Protein AF-A0A264W1N0-F1 (afdb_monomer)

Secondary structure (DSSP, 8-state):
------------------------------------PPPPP---S-HHHHHHHHHHHHT-S-HHHHHHHIIIIIIHHHHHHHHHHHSSHHHHHHHEEEEEE--TTSSSPSEEEEEESS--HHHHHHHHHHHHHHHTTSS-GGGEEEEE-SS-HHHHHHHHHHHHHHHHHHT-S-TT--EEEEE-TTT-PEEEEESS--HHHHHHHHHHTTTS-EEEEE-SSPPP-TTS-SEE--SSSEESS---SSEEEEEE-SSEEEESSEEEE-TTGGG--TT-EEEEEE-SPPB--SSEEEEEEEEEEPPEE--TT-SS-HHHHHHHHHHTS-HHHHHT--EEEEEEEETTTTEEEEEEE-SSSSPPEEEEEE--

Nearest PDB structures (foldseek):
  8p5d-assembly1_SH0  TM=2.751E-01  e=2.658E-02  Spraguea lophii 42_110
  2h4q-assembly1_A  TM=6.678E-01  e=2.312E+00  Gallus gallus
  7qep-assembly1_S7  TM=2.801E-01  e=2.788E-01  Encephalitozoon cuniculi GB-M1

Structure (mmCIF, N/CA/C/O backbone):
data_AF-A0A264W1N0-F1
#
_entry.id   AF-A0A264W1N0-F1
#
loop_
_atom_site.group_PDB
_atom_site.id
_atom_site.type_symbol
_atom_site.label_atom_id
_atom_site.label_alt_id
_atom_site.label_comp_id
_atom_site.label_asym_id
_atom_site.label_entity_id
_atom_site.label_seq_id
_atom_site.pdbx_PDB_ins_code
_atom_site.Cartn_x
_atom_site.Cartn_y
_atom_site.Cartn_z
_atom_site.occupancy
_atom_site.B_iso_or_equiv
_atom_site.auth_seq_id
_atom_site.auth_comp_id
_atom_site.auth_asym_id
_atom_site.auth_atom_id
_atom_site.pdbx_PDB_model_num
ATOM 1 N N . MET A 1 1 ? 0.402 -49.014 16.467 1.00 31.53 1 MET A N 1
ATOM 2 C CA . MET A 1 1 ? 0.599 -49.297 15.026 1.00 31.53 1 MET A CA 1
ATOM 3 C C . MET A 1 1 ? -0.571 -48.706 14.254 1.00 31.53 1 MET A C 1
ATOM 5 O O . MET A 1 1 ? -1.697 -49.015 14.605 1.00 31.53 1 MET A O 1
ATOM 9 N N . LYS A 1 2 ? -0.259 -47.940 13.198 1.00 27.22 2 LYS A N 1
ATOM 10 C CA . LYS A 1 2 ? -1.136 -47.382 12.145 1.00 27.22 2 LYS A CA 1
ATOM 11 C C . LYS A 1 2 ? -1.830 -46.026 12.396 1.00 27.22 2 LYS A C 1
ATOM 13 O O . LYS A 1 2 ? -2.960 -45.960 12.844 1.00 27.22 2 LYS A O 1
ATOM 18 N N . LYS A 1 3 ? -1.080 -45.008 11.948 1.00 26.89 3 LYS A N 1
ATOM 19 C CA . LYS A 1 3 ? -1.418 -43.906 11.025 1.00 26.89 3 LYS A CA 1
ATOM 20 C C . LYS A 1 3 ? -2.474 -42.872 11.441 1.00 26.89 3 LYS A C 1
ATOM 22 O O . LYS A 1 3 ? -3.672 -43.088 11.328 1.00 26.89 3 LYS A O 1
ATOM 27 N N . ILE A 1 4 ? -1.921 -41.706 11.775 1.00 29.98 4 ILE A N 1
ATOM 28 C CA . ILE A 1 4 ? -2.439 -40.351 11.568 1.00 29.98 4 ILE A CA 1
ATOM 29 C C . ILE A 1 4 ? -2.927 -40.193 10.119 1.00 29.98 4 ILE A C 1
ATOM 31 O O . ILE A 1 4 ? -2.197 -40.539 9.188 1.00 29.98 4 ILE A O 1
ATOM 35 N N . VAL A 1 5 ? -4.125 -39.634 9.948 1.00 28.94 5 VAL A N 1
ATOM 36 C CA . VAL A 1 5 ? -4.539 -38.932 8.730 1.00 28.94 5 VAL A CA 1
ATOM 37 C C . VAL A 1 5 ? -5.128 -37.598 9.167 1.00 28.94 5 VAL A C 1
ATOM 39 O O . VAL A 1 5 ? -6.144 -37.543 9.853 1.00 28.94 5 VAL A O 1
ATOM 42 N N . VAL A 1 6 ? -4.412 -36.548 8.785 1.00 27.38 6 VAL A N 1
ATOM 43 C CA . VAL A 1 6 ? -4.842 -35.154 8.748 1.00 27.38 6 VAL A CA 1
ATOM 44 C C . VAL A 1 6 ? -5.815 -35.011 7.577 1.00 27.38 6 VAL A C 1
ATOM 46 O O . VAL A 1 6 ? -5.510 -35.471 6.479 1.00 27.38 6 VAL A O 1
ATOM 49 N N . ALA A 1 7 ? -6.963 -34.375 7.797 1.00 24.30 7 ALA A N 1
ATOM 50 C CA . ALA A 1 7 ? -7.795 -33.843 6.725 1.00 24.30 7 ALA A CA 1
ATOM 51 C C . ALA A 1 7 ? -8.208 -32.421 7.109 1.00 24.30 7 ALA A C 1
ATOM 53 O O . ALA A 1 7 ? -8.969 -32.202 8.050 1.00 24.30 7 ALA A O 1
ATOM 54 N N . LEU A 1 8 ? -7.587 -31.488 6.394 1.00 24.33 8 LEU A N 1
ATOM 55 C CA . LEU A 1 8 ? -7.755 -30.048 6.444 1.00 24.33 8 LEU A CA 1
ATOM 56 C C . LEU A 1 8 ? -9.029 -29.635 5.684 1.00 24.33 8 LEU A C 1
ATOM 58 O O . LEU A 1 8 ? -9.313 -30.174 4.617 1.00 24.33 8 LEU A O 1
ATOM 62 N N . VAL A 1 9 ? -9.681 -28.609 6.232 1.00 24.59 9 VAL A N 1
ATOM 63 C CA . VAL A 1 9 ? -10.317 -27.467 5.547 1.00 24.59 9 VAL A CA 1
ATOM 64 C C . VAL A 1 9 ? -11.513 -27.759 4.633 1.00 24.59 9 VAL A C 1
ATOM 66 O O . VAL A 1 9 ? -11.422 -28.013 3.437 1.00 24.59 9 VAL A O 1
ATOM 69 N N . SER A 1 10 ? -12.673 -27.652 5.281 1.00 26.27 10 SER A N 1
ATOM 70 C CA . SER A 1 10 ? -13.816 -26.801 4.938 1.00 26.27 10 SER A CA 1
ATOM 71 C C . SER A 1 10 ? -13.824 -26.136 3.558 1.00 26.27 10 SER A C 1
ATOM 73 O O . SER A 1 10 ? -13.185 -25.119 3.308 1.00 26.27 10 SER A O 1
ATOM 75 N N . LEU A 1 11 ? -14.699 -26.686 2.724 1.00 25.17 11 LEU A N 1
ATOM 76 C CA . LEU A 1 11 ? -15.338 -26.056 1.582 1.00 25.17 11 LEU A CA 1
ATOM 77 C C . LEU A 1 11 ? -16.353 -25.013 2.100 1.00 25.17 11 LEU A C 1
ATOM 79 O O . LEU A 1 11 ? -17.332 -25.391 2.743 1.00 25.17 11 LEU A O 1
ATOM 83 N N . LEU A 1 12 ? -16.161 -23.728 1.802 1.00 27.12 12 LEU A N 1
ATOM 84 C CA . LEU A 1 12 ? -17.229 -22.726 1.859 1.00 27.12 12 LEU A CA 1
ATOM 85 C C . LEU A 1 12 ? -17.320 -22.042 0.497 1.00 27.12 12 LEU A C 1
ATOM 87 O O . LEU A 1 12 ? -16.491 -21.229 0.106 1.00 27.12 12 LEU A O 1
ATOM 91 N N . LEU A 1 13 ? -18.346 -22.463 -0.238 1.00 27.11 13 LEU A N 1
ATOM 92 C CA . LEU A 1 13 ? -18.869 -21.820 -1.429 1.00 27.11 13 LEU A CA 1
ATOM 93 C C . LEU A 1 13 ? -19.616 -20.555 -0.997 1.00 27.11 13 LEU A C 1
ATOM 95 O O . LEU A 1 13 ? -20.617 -20.660 -0.289 1.00 27.11 13 LEU A O 1
ATOM 99 N N . LEU A 1 14 ? -19.199 -19.389 -1.487 1.00 26.67 14 LEU A N 1
ATOM 100 C CA . LEU A 1 14 ? -20.093 -18.243 -1.619 1.00 26.67 14 LEU A CA 1
ATOM 101 C C . LEU A 1 14 ? -20.414 -18.043 -3.097 1.00 26.67 14 LEU A C 1
ATOM 103 O O . LEU A 1 14 ? -19.633 -17.524 -3.887 1.00 26.67 14 LEU A O 1
ATOM 107 N N . VAL A 1 15 ? -21.607 -18.519 -3.446 1.00 31.05 15 VAL A N 1
ATOM 108 C CA . VAL A 1 15 ? -22.362 -18.117 -4.626 1.00 31.05 15 VAL A CA 1
ATOM 109 C C . VAL A 1 15 ? -22.962 -16.748 -4.314 1.00 31.05 15 VAL A C 1
ATOM 111 O O . VAL A 1 15 ? -23.856 -16.645 -3.478 1.00 31.05 15 VAL A O 1
ATOM 114 N N . GLY A 1 16 ? -22.486 -15.712 -4.997 1.00 25.12 16 GLY A N 1
ATOM 115 C CA . GLY A 1 16 ? -23.111 -14.394 -5.038 1.00 25.12 16 GLY A CA 1
ATOM 116 C C . GLY A 1 16 ? -23.523 -14.062 -6.467 1.00 25.12 16 GLY A C 1
ATOM 117 O O . GLY A 1 16 ? -22.719 -13.565 -7.245 1.00 25.12 16 GLY A O 1
ATOM 118 N N . CYS A 1 17 ? -24.773 -14.362 -6.827 1.00 33.00 17 CYS A N 1
ATOM 119 C CA . CYS A 1 17 ? -25.421 -13.770 -7.997 1.00 33.00 17 CYS A CA 1
ATOM 120 C C . CYS A 1 17 ? -25.677 -12.284 -7.716 1.00 33.00 17 CYS A C 1
ATOM 122 O O . CYS A 1 17 ? -26.462 -11.959 -6.829 1.00 33.00 17 CYS A O 1
ATOM 124 N N . GLY A 1 18 ? -25.065 -11.404 -8.505 1.00 27.09 18 GLY A N 1
ATOM 125 C CA . GLY A 1 18 ? -25.358 -9.975 -8.538 1.00 27.09 18 GLY A CA 1
ATOM 126 C C . GLY A 1 18 ? -25.322 -9.476 -9.976 1.00 27.09 18 GLY A C 1
ATOM 127 O O . GLY A 1 18 ? -24.263 -9.200 -10.522 1.00 27.09 18 GLY A O 1
ATOM 128 N N . THR A 1 19 ? -26.488 -9.419 -10.612 1.00 41.38 19 THR A N 1
ATOM 129 C CA . THR A 1 19 ? -26.740 -8.703 -11.869 1.00 41.38 19 THR A CA 1
ATOM 130 C C . THR A 1 19 ? -26.660 -7.193 -11.642 1.00 41.38 19 THR A C 1
ATOM 132 O O . THR A 1 19 ? -27.431 -6.681 -10.832 1.00 41.38 19 THR A O 1
ATOM 135 N N . GLY A 1 20 ? -25.811 -6.483 -12.391 1.00 30.38 20 GLY A N 1
ATOM 136 C CA . GLY A 1 20 ? -25.795 -5.017 -12.412 1.00 30.38 20 GLY A CA 1
ATOM 137 C C . GLY A 1 20 ? -24.744 -4.441 -13.363 1.00 30.38 20 GLY A C 1
ATOM 138 O O . GLY A 1 20 ? -23.578 -4.385 -13.012 1.00 30.38 20 GLY A O 1
ATOM 139 N N . ASP A 1 21 ? -25.205 -4.067 -14.556 1.00 29.81 21 ASP A N 1
ATOM 140 C CA . ASP 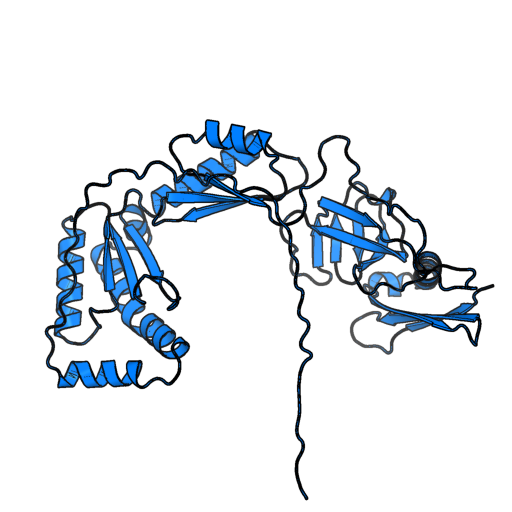A 1 21 ? -24.633 -3.171 -15.571 1.00 29.81 21 ASP A CA 1
ATOM 141 C C . ASP A 1 21 ? -23.165 -3.312 -16.008 1.00 29.81 21 ASP A C 1
ATOM 143 O O . ASP A 1 21 ? -22.214 -2.846 -15.389 1.00 29.81 21 ASP A O 1
ATOM 147 N N . GLN A 1 22 ? -23.029 -3.853 -17.224 1.00 35.59 22 GLN A N 1
ATOM 148 C CA . GLN A 1 22 ? -21.889 -3.642 -18.106 1.00 35.59 22 GLN A CA 1
ATOM 149 C C . GLN A 1 22 ? -21.725 -2.142 -18.389 1.00 35.59 22 GLN A C 1
ATOM 151 O O . GLN A 1 22 ? -22.332 -1.598 -19.315 1.00 35.59 22 GLN A O 1
ATOM 156 N N . THR A 1 23 ? -20.857 -1.473 -17.639 1.00 33.78 23 THR A N 1
ATOM 157 C CA . THR A 1 23 ? -20.178 -0.292 -18.157 1.00 33.78 23 THR A CA 1
ATOM 158 C C . THR A 1 23 ? -19.284 -0.759 -19.298 1.00 33.78 23 THR A C 1
ATOM 160 O O . THR A 1 23 ? -18.387 -1.587 -19.143 1.00 33.78 23 THR A O 1
ATOM 163 N N . ALA A 1 24 ? -19.604 -0.290 -20.502 1.00 32.44 24 ALA A N 1
ATOM 164 C CA . ALA A 1 24 ? -18.782 -0.501 -21.675 1.00 32.44 24 ALA A CA 1
ATOM 165 C C . ALA A 1 24 ? -17.372 0.024 -21.376 1.00 32.44 24 ALA A C 1
ATOM 167 O O . ALA A 1 24 ? -17.163 1.235 -21.326 1.00 32.44 24 ALA A O 1
ATOM 168 N N . SER A 1 25 ? -16.424 -0.895 -21.180 1.00 32.81 25 SER A N 1
ATOM 169 C CA . SER A 1 25 ? -15.000 -0.590 -21.214 1.00 32.81 25 SER A CA 1
ATOM 170 C C . SER A 1 25 ? -14.695 -0.042 -22.606 1.00 32.81 25 SER A C 1
ATOM 172 O O . SER A 1 25 ? -14.603 -0.774 -23.597 1.00 32.81 25 SER A O 1
ATOM 174 N N . GLN A 1 26 ? -14.662 1.284 -22.707 1.00 32.69 26 GLN A N 1
ATOM 175 C CA . GLN A 1 26 ? -14.122 1.960 -23.867 1.00 32.69 26 GLN A CA 1
ATOM 176 C C . GLN A 1 26 ? -12.619 1.741 -23.801 1.00 32.69 26 GLN A C 1
ATOM 178 O O . GLN A 1 26 ? -11.916 2.466 -23.105 1.00 32.69 26 GLN A O 1
ATOM 183 N N . ASN A 1 27 ? -12.143 0.709 -24.502 1.00 31.25 27 ASN A N 1
ATOM 184 C CA . ASN A 1 27 ? -10.719 0.539 -24.749 1.00 31.25 27 ASN A CA 1
ATOM 185 C C . ASN A 1 27 ? -10.158 1.894 -25.216 1.00 31.25 27 ASN A C 1
ATOM 187 O O . ASN A 1 27 ? -10.670 2.428 -26.212 1.00 31.25 27 ASN A O 1
ATOM 191 N N . PRO A 1 28 ? -9.159 2.466 -24.521 1.00 34.97 28 PRO A N 1
ATOM 192 C CA . PRO A 1 28 ? -8.554 3.712 -24.951 1.00 34.97 28 PRO A CA 1
ATOM 193 C C . PRO A 1 28 ? -8.044 3.554 -26.391 1.00 34.97 28 PRO A C 1
ATOM 195 O O . PRO A 1 28 ? -7.691 2.443 -26.811 1.00 34.97 28 PRO A O 1
ATOM 198 N N . PRO A 1 29 ? -8.053 4.635 -27.190 1.00 33.00 29 PRO A N 1
ATOM 199 C CA . PRO A 1 29 ? -7.618 4.581 -28.576 1.00 33.00 29 PRO A CA 1
ATOM 200 C C . PRO A 1 29 ? -6.212 3.982 -28.635 1.00 33.00 29 PRO A C 1
ATOM 202 O O . PRO A 1 29 ? -5.264 4.567 -28.117 1.00 33.00 29 PRO A O 1
ATOM 205 N N . LYS A 1 30 ? -6.091 2.801 -29.262 1.00 36.53 30 LYS A N 1
ATOM 206 C CA . LYS A 1 30 ? -4.798 2.174 -29.545 1.00 36.53 30 LYS A CA 1
ATOM 207 C C . LYS A 1 30 ? -3.964 3.186 -30.320 1.00 36.53 30 LYS A C 1
ATOM 209 O O . LYS A 1 30 ? -4.258 3.472 -31.483 1.00 36.53 30 LYS A O 1
ATOM 214 N N . VAL A 1 31 ? -2.952 3.742 -29.663 1.00 39.62 31 VAL A N 1
ATOM 215 C CA . VAL A 1 31 ? -1.910 4.521 -30.321 1.00 39.62 31 VAL A CA 1
ATOM 216 C C . VAL A 1 31 ? -1.335 3.608 -31.401 1.00 39.62 31 VAL A C 1
ATOM 218 O O . VAL A 1 31 ? -0.862 2.515 -31.098 1.00 39.62 31 VAL A O 1
ATOM 221 N N . GLN A 1 32 ? -1.459 4.002 -32.673 1.00 35.16 32 GLN A N 1
ATOM 222 C CA . GLN A 1 32 ? -0.797 3.305 -33.774 1.00 35.16 32 GLN A CA 1
ATOM 223 C C . GLN A 1 32 ? 0.703 3.555 -33.634 1.00 35.16 32 GLN A C 1
ATOM 225 O O . GLN A 1 32 ? 1.248 4.504 -34.194 1.00 35.16 32 GLN A O 1
ATOM 230 N N . VAL A 1 33 ? 1.352 2.729 -32.822 1.00 48.19 33 VAL A N 1
ATOM 231 C CA . VAL A 1 33 ? 2.802 2.621 -32.785 1.00 48.19 33 VAL A CA 1
ATOM 232 C C . VAL A 1 33 ? 3.189 1.928 -34.085 1.00 48.19 33 VAL A C 1
ATOM 234 O O . VAL A 1 33 ? 2.733 0.821 -34.362 1.00 48.19 33 VAL A O 1
AT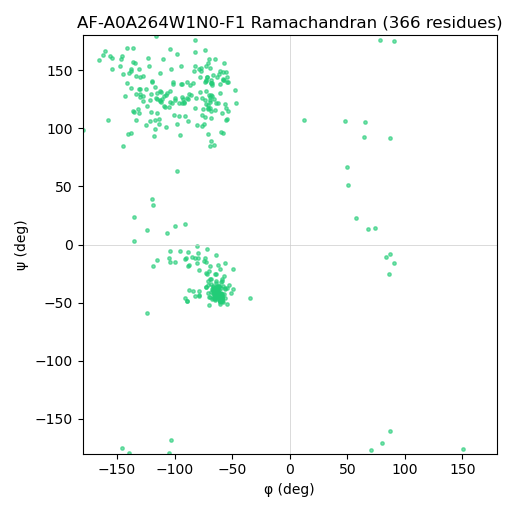OM 237 N N . THR A 1 34 ? 3.960 2.612 -34.930 1.00 49.16 34 THR A N 1
ATOM 238 C CA . THR A 1 34 ? 4.603 1.962 -36.077 1.00 49.16 34 THR A CA 1
ATOM 239 C C . THR A 1 34 ? 5.474 0.855 -35.498 1.00 49.16 34 THR A C 1
ATOM 241 O O . THR A 1 34 ? 6.399 1.152 -34.747 1.00 49.16 34 THR A O 1
ATOM 244 N N . GLU A 1 35 ? 5.119 -0.399 -35.766 1.00 58.62 35 GLU A N 1
ATOM 245 C CA . GLU A 1 35 ? 5.759 -1.579 -35.185 1.00 58.62 35 GLU A CA 1
ATOM 246 C C . GLU A 1 35 ? 7.181 -1.687 -35.754 1.00 58.62 35 GLU A C 1
ATOM 248 O O . GLU A 1 35 ? 7.413 -2.225 -36.835 1.00 58.62 35 GLU A O 1
ATOM 253 N N . VAL A 1 36 ? 8.140 -1.049 -35.084 1.00 69.12 36 VAL A N 1
ATOM 254 C CA . VAL A 1 36 ? 9.560 -1.246 -35.365 1.00 69.12 36 VAL A CA 1
ATOM 255 C C . VAL A 1 36 ? 9.912 -2.607 -34.782 1.00 69.12 36 VAL A C 1
ATOM 257 O O . VAL A 1 36 ? 10.022 -2.753 -33.565 1.00 69.12 36 VAL A O 1
ATOM 260 N N . GLU A 1 37 ? 10.044 -3.613 -35.643 1.00 82.50 37 GLU A N 1
ATOM 261 C CA . GLU A 1 37 ? 10.506 -4.934 -35.225 1.00 82.50 37 GLU A CA 1
ATOM 262 C C . GLU A 1 37 ? 11.986 -4.859 -34.829 1.00 82.50 37 GLU A C 1
ATOM 264 O O . GLU A 1 37 ? 12.846 -4.452 -35.617 1.00 82.50 37 GLU A O 1
ATOM 269 N N . PHE A 1 38 ? 12.284 -5.245 -33.589 1.00 89.00 38 PHE A N 1
ATOM 270 C CA . PHE A 1 38 ? 13.652 -5.455 -33.132 1.00 89.00 38 PHE A CA 1
ATOM 271 C C . PHE A 1 38 ? 14.112 -6.868 -33.510 1.00 89.00 38 PHE A C 1
ATOM 273 O O . PHE A 1 38 ? 13.330 -7.817 -33.356 1.00 89.00 38 PHE A O 1
ATOM 280 N N . PRO A 1 39 ? 15.364 -7.041 -33.977 1.00 92.06 39 PRO A N 1
ATOM 281 C CA . PRO A 1 39 ? 15.896 -8.371 -34.230 1.00 92.06 39 PRO A CA 1
ATOM 282 C C . PRO A 1 39 ? 15.933 -9.176 -32.925 1.00 92.06 39 PRO A C 1
ATOM 284 O O . PRO A 1 39 ? 16.130 -8.627 -31.841 1.00 92.06 39 PRO A O 1
ATOM 287 N N . GLN A 1 40 ? 15.727 -10.484 -33.042 1.00 93.38 40 GLN A N 1
ATOM 288 C CA . GLN A 1 40 ? 15.784 -11.422 -31.922 1.00 93.38 40 GLN A CA 1
ATOM 289 C C . GLN A 1 40 ? 17.100 -12.198 -31.971 1.00 93.38 40 GLN A C 1
ATOM 291 O O . GLN A 1 40 ? 17.655 -12.402 -33.052 1.00 93.38 40 GLN A O 1
ATOM 296 N N . LEU A 1 41 ? 17.595 -12.624 -30.808 1.00 94.44 41 LEU A N 1
ATOM 297 C CA . LEU A 1 41 ? 18.781 -13.476 -30.736 1.00 94.44 41 LEU A CA 1
ATOM 298 C C . LEU A 1 41 ? 18.466 -14.861 -31.308 1.00 94.44 41 LEU A C 1
ATOM 300 O O . LEU A 1 41 ? 17.389 -15.415 -31.079 1.00 94.44 41 LEU A O 1
ATOM 304 N N . GLU A 1 42 ? 19.423 -15.445 -32.022 1.00 93.50 42 GLU A N 1
ATOM 305 C CA . GLU A 1 42 ? 19.285 -16.783 -32.595 1.00 93.50 42 GLU A CA 1
ATOM 306 C C . GLU A 1 42 ? 20.135 -17.786 -31.821 1.00 93.50 42 GLU A C 1
ATOM 308 O O . GLU A 1 42 ? 21.327 -17.580 -31.614 1.00 93.50 42 GLU A O 1
ATOM 313 N N . GLN A 1 43 ? 19.556 -18.916 -31.414 1.00 90.69 43 GLN A N 1
ATOM 314 C CA . GLN A 1 43 ? 20.337 -19.974 -30.777 1.00 90.69 43 GLN A CA 1
ATOM 315 C C . GLN A 1 43 ? 21.143 -20.748 -31.833 1.00 90.69 43 GLN A C 1
ATOM 317 O O . GLN A 1 43 ? 20.588 -21.611 -32.515 1.00 90.69 43 GLN A O 1
ATOM 322 N N . THR A 1 44 ? 22.447 -20.472 -31.955 1.00 85.06 44 THR A N 1
ATOM 323 C CA . THR A 1 44 ? 23.314 -21.104 -32.977 1.00 85.06 44 THR A CA 1
ATOM 324 C C . THR A 1 44 ? 24.243 -22.204 -32.441 1.00 85.06 44 THR A C 1
ATOM 326 O O . THR A 1 44 ? 24.769 -22.998 -33.226 1.00 85.06 44 THR A O 1
ATOM 329 N N . VAL A 1 45 ? 24.431 -22.283 -31.117 1.00 81.50 45 VAL A N 1
ATOM 330 C CA . VAL A 1 45 ? 25.285 -23.290 -30.464 1.00 81.50 45 VAL A CA 1
ATOM 331 C C . VAL A 1 45 ? 24.797 -24.721 -30.734 1.00 81.50 45 VAL A C 1
ATOM 333 O O . VAL A 1 45 ? 23.597 -24.969 -30.897 1.00 81.50 45 VAL A O 1
ATOM 336 N N . SER A 1 46 ? 25.731 -25.680 -30.780 1.00 70.88 46 SER A N 1
ATOM 337 C CA . SER A 1 46 ? 25.410 -27.092 -31.010 1.00 70.88 46 SER A CA 1
ATOM 338 C C . SER A 1 46 ? 24.448 -27.642 -29.956 1.00 70.88 46 SER A C 1
ATOM 340 O O . SER A 1 46 ? 24.473 -27.252 -28.786 1.00 70.88 46 SER A O 1
ATOM 342 N N . GLU A 1 47 ? 23.619 -28.599 -30.382 1.00 63.78 47 GLU A N 1
ATOM 343 C CA . GLU A 1 47 ? 22.620 -29.241 -29.526 1.00 63.78 47 GLU A CA 1
ATOM 344 C C . GLU A 1 47 ? 23.207 -29.792 -28.228 1.00 63.78 47 GLU A C 1
ATOM 346 O O . GLU A 1 47 ? 22.557 -29.679 -27.205 1.00 63.78 47 GLU A O 1
ATOM 351 N N . ASP A 1 48 ? 24.438 -30.300 -28.213 1.00 69.62 48 ASP A N 1
ATOM 352 C CA . ASP A 1 48 ? 25.020 -30.901 -27.007 1.00 69.62 48 ASP A CA 1
ATOM 353 C C . ASP A 1 48 ? 25.271 -29.882 -25.877 1.00 69.62 48 ASP A C 1
ATOM 355 O O . ASP A 1 48 ? 24.885 -30.131 -24.736 1.00 69.62 48 ASP A O 1
ATOM 359 N N . LEU A 1 49 ? 25.854 -28.717 -26.189 1.00 63.22 49 LEU A N 1
ATOM 360 C CA . LEU A 1 49 ? 26.097 -27.644 -25.208 1.00 63.22 49 LEU A CA 1
ATOM 361 C C . LEU A 1 49 ? 24.793 -26.945 -24.810 1.00 63.22 49 LEU A C 1
ATOM 363 O O . LEU A 1 49 ? 24.589 -26.610 -23.645 1.00 63.22 49 LEU A O 1
ATOM 367 N N . ARG A 1 50 ? 23.877 -26.782 -25.775 1.00 62.72 50 ARG A N 1
ATOM 368 C CA . ARG A 1 50 ? 22.525 -26.273 -25.524 1.00 62.72 50 ARG A CA 1
ATOM 369 C C . ARG A 1 50 ? 21.759 -27.198 -24.581 1.00 62.72 50 ARG A C 1
ATOM 371 O O . ARG A 1 50 ? 21.154 -26.727 -23.627 1.00 62.72 50 ARG A O 1
ATOM 378 N N . ASN A 1 51 ? 21.781 -28.502 -24.844 1.00 64.62 51 ASN A N 1
ATOM 379 C CA . ASN A 1 51 ? 20.989 -29.491 -24.124 1.00 64.62 51 ASN A CA 1
ATOM 380 C C . ASN A 1 51 ? 21.506 -29.705 -22.701 1.00 64.62 51 ASN A C 1
ATOM 382 O O . ASN A 1 51 ? 20.690 -29.947 -21.832 1.00 64.62 51 ASN A O 1
ATOM 386 N N . GLU A 1 52 ? 22.803 -29.570 -22.408 1.00 70.19 52 GLU A N 1
ATOM 387 C CA . GLU A 1 52 ? 23.285 -29.653 -21.017 1.00 70.19 52 GLU A CA 1
ATOM 388 C C . GLU A 1 52 ? 22.620 -28.594 -20.123 1.00 70.19 52 GLU A C 1
ATOM 390 O O . GLU A 1 52 ? 22.151 -28.896 -19.026 1.00 70.19 52 GLU A O 1
ATOM 395 N N . ARG A 1 53 ? 22.502 -27.366 -20.629 1.00 67.94 53 ARG A N 1
ATOM 396 C CA . ARG A 1 53 ? 21.926 -26.244 -19.888 1.00 67.94 53 ARG A CA 1
ATOM 397 C C . ARG A 1 53 ? 20.406 -26.190 -19.954 1.00 67.94 53 ARG A C 1
ATOM 399 O O . ARG A 1 53 ? 19.756 -25.932 -18.948 1.00 67.94 53 ARG A O 1
ATOM 406 N N . VAL A 1 54 ? 19.836 -26.483 -21.120 1.00 67.12 54 VAL A N 1
ATOM 407 C CA . VAL A 1 54 ? 18.387 -26.624 -21.282 1.00 67.12 54 VAL A CA 1
ATOM 408 C C . VAL A 1 54 ? 17.867 -27.773 -20.421 1.00 67.12 54 VAL A C 1
ATOM 410 O O . VAL A 1 54 ? 16.873 -27.574 -19.743 1.00 67.12 54 VAL A O 1
ATOM 413 N N . ASN A 1 55 ? 18.557 -28.916 -20.340 1.00 68.31 55 ASN A N 1
ATOM 414 C CA . ASN A 1 55 ? 18.159 -30.008 -19.446 1.00 68.31 55 ASN A CA 1
ATOM 415 C C . ASN A 1 55 ? 18.283 -29.605 -17.972 1.00 68.31 55 ASN A C 1
ATOM 417 O O . ASN A 1 55 ? 17.420 -29.966 -17.185 1.00 68.31 55 ASN A O 1
ATOM 421 N N . LEU A 1 56 ? 19.301 -28.824 -17.586 1.00 68.75 56 LEU A N 1
ATOM 422 C CA . LEU A 1 56 ? 19.425 -28.335 -16.206 1.00 68.75 56 LEU A CA 1
ATOM 423 C C . LEU A 1 56 ? 18.198 -27.514 -15.768 1.00 68.75 56 LEU A C 1
ATOM 425 O O . LEU A 1 56 ? 17.796 -27.607 -14.612 1.00 68.75 56 LEU A O 1
ATOM 429 N N . ILE A 1 57 ? 17.610 -26.746 -16.690 1.00 68.38 57 ILE A N 1
ATOM 430 C CA . ILE A 1 57 ? 16.472 -25.852 -16.436 1.00 68.38 57 ILE A CA 1
ATOM 431 C C . ILE A 1 57 ? 15.125 -26.564 -16.674 1.00 68.38 57 ILE A C 1
ATOM 433 O O . ILE A 1 57 ? 14.229 -26.481 -15.843 1.00 68.38 57 ILE A O 1
ATOM 437 N N . GLU A 1 58 ? 14.969 -27.305 -17.774 1.00 67.75 58 GLU A N 1
ATOM 438 C CA . GLU A 1 58 ? 13.709 -27.964 -18.165 1.00 67.75 58 GLU A CA 1
ATOM 439 C C . GLU A 1 58 ? 13.440 -29.271 -17.400 1.00 67.75 58 GLU A C 1
ATOM 441 O O . GLU A 1 58 ? 12.288 -29.692 -17.295 1.00 67.75 58 GLU A O 1
ATOM 446 N N . GLU A 1 59 ? 14.464 -29.920 -16.830 1.00 68.19 59 GLU A N 1
ATOM 447 C CA . GLU A 1 59 ? 14.265 -31.057 -15.915 1.00 68.19 59 GLU A CA 1
ATOM 448 C C . GLU A 1 59 ? 13.903 -30.607 -14.489 1.00 68.19 59 GLU A C 1
ATOM 450 O O . GLU A 1 59 ? 13.670 -31.452 -13.614 1.00 68.19 59 GLU A O 1
ATOM 455 N N . MET A 1 60 ? 13.827 -29.295 -14.227 1.00 70.31 60 MET A N 1
ATOM 456 C CA . MET A 1 60 ? 13.399 -28.797 -12.927 1.00 70.31 60 MET A CA 1
ATOM 457 C C . MET A 1 60 ? 11.912 -29.108 -12.713 1.00 70.31 60 MET A C 1
ATOM 459 O O . MET A 1 60 ? 11.068 -28.785 -13.546 1.00 70.31 60 MET A O 1
ATOM 463 N N . PRO A 1 61 ? 11.547 -29.729 -11.580 1.00 68.19 61 PRO A N 1
ATOM 464 C CA . PRO A 1 61 ? 10.179 -30.183 -11.339 1.00 68.19 61 PRO A CA 1
ATOM 465 C C . PRO A 1 61 ? 9.186 -29.040 -11.068 1.00 68.19 61 PRO A C 1
ATOM 467 O O . PRO A 1 61 ? 8.000 -29.310 -10.877 1.00 68.19 61 PRO A O 1
ATOM 470 N N . ASP A 1 62 ? 9.659 -27.794 -10.997 1.00 75.12 62 ASP A N 1
ATOM 471 C CA . ASP A 1 62 ? 8.899 -26.628 -10.565 1.00 75.12 62 ASP A CA 1
ATOM 472 C C . ASP A 1 62 ? 9.293 -25.394 -11.392 1.00 75.12 62 ASP A C 1
ATOM 474 O O . ASP A 1 62 ? 10.471 -25.042 -11.468 1.00 75.12 62 ASP A O 1
ATOM 478 N N . ALA A 1 63 ? 8.296 -24.714 -11.966 1.00 72.19 63 ALA A N 1
ATOM 479 C CA . ALA A 1 63 ? 8.466 -23.461 -12.700 1.00 72.19 63 ALA A CA 1
ATOM 480 C C . ALA A 1 63 ? 9.134 -22.370 -11.842 1.00 72.19 63 ALA A C 1
ATOM 482 O O . ALA A 1 63 ? 9.831 -21.507 -12.369 1.00 72.19 63 ALA A O 1
ATOM 483 N N . SER A 1 64 ? 8.979 -22.428 -10.514 1.00 73.69 64 SER A N 1
ATOM 484 C CA . SER A 1 64 ? 9.661 -21.513 -9.594 1.00 73.69 64 SER A CA 1
ATOM 485 C C . SER A 1 64 ? 11.189 -21.660 -9.624 1.00 73.69 64 SER A C 1
ATOM 487 O O . SER A 1 64 ? 11.899 -20.671 -9.449 1.00 73.69 64 SER A O 1
ATOM 489 N N . LEU A 1 65 ? 11.700 -22.867 -9.887 1.00 76.12 65 LEU A N 1
ATOM 490 C CA . LEU A 1 65 ? 13.133 -23.138 -9.998 1.00 76.12 65 LEU A CA 1
ATOM 491 C C . LEU A 1 65 ? 13.679 -22.706 -11.363 1.00 76.12 65 LEU A C 1
ATOM 493 O O . LEU A 1 65 ? 14.741 -22.093 -11.411 1.00 76.12 65 LEU A O 1
ATOM 497 N N . GLU A 1 66 ? 12.927 -22.934 -12.445 1.00 74.94 66 GLU A N 1
ATOM 498 C CA . GLU A 1 66 ? 13.261 -22.398 -13.775 1.00 74.94 66 GLU A CA 1
ATOM 499 C C . GLU A 1 66 ? 13.393 -20.868 -13.720 1.00 74.94 66 GLU A C 1
ATOM 501 O O . GLU A 1 66 ? 14.384 -20.306 -14.184 1.00 74.94 66 GLU A O 1
ATOM 506 N N . ILE A 1 67 ? 12.445 -20.192 -13.067 1.00 77.69 67 ILE A N 1
ATOM 507 C CA . ILE A 1 67 ? 12.487 -18.743 -12.846 1.00 77.69 67 ILE A CA 1
ATOM 508 C C . ILE A 1 67 ? 13.749 -18.324 -12.079 1.00 77.69 67 ILE A C 1
ATOM 510 O O . ILE A 1 67 ? 14.408 -17.363 -12.475 1.00 77.69 67 ILE A O 1
ATOM 514 N N . GLN A 1 68 ? 14.094 -19.031 -10.998 1.00 78.62 68 GLN A N 1
ATOM 515 C CA . GLN A 1 68 ? 15.282 -18.721 -10.197 1.00 78.62 68 GLN A CA 1
ATOM 516 C C . GLN A 1 68 ? 16.576 -18.874 -10.999 1.00 78.62 68 GLN A C 1
ATOM 518 O O . GLN A 1 68 ? 17.447 -18.016 -10.890 1.00 78.62 68 GLN A O 1
ATOM 523 N N . GLU A 1 69 ? 16.702 -19.914 -11.822 1.00 77.44 69 GLU A N 1
ATOM 524 C CA . GLU A 1 69 ? 17.886 -20.112 -12.667 1.00 77.44 69 GLU A CA 1
ATOM 525 C C . GLU A 1 69 ? 18.003 -19.033 -13.751 1.00 77.44 69 GLU A C 1
ATOM 527 O O . GLU A 1 69 ? 19.082 -18.470 -13.954 1.00 77.44 69 GLU A O 1
ATOM 532 N N . ILE A 1 70 ? 16.888 -18.662 -14.395 1.00 77.31 70 ILE A N 1
ATOM 533 C CA . ILE A 1 70 ? 16.871 -17.547 -15.354 1.00 77.31 70 ILE A CA 1
ATOM 534 C C . ILE A 1 70 ? 17.335 -16.255 -14.665 1.00 77.31 70 ILE A C 1
ATOM 536 O O . ILE A 1 70 ? 18.182 -15.535 -15.199 1.00 77.31 70 ILE A O 1
ATOM 540 N N . GLN A 1 71 ? 16.829 -15.975 -13.460 1.00 76.44 71 GLN A N 1
ATOM 541 C CA . GLN A 1 71 ? 17.228 -14.803 -12.678 1.00 76.44 71 GLN A CA 1
ATOM 542 C C . GLN A 1 71 ? 18.696 -14.835 -12.251 1.00 76.44 71 GLN A C 1
ATOM 544 O O . GLN A 1 71 ? 19.384 -13.818 -12.333 1.00 76.44 71 GLN A O 1
ATOM 549 N N . ALA A 1 72 ? 19.180 -15.985 -11.791 1.00 80.62 72 ALA A N 1
ATOM 550 C CA . ALA A 1 72 ? 20.526 -16.126 -11.258 1.00 80.62 72 ALA A CA 1
ATOM 551 C C . ALA A 1 72 ? 21.607 -16.057 -12.342 1.00 80.62 72 ALA A C 1
ATOM 553 O O . ALA A 1 72 ? 22.746 -15.714 -12.030 1.00 80.62 72 ALA A O 1
ATOM 554 N N . HIS A 1 73 ? 21.280 -16.388 -13.593 1.00 84.38 73 HIS A N 1
ATOM 555 C CA . HIS A 1 73 ? 22.293 -16.532 -14.633 1.00 84.38 73 HIS A CA 1
ATOM 556 C C . HIS A 1 73 ? 22.048 -15.642 -15.851 1.00 84.38 73 HIS A C 1
ATOM 558 O O . HIS A 1 73 ? 22.891 -14.806 -16.178 1.00 84.38 73 HIS A O 1
ATOM 564 N N . GLU A 1 74 ? 20.899 -15.790 -16.511 1.00 87.00 74 GLU A N 1
ATOM 565 C CA . GLU A 1 74 ? 20.603 -15.063 -17.751 1.00 87.00 74 GLU A CA 1
ATOM 566 C C . GLU A 1 74 ? 20.509 -13.557 -17.478 1.00 87.00 74 GLU A C 1
ATOM 568 O O . GLU A 1 74 ? 21.170 -12.757 -18.139 1.00 87.00 74 GLU A O 1
ATOM 573 N N . ILE A 1 75 ? 19.757 -13.166 -16.442 1.00 88.88 75 ILE A N 1
ATOM 574 C CA . ILE A 1 75 ? 19.579 -11.752 -16.083 1.00 88.88 75 ILE A CA 1
ATOM 575 C C . ILE A 1 75 ? 20.905 -11.105 -15.692 1.00 88.88 75 ILE A C 1
ATOM 577 O O . ILE A 1 75 ? 21.194 -10.003 -16.152 1.00 88.88 75 ILE A O 1
ATOM 581 N N . MET A 1 76 ? 21.722 -11.780 -14.878 1.00 91.38 76 MET A N 1
ATOM 582 C CA . MET A 1 76 ? 23.002 -11.227 -14.430 1.00 91.38 76 MET A CA 1
ATOM 583 C C . MET A 1 76 ? 23.936 -10.940 -15.607 1.00 91.38 76 MET A C 1
ATOM 585 O O . MET A 1 76 ? 24.443 -9.826 -15.721 1.00 91.38 76 MET A O 1
ATOM 589 N N . ILE A 1 77 ? 24.112 -11.902 -16.519 1.00 94.69 77 ILE A N 1
ATOM 590 C CA . ILE A 1 77 ? 24.992 -11.727 -17.684 1.00 94.69 77 ILE A CA 1
ATOM 591 C C . ILE A 1 77 ? 24.476 -10.616 -18.598 1.00 94.69 77 ILE A C 1
ATOM 593 O O . ILE A 1 77 ? 25.262 -9.806 -19.100 1.00 94.69 77 ILE A O 1
ATOM 597 N N . VAL A 1 78 ? 23.162 -10.558 -18.823 1.00 95.56 78 VAL A N 1
ATOM 598 C CA . VAL A 1 78 ? 22.574 -9.514 -19.660 1.00 95.56 78 VAL A CA 1
ATOM 599 C C . VAL A 1 78 ? 22.757 -8.139 -19.016 1.00 95.56 78 VAL A C 1
ATOM 601 O O . VAL A 1 78 ? 23.203 -7.222 -19.698 1.00 95.56 78 VAL A O 1
ATOM 604 N N . GLN A 1 79 ? 22.488 -7.989 -17.716 1.00 95.44 79 GLN A N 1
ATOM 605 C CA . GLN A 1 79 ? 22.683 -6.727 -16.995 1.00 95.44 79 GLN A CA 1
ATOM 606 C C . GLN A 1 79 ? 24.144 -6.272 -17.010 1.00 95.44 79 GLN A C 1
ATOM 608 O O . GLN A 1 79 ? 24.409 -5.106 -17.297 1.00 95.44 79 GLN A O 1
ATOM 613 N N . GLU A 1 80 ? 25.093 -7.179 -16.765 1.00 96.44 80 GLU A N 1
ATOM 614 C CA . GLU A 1 80 ? 26.526 -6.881 -16.865 1.00 96.44 80 GLU A CA 1
ATOM 615 C C . GLU A 1 80 ? 26.891 -6.400 -18.273 1.00 96.44 80 GLU A C 1
ATOM 617 O O . GLU A 1 80 ? 27.515 -5.351 -18.419 1.00 96.44 80 GLU A O 1
ATOM 622 N N . THR A 1 81 ? 26.414 -7.093 -19.311 1.00 97.88 81 THR A N 1
ATOM 623 C CA . THR A 1 81 ? 26.654 -6.705 -20.711 1.00 97.88 81 THR A CA 1
ATOM 624 C C . THR A 1 81 ? 26.046 -5.334 -21.027 1.00 97.88 81 THR A C 1
ATOM 626 O O . THR A 1 81 ? 26.669 -4.506 -21.689 1.00 97.88 81 THR A O 1
ATOM 629 N N . MET A 1 82 ? 24.840 -5.046 -20.530 1.00 97.62 82 MET A N 1
ATOM 630 C CA . MET A 1 82 ? 24.231 -3.726 -20.691 1.00 97.62 82 MET A CA 1
ATOM 631 C C . MET A 1 82 ? 25.065 -2.638 -20.007 1.00 97.62 82 MET A C 1
ATOM 633 O O . MET A 1 82 ? 25.250 -1.569 -20.584 1.00 97.62 82 MET A O 1
ATOM 637 N N . VAL A 1 83 ? 25.600 -2.897 -18.809 1.00 97.69 83 VAL A N 1
ATOM 638 C CA . VAL A 1 83 ? 26.475 -1.952 -18.096 1.00 97.69 83 VAL A CA 1
ATOM 639 C C . VAL A 1 83 ? 27.803 -1.761 -18.827 1.00 97.69 83 VAL A C 1
ATOM 641 O O . VAL A 1 83 ? 28.299 -0.639 -18.865 1.00 97.69 83 VAL A O 1
ATOM 644 N N . GLU A 1 84 ? 28.365 -2.798 -19.447 1.00 97.88 84 GLU A N 1
ATOM 645 C CA . GLU A 1 84 ? 29.565 -2.673 -20.285 1.00 97.88 84 GLU A CA 1
ATOM 646 C C . GLU A 1 84 ? 29.335 -1.727 -21.474 1.00 97.88 84 GLU A C 1
ATOM 648 O O . GLU A 1 84 ? 30.183 -0.877 -21.747 1.00 97.88 84 GLU A O 1
ATOM 653 N N . VAL A 1 85 ? 28.174 -1.822 -22.131 1.00 97.56 85 VAL A N 1
ATOM 654 C CA . VAL A 1 85 ? 27.837 -1.014 -23.317 1.00 97.56 85 VAL A CA 1
ATOM 655 C C . VAL A 1 85 ? 27.392 0.412 -22.957 1.00 97.56 85 VAL A C 1
ATOM 657 O O . VAL A 1 85 ? 27.805 1.381 -23.594 1.00 97.56 85 VAL A O 1
ATOM 660 N N . TRP A 1 86 ? 26.548 0.585 -21.934 1.00 96.50 86 TRP A N 1
ATOM 661 C CA . TRP A 1 86 ? 26.039 1.908 -21.528 1.00 96.50 86 TRP A CA 1
ATOM 662 C C . TRP A 1 86 ? 26.936 2.635 -20.523 1.00 96.50 86 TRP A C 1
ATOM 664 O O . TRP A 1 86 ? 26.816 3.849 -20.364 1.00 96.50 86 TRP A O 1
ATOM 674 N N . GLY A 1 87 ? 27.827 1.921 -19.839 1.00 97.44 87 GLY A N 1
ATOM 675 C CA . GLY A 1 87 ? 28.739 2.436 -18.818 1.00 97.44 87 GLY A CA 1
ATOM 676 C C . GLY A 1 87 ? 28.159 2.488 -17.399 1.00 97.44 87 GLY A C 1
ATOM 677 O O . GLY A 1 87 ? 28.925 2.452 -16.434 1.00 97.44 87 GLY A O 1
ATOM 678 N N . SER A 1 88 ? 26.834 2.576 -17.231 1.00 96.75 88 SER A N 1
ATOM 679 C CA . SER A 1 88 ? 26.174 2.557 -15.917 1.00 96.75 88 SER A CA 1
ATOM 680 C C . SER A 1 88 ? 24.677 2.245 -16.016 1.00 96.75 88 SER A C 1
ATOM 682 O O . SER A 1 88 ? 24.068 2.411 -17.071 1.00 96.75 88 SER A O 1
ATOM 684 N N . TYR A 1 89 ? 24.063 1.868 -14.889 1.00 95.81 89 TYR A N 1
ATOM 685 C CA . TYR A 1 89 ? 22.606 1.711 -14.782 1.00 95.81 89 TYR A CA 1
ATOM 686 C C . TYR A 1 89 ? 21.837 3.013 -15.044 1.00 95.81 89 TYR A C 1
ATOM 688 O O . TYR A 1 89 ? 20.794 2.984 -15.687 1.00 95.81 89 TYR A O 1
ATOM 696 N N . GLU A 1 90 ? 22.371 4.162 -14.626 1.00 96.12 90 GLU A N 1
ATOM 697 C CA . GLU A 1 90 ? 21.732 5.461 -14.874 1.00 96.12 90 GLU A CA 1
ATOM 698 C C . GLU A 1 90 ? 21.647 5.769 -16.378 1.00 96.12 90 GLU A C 1
ATOM 700 O O . GLU A 1 90 ? 20.642 6.287 -16.860 1.00 96.12 90 GLU A O 1
ATOM 705 N N . GLU A 1 91 ? 22.688 5.428 -17.142 1.00 96.31 91 GLU A N 1
ATOM 706 C CA . GLU A 1 91 ? 22.673 5.598 -18.596 1.00 96.31 91 GLU A CA 1
ATOM 707 C C . GLU A 1 91 ? 21.727 4.598 -19.273 1.00 96.31 91 GLU A C 1
ATOM 709 O O . GLU A 1 91 ? 21.060 4.959 -20.241 1.00 96.31 91 GLU A O 1
ATOM 714 N N . ILE A 1 92 ? 21.614 3.370 -18.752 1.00 95.94 92 ILE A N 1
ATOM 715 C CA . ILE A 1 92 ? 20.630 2.381 -19.223 1.00 95.94 92 ILE A CA 1
ATOM 716 C C . ILE A 1 92 ? 19.208 2.935 -19.065 1.00 95.94 92 ILE A C 1
ATOM 718 O O . ILE A 1 92 ? 18.430 2.913 -20.019 1.00 95.94 92 ILE A O 1
ATOM 722 N N . GLU A 1 93 ? 18.864 3.480 -17.897 1.00 95.75 93 GLU A N 1
ATOM 723 C CA . GLU A 1 93 ? 17.522 4.008 -17.611 1.00 95.75 93 GLU A CA 1
ATOM 724 C C . GLU A 1 93 ? 17.138 5.219 -18.473 1.00 95.75 93 GLU A C 1
ATOM 726 O O . GLU A 1 93 ? 15.951 5.465 -18.697 1.00 95.75 93 GLU A O 1
ATOM 731 N N . LYS A 1 94 ? 18.115 5.984 -18.978 1.00 95.75 94 LYS A N 1
ATOM 732 C CA . LYS A 1 94 ? 17.866 7.125 -19.877 1.00 95.75 94 LYS A CA 1
ATOM 733 C C . LYS A 1 94 ? 17.371 6.694 -21.254 1.00 95.75 94 LYS A C 1
ATOM 735 O O . LYS A 1 94 ? 16.570 7.416 -21.854 1.00 95.75 94 LYS A O 1
ATOM 740 N N . ASP A 1 95 ? 17.779 5.512 -21.709 1.00 94.00 95 ASP A N 1
ATOM 741 C CA . ASP A 1 95 ? 17.543 5.038 -23.077 1.00 94.00 95 ASP A CA 1
ATOM 742 C C . ASP A 1 95 ? 16.627 3.804 -23.158 1.00 94.00 95 ASP A C 1
ATOM 744 O O . ASP A 1 95 ? 16.159 3.465 -24.248 1.00 94.00 95 ASP A O 1
ATOM 748 N N . SER A 1 96 ? 16.362 3.132 -22.032 1.00 95.44 96 SER A N 1
ATOM 749 C CA . SER A 1 96 ? 15.703 1.824 -22.021 1.00 95.44 96 SER A CA 1
ATOM 750 C C . SER A 1 96 ? 14.700 1.623 -20.882 1.00 95.44 96 SER A C 1
ATOM 752 O O . SER A 1 96 ? 14.617 2.416 -19.942 1.00 95.44 96 SER A O 1
ATOM 754 N N . ILE A 1 97 ? 13.933 0.539 -20.995 1.00 95.44 97 ILE A N 1
ATOM 755 C CA . ILE A 1 97 ? 13.144 -0.078 -19.925 1.00 95.44 97 ILE A CA 1
ATOM 756 C C . ILE A 1 97 ? 13.567 -1.534 -19.853 1.00 95.44 97 ILE A C 1
ATOM 758 O O . ILE A 1 97 ? 13.603 -2.222 -20.872 1.00 95.44 97 ILE A O 1
ATOM 762 N N . VAL A 1 98 ? 13.816 -2.028 -18.649 1.00 94.12 98 VAL A N 1
ATOM 763 C CA . VAL A 1 98 ? 14.243 -3.405 -18.437 1.00 94.12 98 VAL A CA 1
ATOM 764 C C . VAL A 1 98 ? 13.367 -4.044 -17.371 1.00 94.12 98 VAL A C 1
ATOM 766 O O . VAL A 1 98 ? 13.220 -3.492 -16.285 1.00 94.12 98 VAL A O 1
ATOM 769 N N . TYR A 1 99 ? 12.775 -5.200 -17.670 1.00 92.56 99 TYR A N 1
ATOM 770 C CA . TYR A 1 99 ? 11.996 -5.960 -16.692 1.00 92.56 99 TYR A CA 1
ATOM 771 C C . TYR A 1 99 ? 12.126 -7.466 -16.911 1.00 92.56 99 TYR A C 1
ATOM 773 O O . TYR A 1 99 ? 12.535 -7.933 -17.975 1.00 92.56 99 TYR A O 1
ATOM 781 N N . PHE A 1 100 ? 11.763 -8.227 -15.884 1.00 90.75 100 PHE A N 1
ATOM 782 C CA . PHE A 1 100 ? 11.732 -9.679 -15.925 1.00 90.75 100 PHE A CA 1
ATOM 783 C C . PHE A 1 100 ? 10.294 -10.183 -15.833 1.00 90.75 100 PHE A C 1
ATOM 785 O O . PHE A 1 100 ? 9.586 -9.860 -14.880 1.00 90.75 100 PHE A O 1
ATOM 792 N N . GLN A 1 101 ? 9.885 -10.985 -16.813 1.00 88.38 101 GLN A N 1
ATOM 793 C CA . GLN A 1 101 ? 8.608 -11.679 -16.813 1.00 88.38 101 GLN A CA 1
ATOM 794 C C . GLN A 1 101 ? 8.761 -13.024 -16.111 1.00 88.38 101 GLN A C 1
ATOM 796 O O . GLN A 1 101 ? 9.345 -13.959 -16.662 1.00 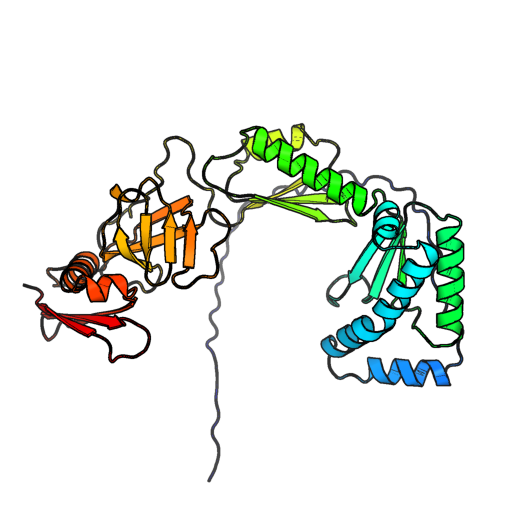88.38 101 GLN A O 1
ATOM 801 N N . SER A 1 102 ? 8.222 -13.112 -14.898 1.00 84.88 102 SER A N 1
ATOM 802 C CA . SER A 1 102 ? 8.259 -14.318 -14.067 1.00 84.88 102 SER A CA 1
ATOM 803 C C . SER A 1 102 ? 6.929 -15.062 -14.007 1.00 84.88 102 SER A C 1
ATOM 805 O O . SER A 1 102 ? 6.898 -16.176 -13.499 1.00 84.88 102 SER A O 1
ATOM 807 N N . ASN A 1 103 ? 5.828 -14.473 -14.483 1.00 80.44 103 ASN A N 1
ATOM 808 C CA . ASN A 1 103 ? 4.520 -15.109 -14.402 1.00 80.44 103 ASN A CA 1
ATOM 809 C C . ASN A 1 103 ? 4.253 -15.953 -15.663 1.00 80.44 103 ASN A C 1
ATOM 811 O O . ASN A 1 103 ? 4.060 -15.369 -16.734 1.00 80.44 103 ASN A O 1
ATOM 815 N N . PRO A 1 104 ? 4.219 -17.298 -15.560 1.00 68.88 104 PRO A N 1
ATOM 816 C CA . PRO A 1 104 ? 3.967 -18.178 -16.700 1.00 68.88 104 PRO A CA 1
ATOM 817 C C . PRO A 1 104 ? 2.500 -18.173 -17.157 1.00 68.88 104 PRO A C 1
ATOM 819 O O . PRO A 1 104 ? 2.198 -18.729 -18.210 1.00 68.88 104 PRO A O 1
ATOM 822 N N . GLU A 1 105 ? 1.581 -17.595 -16.373 1.00 69.38 105 GLU A N 1
ATOM 823 C CA . GLU A 1 105 ? 0.159 -17.491 -16.729 1.00 69.38 105 GLU A CA 1
ATOM 824 C C . GLU A 1 105 ? -0.141 -16.310 -17.664 1.00 69.38 105 GLU A C 1
ATOM 826 O O . GLU A 1 105 ? -1.236 -16.224 -18.223 1.00 69.38 105 GLU A O 1
ATOM 831 N N . GLU A 1 106 ? 0.813 -15.398 -17.852 1.00 74.12 106 GLU A N 1
ATOM 832 C CA . GLU A 1 106 ? 0.671 -14.313 -18.818 1.00 74.12 106 GLU A CA 1
ATOM 833 C C . GLU A 1 106 ? 0.901 -14.806 -20.249 1.00 74.12 106 GLU A C 1
ATOM 835 O O . GLU A 1 106 ? 1.666 -15.732 -20.503 1.00 74.12 106 GLU A O 1
ATOM 840 N N . GLU A 1 107 ? 0.276 -14.144 -21.228 1.00 78.50 107 GLU A N 1
ATOM 841 C CA . GLU A 1 107 ? 0.436 -14.485 -22.652 1.00 78.50 107 GLU A CA 1
ATOM 842 C C . GLU A 1 107 ? 1.877 -14.288 -23.170 1.00 78.50 107 GLU A C 1
ATOM 844 O O . GLU A 1 107 ? 2.196 -14.674 -24.297 1.00 78.50 107 GLU A O 1
ATOM 849 N N . LYS A 1 108 ? 2.753 -13.678 -22.364 1.00 82.06 108 LYS A N 1
ATOM 850 C CA . LYS A 1 108 ? 4.146 -13.405 -22.706 1.00 82.06 108 LYS A CA 1
ATOM 851 C C . LYS A 1 108 ? 5.073 -14.521 -22.221 1.00 82.06 108 LYS A C 1
ATOM 853 O O . LYS A 1 108 ? 4.948 -14.950 -21.076 1.00 82.06 108 LYS A O 1
ATOM 858 N N . PRO A 1 109 ? 6.056 -14.936 -23.040 1.00 85.50 109 PRO A N 1
ATOM 859 C CA . PRO A 1 109 ? 7.099 -15.853 -22.600 1.00 85.50 109 PRO A CA 1
ATOM 860 C C . PRO A 1 109 ? 7.823 -15.354 -21.346 1.00 85.50 109 PRO A C 1
ATOM 862 O O . PRO A 1 109 ? 8.072 -14.152 -21.202 1.00 85.50 109 PRO A O 1
ATOM 865 N N . LEU A 1 110 ? 8.202 -16.290 -20.476 1.00 87.62 110 LEU A N 1
ATOM 866 C CA . LEU A 1 110 ? 9.144 -16.025 -19.392 1.00 87.62 110 LEU A CA 1
ATOM 867 C C . LEU A 1 110 ? 10.452 -15.487 -19.969 1.00 87.62 110 LEU A C 1
ATOM 869 O O . LEU A 1 110 ? 10.919 -15.976 -20.997 1.00 87.62 110 LEU A O 1
ATOM 873 N N . GLY A 1 111 ? 11.063 -14.522 -19.290 1.00 90.38 111 GLY A N 1
ATOM 874 C CA . GLY A 1 111 ? 12.353 -14.002 -19.721 1.00 90.38 111 GLY A CA 1
ATOM 875 C C . GLY A 1 111 ? 12.595 -12.549 -19.357 1.00 90.38 111 GLY A C 1
ATOM 876 O O . GLY A 1 111 ? 11.815 -11.893 -18.668 1.00 90.38 111 GLY A O 1
ATOM 877 N N . PHE A 1 112 ? 13.725 -12.058 -19.831 1.00 93.56 112 PHE A N 1
ATOM 878 C CA . PHE A 1 112 ? 14.226 -10.717 -19.637 1.00 93.56 112 PHE A CA 1
ATOM 879 C C . PHE A 1 112 ? 13.925 -9.854 -20.860 1.00 93.56 112 PHE A C 1
ATOM 881 O O . PHE A 1 112 ? 14.294 -10.181 -21.989 1.00 93.56 112 PHE A O 1
ATOM 888 N N . TYR A 1 113 ? 13.244 -8.740 -20.627 1.00 94.00 113 TYR A N 1
ATOM 889 C CA . TYR A 1 113 ? 12.730 -7.864 -21.666 1.00 94.00 113 TYR A CA 1
ATOM 890 C C . TYR A 1 113 ? 13.486 -6.541 -21.653 1.00 94.00 113 TYR A C 1
ATOM 892 O O . TYR A 1 113 ? 13.483 -5.827 -20.651 1.00 94.00 113 TYR A O 1
ATOM 900 N N . ILE A 1 114 ? 14.081 -6.197 -22.793 1.00 96.19 114 ILE A N 1
ATOM 901 C CA . ILE A 1 114 ? 14.874 -4.989 -23.017 1.00 96.19 114 ILE A CA 1
ATOM 902 C C . ILE A 1 114 ? 14.131 -4.103 -24.019 1.00 96.19 114 ILE A C 1
ATOM 904 O O . ILE A 1 114 ? 14.086 -4.366 -25.222 1.00 96.19 114 ILE A O 1
ATOM 908 N N . GLY A 1 115 ? 13.516 -3.052 -23.495 1.00 95.38 115 GLY A N 1
ATOM 909 C CA . GLY A 1 115 ? 12.784 -2.053 -24.253 1.00 95.38 115 GLY A CA 1
ATOM 910 C C . GLY A 1 115 ? 13.710 -0.930 -24.684 1.00 95.38 115 GLY A C 1
ATOM 911 O O . GLY A 1 115 ? 14.364 -0.339 -23.829 1.00 95.38 115 GLY A O 1
ATOM 912 N N . LEU A 1 116 ? 13.764 -0.611 -25.978 1.00 94.88 116 LEU A N 1
ATOM 913 C CA . LEU A 1 116 ? 14.596 0.475 -26.515 1.00 94.88 116 LEU A CA 1
ATOM 914 C C . LEU A 1 116 ? 13.790 1.401 -27.429 1.00 94.88 116 LEU A C 1
ATOM 916 O O . LEU A 1 116 ? 12.895 0.960 -28.151 1.00 94.88 116 LEU A O 1
ATOM 920 N N . LYS A 1 117 ? 14.090 2.703 -27.392 1.00 90.19 117 LYS A N 1
ATOM 921 C CA . LYS A 1 117 ? 13.392 3.699 -28.227 1.00 90.19 117 LYS A CA 1
ATOM 922 C C . LYS A 1 117 ? 13.677 3.519 -29.714 1.00 90.19 117 LYS A C 1
ATOM 924 O O . LYS A 1 117 ? 12.801 3.708 -30.552 1.00 90.19 117 LYS A O 1
ATOM 929 N N . GLU A 1 118 ? 14.917 3.174 -30.033 1.00 90.00 118 GLU A N 1
ATOM 930 C CA . GLU A 1 118 ? 15.402 3.010 -31.396 1.00 90.00 118 GLU A CA 1
ATOM 931 C C . GLU A 1 118 ? 16.594 2.049 -31.437 1.00 90.00 118 GLU A C 1
ATOM 933 O O . GLU A 1 118 ? 17.254 1.803 -30.425 1.00 90.00 118 GLU A O 1
ATOM 938 N N . GLN A 1 119 ? 16.870 1.514 -32.625 1.00 91.06 119 GLN A N 1
ATOM 939 C CA . GLN A 1 119 ? 18.084 0.750 -32.900 1.00 91.06 119 GLN A CA 1
ATOM 940 C C . GLN A 1 119 ? 19.222 1.748 -33.154 1.00 91.06 119 GLN A C 1
ATOM 942 O O . GLN A 1 119 ? 19.273 2.379 -34.209 1.00 91.06 119 GLN A O 1
ATOM 947 N N . ASN A 1 120 ? 20.089 1.938 -32.161 1.00 91.56 120 ASN A N 1
ATOM 948 C CA . ASN A 1 120 ? 21.249 2.831 -32.218 1.00 91.56 120 ASN A CA 1
ATOM 949 C C . ASN A 1 120 ? 22.569 2.042 -32.103 1.00 91.56 120 ASN A C 1
ATOM 951 O O . ASN A 1 120 ? 22.559 0.823 -31.951 1.00 91.56 120 ASN A O 1
ATOM 955 N N . GLU A 1 121 ? 23.713 2.732 -32.147 1.00 96.06 121 GLU A N 1
ATOM 956 C CA . GLU A 1 121 ? 25.039 2.088 -32.069 1.00 96.06 121 GLU A CA 1
ATOM 957 C C . GLU A 1 121 ? 25.207 1.232 -30.798 1.00 96.06 121 GLU A C 1
ATOM 959 O O . GLU A 1 121 ? 25.761 0.137 -30.862 1.00 96.06 121 GLU A O 1
ATOM 964 N N . LYS A 1 122 ? 24.657 1.678 -29.657 1.00 95.81 122 LYS A N 1
ATOM 965 C CA . LYS A 1 122 ? 24.676 0.904 -28.405 1.00 95.81 122 LYS A CA 1
ATOM 966 C C . LYS A 1 122 ? 23.826 -0.364 -28.505 1.00 95.81 122 LYS A C 1
ATOM 968 O O . LYS A 1 122 ? 24.221 -1.410 -28.002 1.00 95.81 122 LYS A O 1
ATOM 973 N N . PHE A 1 123 ? 22.666 -0.296 -29.159 1.00 96.00 123 PHE A N 1
ATOM 974 C CA . PHE A 1 123 ? 21.859 -1.485 -29.423 1.00 96.00 123 PHE A CA 1
ATOM 975 C C . PHE A 1 123 ? 22.611 -2.490 -30.298 1.00 96.00 123 PHE A C 1
ATOM 977 O O . PHE A 1 123 ? 22.627 -3.671 -29.968 1.00 96.00 123 PHE A O 1
ATOM 984 N N . GLU A 1 124 ? 23.249 -2.039 -31.380 1.00 96.81 124 GLU A N 1
ATOM 985 C CA . GLU A 1 124 ? 24.025 -2.922 -32.258 1.00 96.81 124 GLU A CA 1
ATOM 986 C C . GLU A 1 124 ? 25.169 -3.610 -31.497 1.00 96.81 124 GLU A C 1
ATOM 988 O O . GLU A 1 124 ? 25.376 -4.816 -31.645 1.00 96.81 124 GLU A O 1
ATOM 993 N N . GLU A 1 125 ? 25.872 -2.868 -30.637 1.00 97.69 125 GLU A N 1
ATOM 994 C CA . GLU A 1 125 ? 26.937 -3.397 -29.781 1.00 97.69 125 GLU A CA 1
ATOM 995 C C . GLU A 1 125 ? 26.414 -4.410 -28.751 1.00 97.69 125 GLU A C 1
ATOM 997 O O . GLU A 1 125 ? 26.973 -5.505 -28.618 1.00 97.69 125 GLU A O 1
ATOM 1002 N N . LEU A 1 126 ? 25.313 -4.091 -28.064 1.00 97.62 126 LEU A N 1
ATOM 1003 C CA . LEU A 1 126 ? 24.653 -4.997 -27.124 1.00 97.62 126 LEU A CA 1
ATOM 1004 C C . LEU A 1 126 ? 24.186 -6.274 -27.818 1.00 97.62 126 LEU A C 1
ATOM 1006 O O . LEU A 1 126 ? 24.474 -7.371 -27.345 1.00 97.62 126 LEU A O 1
ATOM 1010 N N . PHE A 1 127 ? 23.492 -6.137 -28.947 1.00 97.81 127 PHE A N 1
ATOM 1011 C CA . PHE A 1 127 ? 22.963 -7.259 -29.709 1.00 97.81 127 PHE A CA 1
ATOM 1012 C C . PHE A 1 127 ? 24.092 -8.179 -30.176 1.00 97.81 127 PHE A C 1
ATOM 1014 O O . PHE A 1 127 ? 24.025 -9.385 -29.958 1.00 97.81 127 PHE A O 1
ATOM 1021 N N . ALA A 1 128 ? 25.165 -7.626 -30.750 1.00 97.88 128 ALA A N 1
ATOM 1022 C CA . ALA A 1 128 ? 26.319 -8.408 -31.187 1.00 97.88 128 ALA A CA 1
ATOM 1023 C C . ALA A 1 128 ? 27.015 -9.127 -30.018 1.00 97.88 128 ALA A C 1
ATOM 1025 O O . ALA A 1 128 ? 27.426 -10.283 -30.154 1.00 97.88 128 ALA A O 1
ATOM 1026 N N . THR A 1 129 ? 27.131 -8.464 -28.866 1.00 97.81 129 THR A N 1
ATOM 1027 C CA . THR A 1 129 ? 27.780 -9.036 -27.679 1.00 97.81 129 THR A CA 1
ATOM 1028 C C . THR A 1 129 ? 26.940 -10.153 -27.066 1.00 97.81 129 THR A C 1
ATOM 1030 O O . THR A 1 129 ? 27.468 -11.229 -26.784 1.00 97.81 129 THR A O 1
ATOM 1033 N N . LEU A 1 130 ? 25.628 -9.951 -26.927 1.00 97.06 130 LEU A N 1
ATOM 1034 C CA . LEU A 1 130 ? 24.710 -10.983 -26.447 1.00 97.06 130 LEU A CA 1
ATOM 1035 C C . LEU A 1 130 ? 24.597 -12.148 -27.432 1.00 97.06 130 LEU A C 1
ATOM 1037 O O . LEU A 1 130 ? 24.618 -13.296 -27.002 1.00 97.06 130 LEU A O 1
ATOM 1041 N N . GLN A 1 131 ? 24.563 -11.888 -28.742 1.00 97.38 131 GLN A N 1
ATOM 1042 C CA . GLN A 1 131 ? 24.554 -12.947 -29.753 1.00 97.38 131 GLN A CA 1
ATOM 1043 C C . GLN A 1 131 ? 25.801 -13.823 -29.645 1.00 97.38 131 GLN A C 1
ATOM 1045 O O . GLN A 1 131 ? 25.691 -15.042 -29.640 1.00 97.38 131 GLN A O 1
ATOM 1050 N N . LYS A 1 132 ? 26.981 -13.225 -29.458 1.00 95.94 132 LYS A N 1
ATOM 1051 C CA . LYS A 1 132 ? 28.203 -13.996 -29.223 1.00 95.94 132 LYS A CA 1
ATOM 1052 C C . LYS A 1 132 ? 28.095 -14.877 -27.972 1.00 95.94 132 LYS A C 1
ATOM 1054 O O . LYS A 1 132 ? 28.474 -16.040 -28.014 1.00 95.94 132 LYS A O 1
ATOM 1059 N N . LYS A 1 133 ? 27.543 -14.352 -26.875 1.00 94.56 133 LYS A N 1
ATOM 1060 C CA . LYS A 1 133 ? 27.322 -15.124 -25.640 1.00 94.56 133 LYS A CA 1
ATOM 1061 C C . LYS A 1 133 ? 26.328 -16.272 -25.844 1.00 94.56 133 LYS A C 1
ATOM 1063 O O . LYS A 1 133 ? 26.522 -17.353 -25.295 1.00 94.56 133 LYS A O 1
ATOM 1068 N N . VAL A 1 134 ? 25.296 -16.070 -26.665 1.00 93.44 134 VAL A N 1
ATOM 1069 C CA . VAL A 1 134 ? 24.375 -17.133 -27.099 1.00 93.44 134 VAL A CA 1
ATOM 1070 C C . VAL A 1 134 ? 25.107 -18.192 -27.935 1.00 93.44 134 VAL A C 1
ATOM 1072 O O . VAL A 1 134 ? 24.920 -19.388 -27.703 1.00 93.44 134 VAL A O 1
ATOM 1075 N N . ASP A 1 135 ? 25.943 -17.771 -28.887 1.00 91.50 135 ASP A N 1
ATOM 1076 C CA . ASP A 1 135 ? 26.727 -18.654 -29.762 1.00 91.50 135 ASP A CA 1
ATOM 1077 C C . ASP A 1 135 ? 27.730 -19.504 -28.963 1.00 91.50 135 ASP A C 1
ATOM 1079 O O . ASP A 1 135 ? 27.940 -20.680 -29.271 1.00 91.50 135 ASP A O 1
ATOM 1083 N N . ASP A 1 136 ? 28.297 -18.925 -27.902 1.00 90.56 136 ASP A N 1
ATOM 1084 C CA . ASP A 1 136 ? 29.217 -19.576 -26.967 1.00 90.56 136 ASP A CA 1
ATOM 1085 C C . ASP A 1 136 ? 28.484 -20.462 -25.926 1.00 90.56 136 ASP A C 1
ATOM 1087 O O . ASP A 1 136 ? 29.124 -21.199 -25.174 1.00 90.56 136 ASP A O 1
ATOM 1091 N N . GLY A 1 137 ? 27.143 -20.435 -25.886 1.00 88.44 137 GLY A N 1
ATOM 1092 C CA . GLY A 1 137 ? 26.322 -21.184 -24.923 1.00 88.44 137 GLY A CA 1
ATOM 1093 C C . GLY A 1 137 ? 26.330 -20.611 -23.496 1.00 88.44 137 GLY A C 1
ATOM 1094 O O . GLY A 1 137 ? 25.903 -21.285 -22.556 1.00 88.44 137 GLY A O 1
ATOM 1095 N N . GLU A 1 138 ? 26.812 -19.377 -23.318 1.00 90.25 138 GLU A N 1
ATOM 1096 C CA . GLU A 1 138 ? 26.842 -18.669 -22.030 1.00 90.25 138 GLU A CA 1
ATOM 1097 C C . GLU A 1 138 ? 25.458 -18.206 -21.572 1.00 90.25 138 GLU A C 1
ATOM 1099 O O . GLU A 1 138 ? 25.268 -18.013 -20.373 1.00 90.25 138 GLU A O 1
ATOM 1104 N N . ILE A 1 139 ? 24.517 -18.021 -22.499 1.00 91.75 139 ILE A N 1
ATOM 1105 C CA . ILE A 1 139 ? 23.133 -17.599 -22.245 1.00 91.75 139 ILE A CA 1
ATOM 1106 C C . ILE A 1 139 ? 22.176 -18.244 -23.255 1.00 91.75 139 ILE A C 1
ATOM 1108 O O . ILE A 1 139 ? 22.591 -18.687 -24.331 1.00 91.75 139 ILE A O 1
ATOM 1112 N N . LEU A 1 140 ? 20.888 -18.299 -22.917 1.00 90.81 140 LEU A N 1
ATOM 1113 C CA . LEU A 1 140 ? 19.840 -18.861 -23.773 1.00 90.81 140 LEU A CA 1
ATOM 1114 C C . LEU A 1 140 ? 19.030 -17.758 -24.460 1.00 90.81 140 LEU A C 1
ATOM 1116 O O . LEU A 1 140 ? 18.351 -16.967 -23.807 1.00 90.81 140 LEU A O 1
ATOM 1120 N N . ALA A 1 141 ? 19.007 -17.771 -25.797 1.00 92.81 141 ALA A N 1
ATOM 1121 C CA . ALA A 1 141 ? 18.295 -16.760 -26.588 1.00 92.81 141 ALA A CA 1
ATOM 1122 C C . ALA A 1 141 ? 16.788 -16.695 -26.284 1.00 92.81 141 ALA A C 1
ATOM 1124 O O . ALA A 1 141 ? 16.192 -15.624 -26.350 1.00 92.81 141 ALA A O 1
ATOM 1125 N N . LYS A 1 142 ? 16.168 -17.832 -25.924 1.00 90.88 142 LYS A N 1
ATOM 1126 C CA . LYS A 1 142 ? 14.715 -17.925 -25.688 1.00 90.88 142 LYS A CA 1
ATOM 1127 C C . LYS A 1 142 ? 14.204 -17.060 -24.531 1.00 90.88 142 LYS A C 1
ATOM 1129 O O . LYS A 1 142 ? 13.004 -16.827 -24.486 1.00 90.88 142 LYS A O 1
ATOM 1134 N N . TYR A 1 143 ? 15.083 -16.610 -23.634 1.00 92.25 143 TYR A N 1
ATOM 1135 C CA . TYR A 1 143 ? 14.729 -15.800 -22.467 1.00 92.25 143 TYR A CA 1
ATOM 1136 C C . TYR A 1 143 ? 15.131 -14.327 -22.608 1.00 92.25 143 TYR A C 1
ATOM 1138 O O . TYR A 1 143 ? 15.094 -13.605 -21.618 1.00 92.25 143 TYR A O 1
ATOM 1146 N N . ILE A 1 144 ? 15.560 -13.866 -23.786 1.00 95.12 144 ILE A N 1
ATOM 1147 C CA . ILE A 1 144 ? 16.011 -12.484 -23.993 1.00 95.12 144 ILE A CA 1
ATOM 1148 C C . ILE A 1 144 ? 15.191 -11.875 -25.122 1.00 95.12 144 ILE A C 1
ATOM 1150 O O . ILE A 1 144 ? 15.223 -12.350 -26.256 1.00 95.12 144 ILE A O 1
ATOM 1154 N N . HIS A 1 145 ? 14.467 -10.805 -24.810 1.00 94.25 145 HIS A N 1
ATOM 1155 C CA . HIS A 1 145 ? 13.496 -10.213 -25.720 1.00 94.25 145 HIS A CA 1
ATOM 1156 C C . HIS A 1 145 ? 13.748 -8.721 -25.900 1.00 94.25 145 HIS A C 1
ATOM 1158 O O . HIS A 1 145 ? 13.782 -7.969 -24.928 1.00 94.25 145 HIS A O 1
ATOM 1164 N N . PHE A 1 146 ? 13.853 -8.278 -27.152 1.00 95.06 146 PHE A N 1
ATOM 1165 C CA . PHE A 1 146 ? 13.917 -6.858 -27.498 1.00 95.06 146 PHE A CA 1
ATOM 1166 C C . PHE A 1 146 ? 12.566 -6.360 -28.000 1.00 95.06 146 PHE A C 1
ATOM 1168 O O . PHE A 1 146 ? 11.912 -7.045 -28.790 1.00 95.06 146 PHE A O 1
ATOM 1175 N N . TYR A 1 147 ? 12.160 -5.164 -27.573 1.00 92.62 147 TYR A N 1
ATOM 1176 C CA . TYR A 1 147 ? 10.902 -4.552 -28.002 1.00 92.62 147 TYR A CA 1
ATOM 1177 C C . TYR A 1 147 ? 11.000 -3.016 -28.072 1.00 92.62 147 TYR A C 1
ATOM 1179 O O . TYR A 1 147 ? 11.817 -2.414 -27.370 1.00 92.62 147 TYR A O 1
ATOM 1187 N N . PRO A 1 148 ? 10.186 -2.356 -28.915 1.00 92.31 148 PRO A N 1
ATOM 1188 C CA . PRO A 1 148 ? 10.154 -0.900 -28.980 1.00 92.31 148 PRO A CA 1
ATOM 1189 C C . PRO A 1 148 ? 9.459 -0.297 -27.751 1.00 92.31 148 PRO A C 1
ATOM 1191 O O . PRO A 1 148 ? 8.420 -0.792 -27.313 1.00 92.31 148 PRO A O 1
ATOM 1194 N N . ILE A 1 149 ? 9.983 0.822 -27.246 1.00 92.19 149 ILE A N 1
ATOM 1195 C CA . ILE A 1 149 ? 9.345 1.639 -26.196 1.00 92.19 149 ILE A CA 1
ATOM 1196 C C . ILE A 1 149 ? 9.123 3.074 -26.664 1.00 92.19 149 ILE A C 1
ATOM 1198 O O . ILE A 1 149 ? 9.851 3.599 -27.503 1.00 92.19 149 ILE A O 1
ATOM 1202 N N . THR A 1 150 ? 8.115 3.728 -26.085 1.00 90.19 150 THR A N 1
ATOM 1203 C CA . THR A 1 150 ? 7.855 5.158 -26.334 1.00 90.19 150 THR A CA 1
ATOM 1204 C C . THR A 1 150 ? 8.656 6.049 -25.384 1.00 90.19 150 THR A C 1
ATOM 1206 O O . THR A 1 150 ? 9.183 7.080 -25.798 1.00 90.19 150 THR A O 1
ATOM 1209 N N . TYR A 1 151 ? 8.769 5.635 -24.122 1.00 94.25 151 TYR A N 1
ATOM 1210 C CA . TYR A 1 151 ? 9.416 6.381 -23.045 1.00 94.25 151 TYR A CA 1
ATOM 1211 C C . TYR A 1 151 ? 10.458 5.503 -22.371 1.00 94.25 151 TYR A C 1
ATOM 1213 O O . TYR A 1 151 ? 10.238 4.303 -22.257 1.00 94.25 151 TYR A O 1
ATOM 1221 N N . SER A 1 152 ? 11.569 6.082 -21.929 1.00 95.31 152 SER A N 1
ATOM 1222 C CA . SER A 1 152 ? 12.554 5.363 -21.114 1.00 95.31 152 SER A CA 1
ATOM 1223 C C . SER A 1 152 ? 12.159 5.333 -19.638 1.00 95.31 152 SER A C 1
ATOM 1225 O O . SER A 1 152 ? 11.294 6.097 -19.202 1.00 95.31 152 SER A O 1
ATOM 1227 N N . GLN A 1 153 ? 12.809 4.478 -18.846 1.00 95.31 153 GLN A N 1
ATOM 1228 C CA . GLN A 1 153 ? 12.550 4.381 -17.408 1.00 95.31 153 GLN A CA 1
ATOM 1229 C C . GLN A 1 153 ? 12.743 5.732 -16.704 1.00 95.31 153 GLN A C 1
ATOM 1231 O O . GLN A 1 153 ? 11.909 6.134 -15.896 1.00 95.31 153 GLN A O 1
ATOM 1236 N N . SER A 1 154 ? 13.800 6.470 -17.054 1.00 96.38 154 SER A N 1
ATOM 1237 C CA . SER A 1 154 ? 14.080 7.803 -16.512 1.00 96.38 154 SER A CA 1
ATOM 1238 C C . SER A 1 154 ? 12.951 8.800 -16.799 1.00 96.38 154 SER A C 1
ATOM 1240 O O . SER A 1 154 ? 12.564 9.564 -15.913 1.00 96.38 154 SER A O 1
ATOM 1242 N N . GLU A 1 155 ? 12.391 8.785 -18.011 1.00 96.12 155 GLU A N 1
ATOM 1243 C CA . GLU A 1 155 ? 11.282 9.671 -18.380 1.00 96.12 155 GLU A CA 1
ATOM 1244 C C . GLU A 1 155 ? 9.995 9.312 -17.645 1.00 96.12 155 GLU A C 1
ATOM 1246 O O . GLU A 1 155 ? 9.285 10.212 -17.194 1.00 96.12 155 GLU A O 1
ATOM 1251 N N . LEU A 1 156 ? 9.704 8.015 -17.505 1.00 95.81 156 LEU A N 1
ATOM 1252 C CA . LEU A 1 156 ? 8.550 7.545 -16.745 1.00 95.81 156 LEU A CA 1
ATOM 1253 C C . LEU A 1 156 ? 8.679 7.905 -15.263 1.00 95.81 156 LEU A C 1
ATOM 1255 O O . LEU A 1 156 ? 7.730 8.437 -14.697 1.00 95.81 156 LEU A O 1
ATOM 1259 N N . ASN A 1 157 ? 9.856 7.718 -14.662 1.00 95.50 157 ASN A N 1
ATOM 1260 C CA . ASN A 1 157 ? 10.121 8.098 -13.273 1.00 95.50 157 ASN A CA 1
ATOM 1261 C C . ASN A 1 157 ? 9.944 9.609 -13.062 1.00 95.50 157 ASN A C 1
ATOM 1263 O O . ASN A 1 157 ? 9.237 10.029 -12.148 1.00 95.50 157 ASN A O 1
ATOM 1267 N N . ALA A 1 158 ? 10.524 10.431 -13.943 1.00 96.38 158 ALA A N 1
ATOM 1268 C CA . ALA A 1 158 ? 10.385 11.885 -13.877 1.00 96.38 158 ALA A CA 1
ATOM 1269 C C . ALA A 1 158 ? 8.926 12.335 -14.062 1.00 96.38 158 ALA A C 1
ATOM 1271 O O . ALA A 1 158 ? 8.472 13.291 -13.432 1.00 96.38 158 ALA A O 1
ATOM 1272 N N . PHE A 1 159 ? 8.172 11.652 -14.926 1.00 95.75 159 PHE A N 1
ATOM 1273 C CA . PHE A 1 159 ? 6.756 11.936 -15.121 1.00 95.75 159 PHE A CA 1
ATOM 1274 C C . PHE A 1 159 ? 5.906 11.508 -13.918 1.00 95.75 159 PHE A C 1
ATOM 1276 O O . PHE A 1 159 ? 5.044 12.275 -13.491 1.00 95.75 159 PHE A O 1
ATOM 1283 N N . GLN A 1 160 ? 6.184 10.344 -13.330 1.00 96.62 160 GLN A N 1
ATOM 1284 C CA . GLN A 1 160 ? 5.550 9.869 -12.102 1.00 96.62 160 GLN A CA 1
ATOM 1285 C C . GLN A 1 160 ? 5.773 10.844 -10.941 1.00 96.62 160 GLN A C 1
ATOM 1287 O O . GLN A 1 160 ? 4.806 11.247 -10.297 1.00 96.62 160 GLN A O 1
ATOM 1292 N N . GLU A 1 161 ? 7.016 11.278 -10.712 1.00 96.56 161 GLU A N 1
ATOM 1293 C CA . GLU A 1 161 ? 7.350 12.266 -9.677 1.00 96.56 161 GLU A CA 1
ATOM 1294 C C . GLU A 1 161 ? 6.607 13.586 -9.908 1.00 96.56 161 GLU A C 1
ATOM 1296 O O . GLU A 1 161 ? 6.048 14.174 -8.976 1.00 96.56 161 GLU A O 1
ATOM 1301 N N . LYS A 1 162 ? 6.543 14.029 -11.169 1.00 95.69 162 LYS A N 1
ATOM 1302 C CA . LYS A 1 162 ? 5.809 15.233 -11.548 1.00 95.69 162 LYS A CA 1
ATOM 1303 C C . LYS A 1 162 ? 4.319 15.112 -11.225 1.00 95.69 162 LYS A C 1
ATOM 1305 O O . LYS A 1 162 ? 3.790 16.025 -10.596 1.00 95.69 162 LYS A O 1
ATOM 1310 N N . ILE A 1 163 ? 3.648 14.034 -11.647 1.00 95.94 163 ILE A N 1
ATOM 1311 C CA . ILE A 1 163 ? 2.217 13.842 -11.360 1.00 95.94 163 ILE A CA 1
ATOM 1312 C C . ILE A 1 163 ? 1.995 13.798 -9.852 1.00 95.94 163 ILE A C 1
ATOM 1314 O O . ILE A 1 163 ? 1.128 14.506 -9.351 1.00 95.94 163 ILE A O 1
ATOM 1318 N N . TYR A 1 164 ? 2.788 13.005 -9.129 1.00 95.50 164 TYR A N 1
ATOM 1319 C CA . TYR A 1 164 ? 2.663 12.881 -7.680 1.00 95.50 164 TYR A CA 1
ATOM 1320 C C . TYR A 1 164 ? 2.742 14.254 -6.998 1.00 95.50 164 TYR A C 1
ATOM 1322 O O . TYR A 1 164 ? 1.830 14.638 -6.268 1.00 95.50 164 TYR A O 1
ATOM 1330 N N . THR A 1 165 ? 3.780 15.031 -7.321 1.00 95.12 165 THR A N 1
ATOM 1331 C CA . THR A 1 165 ? 3.996 16.377 -6.770 1.00 95.12 165 THR A CA 1
ATOM 1332 C C . THR A 1 165 ? 2.854 17.332 -7.122 1.00 95.12 165 THR A C 1
ATOM 1334 O O . THR A 1 165 ? 2.390 18.093 -6.274 1.00 95.12 165 THR A O 1
ATOM 1337 N N . GLU A 1 166 ? 2.390 17.319 -8.374 1.00 95.38 166 GLU A N 1
ATOM 1338 C CA . GLU A 1 166 ? 1.293 18.180 -8.821 1.00 95.38 166 GLU A CA 1
ATOM 1339 C C . GLU A 1 166 ? -0.024 17.817 -8.126 1.00 95.38 166 GLU A C 1
ATOM 1341 O O . GLU A 1 166 ? -0.734 18.720 -7.683 1.00 95.38 166 GLU A O 1
ATOM 1346 N N . LEU A 1 167 ? -0.340 16.527 -7.975 1.00 95.12 167 LEU A N 1
ATOM 1347 C CA . LEU A 1 167 ? -1.544 16.071 -7.281 1.00 95.12 167 LEU A CA 1
ATOM 1348 C C . LEU A 1 167 ? -1.508 16.432 -5.797 1.00 95.12 167 LEU A C 1
ATOM 1350 O O . LEU A 1 167 ? -2.469 17.029 -5.311 1.00 95.12 167 LEU A O 1
ATOM 1354 N N . GLU A 1 168 ? -0.390 16.181 -5.115 1.00 91.88 168 GLU A N 1
ATOM 1355 C CA . GLU A 1 168 ? -0.189 16.546 -3.708 1.00 91.88 168 GLU A CA 1
ATOM 1356 C C . GLU A 1 168 ? -0.394 18.056 -3.473 1.00 91.88 168 GLU A C 1
ATOM 1358 O O . GLU A 1 168 ? -1.003 18.472 -2.487 1.00 91.88 168 GLU A O 1
ATOM 1363 N N . GLN A 1 169 ? 0.042 18.897 -4.417 1.00 93.50 169 GLN A N 1
ATOM 1364 C CA . GLN A 1 169 ? -0.071 20.359 -4.322 1.00 93.50 169 GLN A CA 1
ATOM 1365 C C . GLN A 1 169 ? -1.391 20.927 -4.862 1.00 93.50 169 GLN A C 1
ATOM 1367 O O . GLN A 1 169 ? -1.733 22.074 -4.565 1.00 93.50 169 GLN A O 1
ATOM 1372 N N . SER A 1 170 ? -2.132 20.162 -5.666 1.00 92.94 170 SER A N 1
ATOM 1373 C CA . SER A 1 170 ? -3.347 20.633 -6.343 1.00 92.94 170 SER A CA 1
ATOM 1374 C C . SER A 1 170 ? -4.522 20.877 -5.394 1.00 92.94 170 SER A C 1
ATOM 1376 O O . SER A 1 170 ? -5.440 21.628 -5.729 1.00 92.94 170 SER A O 1
ATOM 1378 N N . GLY A 1 171 ? -4.513 20.226 -4.226 1.00 90.00 171 GLY A N 1
ATOM 1379 C CA . GLY A 1 171 ? -5.668 20.159 -3.332 1.00 90.00 171 GLY A CA 1
ATOM 1380 C C . GLY A 1 171 ? -6.838 19.343 -3.899 1.00 90.00 171 GLY A C 1
ATOM 1381 O O . GLY A 1 171 ? -7.945 19.450 -3.375 1.00 90.00 171 GLY A O 1
ATOM 1382 N N . ILE A 1 172 ? -6.621 18.572 -4.972 1.00 91.19 172 ILE A N 1
ATOM 1383 C CA . ILE A 1 172 ? -7.585 17.597 -5.493 1.00 91.19 172 ILE A CA 1
ATOM 1384 C C . ILE A 1 172 ? -7.613 16.385 -4.557 1.00 91.19 172 ILE A C 1
ATOM 1386 O O . ILE A 1 172 ? -6.571 15.918 -4.101 1.00 91.19 172 ILE A O 1
ATOM 1390 N N . GLY A 1 173 ? -8.809 15.854 -4.304 1.00 90.38 173 GLY A N 1
ATOM 1391 C CA . GLY A 1 173 ? -9.018 14.742 -3.382 1.00 90.38 173 GLY A CA 1
ATOM 1392 C C . GLY A 1 173 ? -9.295 15.176 -1.942 1.00 90.38 173 GLY A C 1
ATOM 1393 O O . GLY A 1 173 ? -9.310 16.356 -1.582 1.00 90.38 173 GLY A O 1
ATOM 1394 N N . ARG A 1 174 ? -9.587 14.184 -1.102 1.00 88.50 174 ARG A N 1
ATOM 1395 C CA . ARG A 1 174 ? -9.924 14.381 0.314 1.00 88.50 174 ARG A CA 1
ATOM 1396 C C . ARG A 1 174 ? -8.656 14.510 1.167 1.00 88.50 174 ARG A C 1
ATOM 1398 O O . ARG A 1 174 ? -7.641 13.899 0.876 1.00 88.50 174 ARG A O 1
ATOM 1405 N N . GLN A 1 175 ? -8.722 15.275 2.260 1.00 83.75 175 GLN A N 1
ATOM 1406 C CA . GLN A 1 175 ? -7.544 15.585 3.093 1.00 83.75 175 GLN A CA 1
ATOM 1407 C C . GLN A 1 175 ? -6.974 14.394 3.884 1.00 83.75 175 GLN A C 1
ATOM 1409 O O . GLN A 1 175 ? -5.855 14.490 4.368 1.00 83.75 175 GLN A O 1
ATOM 1414 N N . ARG A 1 176 ? -7.749 13.319 4.078 1.00 82.12 176 ARG A N 1
ATOM 1415 C CA . ARG A 1 176 ? -7.438 12.226 5.022 1.00 82.12 176 ARG A CA 1
ATOM 1416 C C . ARG A 1 176 ? -7.266 10.868 4.368 1.00 82.12 176 ARG A C 1
ATOM 1418 O O . ARG A 1 176 ? -7.682 9.861 4.927 1.00 82.12 176 ARG A O 1
ATOM 1425 N N . GLY A 1 177 ? -6.725 10.847 3.165 1.00 89.38 177 GLY A N 1
ATOM 1426 C CA . GLY A 1 177 ? -6.432 9.595 2.502 1.00 89.38 177 GLY A CA 1
ATOM 1427 C C . GLY A 1 177 ? -5.113 9.659 1.779 1.00 89.38 177 GLY A C 1
ATOM 1428 O O . GLY A 1 177 ? -4.410 10.672 1.789 1.00 89.38 177 GLY A O 1
ATOM 1429 N N . THR A 1 178 ? -4.806 8.548 1.143 1.00 91.88 178 THR A N 1
ATOM 1430 C CA . THR A 1 178 ? -3.573 8.359 0.417 1.00 91.88 178 THR A CA 1
ATOM 1431 C C . THR A 1 178 ? -3.861 7.985 -1.015 1.00 91.88 178 THR A C 1
ATOM 1433 O O . THR A 1 178 ? -4.950 7.529 -1.393 1.00 91.88 178 THR A O 1
ATOM 1436 N N . PHE A 1 179 ? -2.834 8.194 -1.820 1.00 94.94 179 PHE A N 1
ATOM 1437 C CA . PHE A 1 179 ? -2.737 7.591 -3.120 1.00 94.94 179 PHE A CA 1
ATOM 1438 C C . PHE A 1 179 ? -1.309 7.110 -3.342 1.00 94.94 179 PHE A C 1
ATOM 1440 O O . PHE A 1 179 ? -0.354 7.667 -2.797 1.00 94.94 179 PHE A O 1
ATOM 1447 N N . SER A 1 180 ? -1.174 6.070 -4.147 1.00 94.62 180 SER A N 1
ATOM 1448 C CA . SER A 1 180 ? 0.084 5.687 -4.761 1.00 94.62 180 SER A CA 1
ATOM 1449 C C . SER A 1 180 ? -0.017 5.968 -6.258 1.00 94.62 180 SER A C 1
ATOM 1451 O O . SER A 1 180 ? -1.107 6.112 -6.821 1.00 94.62 180 SER A O 1
ATOM 1453 N N . LEU A 1 181 ? 1.135 6.082 -6.907 1.00 96.19 181 LEU A N 1
ATOM 1454 C CA . LEU A 1 181 ? 1.203 6.178 -8.352 1.00 96.19 181 LEU A CA 1
ATOM 1455 C C . LEU A 1 181 ? 2.230 5.181 -8.857 1.00 96.19 181 LEU A C 1
ATOM 1457 O O . LEU A 1 181 ? 3.351 5.120 -8.352 1.00 96.19 181 LEU A O 1
ATOM 1461 N N . SER A 1 182 ? 1.856 4.443 -9.890 1.00 95.94 182 SER A N 1
ATOM 1462 C CA . SER A 1 182 ? 2.785 3.662 -10.693 1.00 95.94 182 SER A CA 1
ATOM 1463 C C . SER A 1 182 ? 2.482 3.864 -12.171 1.00 95.94 182 SER A C 1
ATOM 1465 O O . SER A 1 182 ? 1.376 4.249 -12.553 1.00 95.94 182 SER A O 1
ATOM 1467 N N . ILE A 1 183 ? 3.476 3.636 -13.024 1.00 95.31 183 ILE A N 1
ATOM 1468 C CA . ILE A 1 183 ? 3.284 3.663 -14.472 1.00 95.31 183 ILE A CA 1
ATOM 1469 C C . ILE A 1 183 ? 3.687 2.311 -15.025 1.00 95.31 183 ILE A C 1
ATOM 1471 O O . ILE A 1 183 ? 4.815 1.866 -14.824 1.00 95.31 183 ILE A O 1
ATOM 1475 N N . ASN A 1 184 ? 2.776 1.667 -15.750 1.00 91.69 184 ASN A N 1
ATOM 1476 C CA . ASN A 1 184 ? 3.101 0.462 -16.490 1.00 91.69 184 ASN A CA 1
ATOM 1477 C C . ASN A 1 184 ? 4.052 0.843 -17.637 1.00 91.69 184 ASN A C 1
ATOM 1479 O O . ASN A 1 184 ? 3.641 1.562 -18.552 1.00 91.69 184 ASN A O 1
ATOM 1483 N N . PRO A 1 185 ? 5.306 0.368 -17.638 1.00 86.69 185 PRO A N 1
ATOM 1484 C CA . PRO A 1 185 ? 6.302 0.848 -18.586 1.00 86.69 185 PRO A CA 1
ATOM 1485 C C . PRO A 1 185 ? 6.059 0.345 -20.020 1.00 86.69 185 PRO A C 1
ATOM 1487 O O . PRO A 1 185 ? 6.583 0.902 -20.981 1.00 86.69 185 PRO A O 1
ATOM 1490 N N . ILE A 1 186 ? 5.209 -0.671 -20.186 1.00 85.00 186 ILE A N 1
ATOM 1491 C CA . ILE A 1 186 ? 4.879 -1.284 -21.475 1.00 85.00 186 ILE A CA 1
ATOM 1492 C C . ILE A 1 186 ? 3.696 -0.560 -22.116 1.00 85.00 186 ILE A C 1
ATOM 1494 O O . ILE A 1 186 ? 3.743 -0.203 -23.290 1.00 85.00 186 ILE A O 1
ATOM 1498 N N . THR A 1 187 ? 2.621 -0.346 -21.355 1.00 88.75 187 THR A N 1
ATOM 1499 C CA . THR A 1 187 ? 1.402 0.299 -21.869 1.00 88.75 187 THR A CA 1
ATOM 1500 C C . THR A 1 187 ? 1.412 1.811 -21.689 1.00 88.75 187 THR A C 1
ATOM 1502 O O . THR A 1 187 ? 0.578 2.498 -22.274 1.00 88.75 187 THR A O 1
ATOM 1505 N N . SER A 1 188 ? 2.347 2.335 -20.889 1.00 90.25 188 SER A N 1
ATOM 1506 C CA . SER A 1 188 ? 2.367 3.727 -20.427 1.00 90.25 188 SER A CA 1
ATOM 1507 C C . SER A 1 188 ? 1.093 4.129 -19.666 1.00 90.25 188 SER A C 1
ATOM 1509 O O . SER A 1 188 ? 0.761 5.310 -19.599 1.00 90.25 188 SER A O 1
ATOM 1511 N N . THR A 1 189 ? 0.363 3.158 -19.104 1.00 95.19 189 THR A N 1
ATOM 1512 C CA . THR A 1 189 ? -0.814 3.415 -18.263 1.00 95.19 189 THR A CA 1
ATOM 1513 C C . THR A 1 189 ? -0.371 3.885 -16.889 1.00 95.19 189 THR A C 1
ATOM 1515 O O . THR A 1 189 ? 0.423 3.216 -16.231 1.00 95.19 189 THR A O 1
ATOM 1518 N N . VAL A 1 190 ? -0.894 5.028 -16.457 1.00 96.69 190 VAL A N 1
ATOM 1519 C CA . VAL A 1 190 ? -0.736 5.534 -15.094 1.00 96.69 190 VAL A CA 1
ATOM 1520 C C . VAL A 1 190 ? -1.779 4.847 -14.219 1.00 96.69 190 VAL A C 1
ATOM 1522 O O . VAL A 1 190 ? -2.975 5.023 -14.437 1.00 96.69 190 VAL A O 1
ATOM 1525 N N . HIS A 1 191 ? -1.337 4.082 -13.232 1.00 97.88 191 HIS A N 1
ATOM 1526 C CA . HIS A 1 191 ? -2.202 3.495 -12.217 1.00 97.88 191 HIS A CA 1
ATOM 1527 C C . HIS A 1 191 ? -2.132 4.352 -10.955 1.00 97.88 191 HIS A C 1
ATOM 1529 O O . HIS A 1 191 ? -1.045 4.635 -10.446 1.00 97.88 191 HIS A O 1
ATOM 1535 N N . ILE A 1 192 ? -3.296 4.784 -10.478 1.00 97.69 192 ILE A N 1
ATOM 1536 C CA . ILE A 1 192 ? -3.450 5.551 -9.245 1.00 97.69 192 ILE A CA 1
ATOM 1537 C C . ILE A 1 192 ? -4.281 4.711 -8.280 1.00 97.69 192 ILE A C 1
ATOM 1539 O O . ILE A 1 192 ? -5.512 4.675 -8.381 1.00 97.69 192 ILE A O 1
ATOM 1543 N N . ASP A 1 193 ? -3.607 4.041 -7.348 1.00 96.69 193 ASP A N 1
ATOM 1544 C CA . ASP A 1 193 ? -4.269 3.391 -6.219 1.00 96.69 193 ASP A CA 1
ATOM 1545 C C . ASP A 1 193 ? -4.624 4.463 -5.196 1.00 96.69 193 ASP A C 1
ATOM 1547 O O . ASP A 1 193 ? -3.779 5.296 -4.873 1.00 96.69 193 ASP A O 1
ATOM 1551 N N . HIS A 1 194 ? -5.852 4.496 -4.689 1.00 95.94 194 HIS A N 1
ATOM 1552 C CA . HIS A 1 194 ? -6.253 5.549 -3.761 1.00 95.94 194 HIS A CA 1
ATOM 1553 C C . HIS A 1 194 ? -7.418 5.158 -2.862 1.00 95.94 194 HIS A C 1
ATOM 1555 O O . HIS A 1 194 ? -8.242 4.322 -3.212 1.00 95.94 194 HIS A O 1
ATOM 1561 N N . ASN A 1 195 ? -7.592 5.907 -1.775 1.00 94.94 195 ASN A N 1
ATOM 1562 C CA . ASN A 1 195 ? -8.845 5.965 -1.016 1.00 94.94 195 ASN A CA 1
ATOM 1563 C C . ASN A 1 195 ? -9.391 7.396 -0.867 1.00 94.94 195 ASN A C 1
ATOM 1565 O O . ASN A 1 195 ? -10.320 7.627 -0.099 1.00 94.94 195 ASN A O 1
ATOM 1569 N N . MET A 1 196 ? -8.851 8.362 -1.623 1.00 95.44 196 MET A N 1
ATOM 1570 C CA . MET A 1 196 ? -9.153 9.790 -1.436 1.00 95.44 196 MET A CA 1
ATOM 1571 C C . MET A 1 196 ? -9.807 10.517 -2.616 1.00 95.44 196 MET A C 1
ATOM 1573 O O . MET A 1 196 ? -10.370 11.593 -2.407 1.00 95.44 196 MET A O 1
ATOM 1577 N N . PHE A 1 197 ? -9.743 9.980 -3.837 1.00 97.00 197 PHE A N 1
ATOM 1578 C CA . PHE A 1 197 ? -10.302 10.633 -5.024 1.00 97.00 197 PHE A CA 1
ATOM 1579 C C . PHE A 1 197 ? -11.743 10.191 -5.280 1.00 97.00 197 PHE A C 1
ATOM 1581 O O . PHE A 1 197 ? -12.027 9.008 -5.461 1.00 97.00 197 PHE A O 1
ATOM 1588 N N . THR A 1 198 ? -12.666 11.149 -5.313 1.00 96.62 198 THR A N 1
ATOM 1589 C CA . THR A 1 198 ? -14.043 10.912 -5.772 1.00 96.62 198 THR A CA 1
ATOM 1590 C C . THR A 1 198 ? -14.090 10.755 -7.295 1.00 96.62 198 THR A C 1
ATOM 1592 O O . THR A 1 198 ? -13.143 11.133 -7.978 1.00 96.62 198 THR A O 1
ATOM 1595 N N . GLU A 1 199 ? -15.203 10.278 -7.862 1.00 97.25 199 GLU A N 1
ATOM 1596 C CA . GLU A 1 199 ? -15.375 10.234 -9.327 1.00 97.25 199 GLU A CA 1
ATO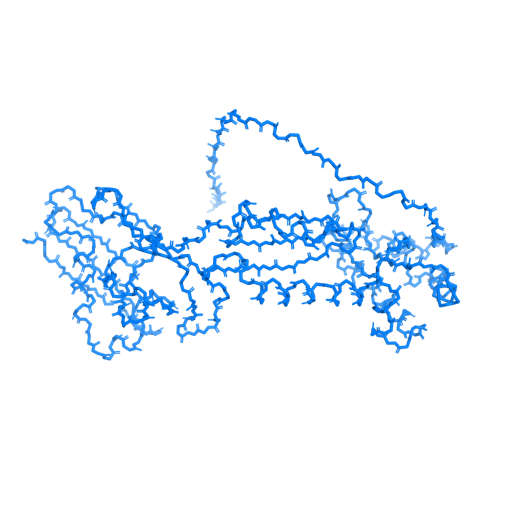M 1597 C C . GLU A 1 199 ? -15.160 11.613 -9.981 1.00 97.25 199 GLU A C 1
ATOM 1599 O O . GLU A 1 199 ? -14.534 11.715 -11.032 1.00 97.25 199 GLU A O 1
ATOM 1604 N N . GLU A 1 200 ? -15.604 12.694 -9.330 1.00 97.06 200 GLU A N 1
ATOM 1605 C CA . GLU A 1 200 ? -15.383 14.061 -9.816 1.00 97.06 200 GLU A CA 1
ATOM 1606 C C . GLU A 1 200 ? -13.892 14.442 -9.809 1.00 97.06 200 GLU A C 1
ATOM 1608 O O . GLU A 1 200 ? -13.411 15.089 -10.740 1.00 97.06 200 GLU A O 1
ATOM 1613 N N . ASP A 1 201 ? -13.147 14.037 -8.777 1.00 97.31 201 ASP A N 1
ATOM 1614 C CA . ASP A 1 201 ? -11.699 14.256 -8.704 1.00 97.31 201 ASP A CA 1
ATOM 1615 C C . ASP A 1 201 ? -10.967 13.466 -9.791 1.00 97.31 201 ASP A C 1
ATOM 1617 O O . ASP A 1 201 ? -10.103 14.015 -10.472 1.00 97.31 201 ASP A O 1
ATOM 1621 N N . GLN A 1 202 ? -11.352 12.206 -10.007 1.00 98.19 202 GLN A N 1
ATOM 1622 C CA . GLN A 1 202 ? -10.771 11.356 -11.046 1.00 98.19 202 GLN A CA 1
ATOM 1623 C C . GLN A 1 202 ? -10.941 11.971 -12.440 1.00 98.19 202 GLN A C 1
ATOM 1625 O O . GLN A 1 202 ? -9.988 11.996 -13.219 1.00 98.19 202 GLN A O 1
ATOM 1630 N N . GLU A 1 203 ? -12.115 12.523 -12.756 1.00 97.94 203 GLU A N 1
ATOM 1631 C CA . GLU A 1 203 ? -12.342 13.202 -14.037 1.00 97.94 203 GLU A CA 1
ATOM 1632 C C . GLU A 1 203 ? -11.496 14.477 -14.183 1.00 97.94 203 GLU A C 1
ATOM 1634 O O . GLU A 1 203 ? -10.916 14.704 -15.247 1.00 97.94 203 GLU A O 1
ATOM 1639 N N . LYS A 1 204 ? -11.323 15.267 -13.112 1.00 97.31 204 LYS A N 1
ATOM 1640 C CA . LYS A 1 204 ? -10.407 16.427 -13.123 1.00 97.31 204 LYS A CA 1
ATOM 1641 C C . LYS A 1 204 ? -8.965 16.001 -13.389 1.00 97.31 204 LYS A C 1
ATOM 1643 O O . LYS A 1 204 ? -8.273 16.633 -14.184 1.00 97.31 204 LYS A O 1
ATOM 1648 N N . ILE A 1 205 ? -8.507 14.922 -12.755 1.00 97.31 205 ILE A N 1
ATOM 1649 C CA . ILE A 1 205 ? -7.150 14.395 -12.951 1.00 97.31 205 ILE A CA 1
ATOM 1650 C C . ILE A 1 205 ? -6.972 13.907 -14.397 1.00 97.31 205 ILE A C 1
ATOM 1652 O O . ILE A 1 205 ? -5.979 14.249 -15.043 1.00 97.31 205 ILE A O 1
ATOM 1656 N N . LYS A 1 206 ? -7.952 13.185 -14.959 1.00 97.00 206 LYS A N 1
ATOM 1657 C CA . LYS A 1 206 ? -7.935 12.785 -16.379 1.00 97.00 206 LYS A CA 1
ATOM 1658 C C . LYS A 1 206 ? -7.889 13.994 -17.317 1.00 97.00 206 LYS A C 1
ATOM 1660 O O . LYS A 1 206 ? -7.193 13.954 -18.330 1.00 97.00 206 LYS A O 1
ATOM 1665 N N . GLU A 1 207 ? -8.579 15.085 -16.983 1.00 96.06 207 GLU A N 1
ATOM 1666 C CA . GLU A 1 207 ? -8.536 16.327 -17.762 1.00 96.06 207 GLU A CA 1
ATOM 1667 C C . GLU A 1 207 ? -7.156 17.009 -17.716 1.00 96.06 207 GLU A C 1
ATOM 1669 O O . GLU A 1 207 ? -6.714 17.559 -18.729 1.00 96.06 207 GLU A O 1
ATOM 1674 N N . LEU A 1 208 ? -6.445 16.942 -16.586 1.00 95.38 208 LEU A N 1
ATOM 1675 C CA . LEU A 1 208 ? -5.084 17.479 -16.456 1.00 95.38 208 LEU A CA 1
ATOM 1676 C C . LEU A 1 208 ? -4.063 16.689 -17.288 1.00 95.38 208 LEU A C 1
ATOM 1678 O O . LEU A 1 208 ? -3.135 17.275 -17.852 1.00 95.38 208 LEU A O 1
ATOM 1682 N N . TYR A 1 209 ? -4.260 15.376 -17.425 1.00 95.12 209 TYR A N 1
ATOM 1683 C CA . TYR A 1 209 ? -3.313 14.471 -18.079 1.00 95.12 209 TYR A CA 1
ATOM 1684 C C . TYR A 1 209 ? -3.902 13.748 -19.300 1.00 95.12 209 TYR A C 1
ATOM 1686 O O . TYR A 1 209 ? -3.550 12.605 -19.562 1.00 95.12 209 TYR A O 1
ATOM 1694 N N . GLN A 1 210 ? -4.712 14.431 -20.121 1.00 93.31 210 GLN A N 1
ATOM 1695 C CA . GLN A 1 210 ? -5.433 13.873 -21.293 1.00 93.31 210 GLN A CA 1
ATOM 1696 C C . GLN A 1 210 ? -4.601 13.032 -22.278 1.00 93.31 210 GLN A C 1
ATOM 1698 O O . GLN A 1 210 ? -5.155 12.288 -23.085 1.00 93.31 210 GLN A O 1
ATOM 1703 N N . LYS A 1 211 ? -3.275 13.198 -22.284 1.00 91.19 211 LYS A N 1
ATOM 1704 C CA . LYS A 1 211 ? -2.362 12.448 -23.158 1.00 91.19 211 LYS A CA 1
ATOM 1705 C C . LYS A 1 211 ? -2.028 11.052 -22.637 1.00 91.19 211 LYS A C 1
ATOM 1707 O O . LYS A 1 211 ? -1.508 10.254 -23.408 1.00 91.19 211 LYS A O 1
ATOM 1712 N N . TRP A 1 212 ? -2.290 10.786 -21.363 1.00 92.75 212 TRP A N 1
ATOM 1713 C CA . TRP A 1 212 ? -1.911 9.560 -20.683 1.00 92.75 212 TRP A CA 1
ATOM 1714 C C . TRP A 1 212 ? -3.163 8.761 -20.323 1.00 92.75 212 TRP A C 1
ATOM 1716 O O . TRP A 1 212 ? -4.114 9.336 -19.787 1.00 92.75 212 TRP A O 1
ATOM 1726 N N . PRO A 1 213 ? -3.200 7.451 -20.613 1.00 95.19 213 PRO A N 1
ATOM 1727 C CA . PRO A 1 213 ? -4.231 6.592 -20.058 1.00 95.19 213 PRO A CA 1
ATOM 1728 C C . PRO A 1 213 ? -4.032 6.514 -18.542 1.00 95.19 213 PRO A C 1
ATOM 1730 O O . PRO A 1 213 ? -2.938 6.189 -18.081 1.00 95.19 213 PRO A O 1
ATOM 1733 N N . ILE A 1 214 ? -5.078 6.840 -17.781 1.00 97.12 214 ILE A N 1
ATOM 1734 C CA . ILE A 1 214 ? -5.069 6.791 -16.316 1.00 97.12 214 ILE A CA 1
ATOM 1735 C C . ILE A 1 214 ? -6.153 5.829 -15.846 1.00 97.12 214 ILE A C 1
ATOM 1737 O O . ILE A 1 214 ? -7.319 5.961 -16.231 1.00 97.12 214 ILE A O 1
ATOM 1741 N N . GLU A 1 215 ? -5.764 4.908 -14.978 1.00 98.06 215 GLU A N 1
ATOM 1742 C CA . GLU A 1 215 ? -6.644 3.973 -14.293 1.00 98.06 215 GLU A CA 1
ATOM 1743 C C . GLU A 1 215 ? -6.612 4.250 -12.792 1.00 98.06 215 GLU A C 1
ATOM 1745 O O . GLU A 1 215 ? -5.547 4.367 -12.189 1.00 98.06 215 GLU A O 1
ATOM 1750 N N . PHE A 1 216 ? -7.796 4.364 -12.196 1.00 98.12 216 PHE A N 1
ATOM 1751 C CA . PHE A 1 216 ? -7.957 4.557 -10.761 1.00 98.12 216 PHE A CA 1
ATOM 1752 C C . PHE A 1 216 ? -8.389 3.248 -10.123 1.00 98.12 216 PHE A C 1
ATOM 1754 O O . PHE A 1 216 ? -9.327 2.603 -10.599 1.00 98.12 216 PHE A O 1
ATOM 1761 N N . ILE A 1 217 ? -7.722 2.880 -9.036 1.00 97.50 217 ILE A N 1
ATOM 1762 C CA . ILE A 1 217 ? -8.017 1.677 -8.270 1.00 97.50 217 ILE A CA 1
ATOM 1763 C C . ILE A 1 217 ? -8.353 2.122 -6.851 1.00 97.50 217 ILE A C 1
ATOM 1765 O O . ILE A 1 217 ? -7.515 2.661 -6.131 1.00 97.50 217 ILE A O 1
ATOM 1769 N N . LEU A 1 218 ? -9.606 1.920 -6.450 1.00 95.81 218 LEU A N 1
ATOM 1770 C CA . LEU A 1 218 ? -10.030 2.206 -5.087 1.00 95.81 218 LEU A CA 1
ATOM 1771 C C . LEU A 1 218 ? -9.472 1.123 -4.153 1.00 95.81 218 LEU A C 1
ATOM 1773 O O . LEU A 1 218 ? -9.912 -0.027 -4.192 1.00 95.81 218 LEU A O 1
ATOM 1777 N N . THR A 1 219 ? -8.511 1.493 -3.314 1.00 91.56 219 THR A N 1
ATOM 1778 C CA . THR A 1 219 ? -7.925 0.627 -2.290 1.00 91.56 219 THR A CA 1
ATOM 1779 C C . THR A 1 219 ? -8.586 0.904 -0.949 1.00 91.56 219 THR A C 1
ATOM 1781 O O . THR A 1 219 ? -8.285 1.906 -0.310 1.00 91.56 219 THR A O 1
ATOM 1784 N N . GLY A 1 220 ? -9.487 0.022 -0.521 1.00 89.38 220 GLY A N 1
ATOM 1785 C CA . GLY A 1 220 ? -10.249 0.220 0.714 1.00 89.38 220 GLY A CA 1
ATOM 1786 C C . GLY A 1 220 ? -11.439 1.178 0.546 1.00 89.38 220 GLY A C 1
ATOM 1787 O O . GLY A 1 220 ? -11.832 1.513 -0.573 1.00 89.38 220 GLY A O 1
ATOM 1788 N N . PRO A 1 221 ? -12.094 1.575 1.645 1.00 92.06 221 PRO A N 1
ATOM 1789 C CA . PRO A 1 221 ? -13.209 2.512 1.612 1.00 92.06 221 PRO A CA 1
ATOM 1790 C C . PRO A 1 221 ? -12.752 3.944 1.309 1.00 92.06 221 PRO A C 1
ATOM 1792 O O . PRO A 1 221 ? -11.722 4.405 1.790 1.00 92.06 221 PRO A O 1
ATOM 1795 N N . LEU A 1 222 ? -13.571 4.691 0.563 1.00 94.69 222 LEU A N 1
ATOM 1796 C CA . LEU A 1 222 ? -13.337 6.115 0.326 1.00 94.69 222 LEU A CA 1
ATOM 1797 C C . LEU A 1 222 ? -13.377 6.884 1.659 1.00 94.69 222 LEU A C 1
ATOM 1799 O O . LEU A 1 222 ? -14.394 6.873 2.356 1.00 94.69 222 LEU A O 1
ATOM 1803 N N . VAL A 1 223 ? -12.291 7.579 1.993 1.00 94.19 223 VAL A N 1
ATOM 1804 C CA . VAL A 1 223 ? -12.154 8.319 3.260 1.00 94.19 223 VAL A CA 1
ATOM 1805 C C . VAL A 1 223 ? -13.194 9.428 3.345 1.00 94.19 223 VAL A C 1
ATOM 1807 O O . VAL A 1 223 ? -13.463 10.021 2.312 1.00 94.19 223 VAL A O 1
ATOM 1810 N N . PRO A 1 224 ? -13.778 9.774 4.503 1.00 93.25 224 PRO A N 1
ATOM 1811 C CA . PRO A 1 224 ? -14.806 10.815 4.603 1.00 93.25 224 PRO A CA 1
ATOM 1812 C C . PRO A 1 224 ? -14.356 12.198 4.099 1.00 93.25 224 PRO A C 1
ATOM 1814 O O . PRO A 1 224 ? -13.215 12.626 4.282 1.00 93.25 224 PRO A O 1
ATOM 1817 N N . GLY A 1 225 ? -15.266 12.907 3.436 1.00 91.06 225 GLY A N 1
ATOM 1818 C CA . GLY A 1 225 ? -15.062 14.249 2.902 1.00 91.06 225 GLY A CA 1
ATOM 1819 C C . GLY A 1 225 ? -15.261 15.345 3.957 1.00 91.06 225 GLY A C 1
ATOM 1820 O O . GLY A 1 225 ? -15.660 15.074 5.092 1.00 91.06 225 GLY A O 1
ATOM 1821 N N . PRO A 1 226 ? -15.018 16.620 3.605 1.00 86.88 226 PRO A N 1
ATOM 1822 C CA . PRO A 1 226 ? -15.224 17.735 4.524 1.00 86.88 226 PRO A CA 1
ATOM 1823 C C . PRO A 1 226 ? -16.657 17.778 5.078 1.00 86.88 226 PRO A C 1
ATOM 1825 O O . PRO A 1 226 ? -17.622 17.913 4.330 1.00 86.88 226 PRO A O 1
ATOM 1828 N N . GLY A 1 227 ? -16.788 17.700 6.404 1.00 89.06 227 GLY A N 1
ATOM 1829 C CA . GLY A 1 227 ? -18.078 17.713 7.102 1.00 89.06 227 GLY A CA 1
ATOM 1830 C C . GLY A 1 227 ? -18.744 16.341 7.261 1.00 89.06 227 GLY A C 1
ATOM 1831 O O . GLY A 1 227 ? -19.718 16.244 8.008 1.00 89.06 227 GLY A O 1
ATOM 1832 N N . GLU A 1 228 ? -18.218 15.290 6.628 1.00 92.69 228 GLU A N 1
ATOM 1833 C CA . GLU A 1 228 ? -18.645 13.910 6.875 1.00 92.69 228 GLU A CA 1
ATOM 1834 C C . GLU A 1 228 ? -18.045 13.389 8.199 1.00 92.69 228 GLU A C 1
ATOM 1836 O O . GLU A 1 228 ? -16.966 13.825 8.620 1.00 92.69 228 GLU A O 1
ATOM 1841 N N . PRO A 1 229 ? -18.740 12.486 8.914 1.00 93.88 229 PRO A N 1
ATOM 1842 C CA . PRO A 1 229 ? -18.229 11.935 10.160 1.00 93.88 229 PRO A CA 1
ATOM 1843 C C . PRO A 1 229 ? -17.043 10.999 9.906 1.00 93.88 229 PRO A C 1
ATOM 1845 O O . PRO A 1 229 ? -17.129 10.051 9.137 1.00 93.88 229 PRO A O 1
ATOM 1848 N N . VAL A 1 230 ? -15.953 11.240 10.631 1.00 95.38 230 VAL A N 1
ATOM 1849 C CA . VAL A 1 230 ? -14.752 10.379 10.666 1.00 95.38 230 VAL A CA 1
ATOM 1850 C C . VAL A 1 230 ? -14.764 9.383 11.828 1.00 95.38 230 VAL A C 1
ATOM 1852 O O . VAL A 1 230 ? -13.883 8.544 11.945 1.00 95.38 230 VAL A O 1
ATOM 1855 N N . VAL A 1 231 ? -15.763 9.489 12.703 1.00 97.19 231 VAL A N 1
ATOM 1856 C CA . VAL A 1 231 ? -16.113 8.453 13.673 1.00 97.19 231 VAL A CA 1
ATOM 1857 C C . VAL A 1 231 ? -17.518 8.013 13.316 1.00 97.19 231 VAL A C 1
ATOM 1859 O O . VAL A 1 231 ? -18.472 8.774 13.496 1.00 97.19 231 VAL A O 1
ATOM 1862 N N . ILE A 1 232 ? -17.618 6.822 12.742 1.00 96.56 232 ILE A N 1
ATOM 1863 C CA . ILE A 1 232 ? -18.860 6.250 12.242 1.00 96.56 232 ILE A CA 1
ATOM 1864 C C . ILE A 1 232 ? -19.395 5.346 13.343 1.00 96.56 232 ILE A C 1
ATOM 1866 O O . ILE A 1 232 ? -18.783 4.337 13.687 1.00 96.56 232 ILE A O 1
ATOM 1870 N N . LEU A 1 233 ? -20.503 5.762 13.947 1.00 96.44 233 LEU A N 1
ATOM 1871 C CA . LEU A 1 233 ? -21.187 4.979 14.969 1.00 96.44 233 LEU A CA 1
ATOM 1872 C C . LEU A 1 233 ? -22.026 3.882 14.307 1.00 96.44 233 LEU A C 1
ATOM 1874 O O . LEU A 1 233 ? -22.494 4.082 13.183 1.00 96.44 233 LEU A O 1
ATOM 1878 N N . PRO A 1 234 ? -22.241 2.749 14.988 1.00 96.44 234 PRO A N 1
ATOM 1879 C CA . PRO A 1 234 ? -23.104 1.710 14.460 1.00 96.44 234 PRO A CA 1
ATOM 1880 C C . PRO A 1 234 ? -24.567 2.170 14.454 1.00 96.44 234 PRO A C 1
ATOM 1882 O O . PRO A 1 234 ? -24.980 2.967 15.301 1.00 96.44 234 PRO A O 1
ATOM 1885 N N . ASP A 1 235 ? -25.363 1.625 13.531 1.00 96.12 235 ASP A N 1
ATOM 1886 C CA . ASP A 1 235 ? -26.811 1.882 13.479 1.00 96.12 235 ASP A CA 1
ATOM 1887 C C . ASP A 1 235 ? -27.521 1.397 14.755 1.00 96.12 235 ASP A C 1
ATOM 1889 O O . ASP A 1 235 ? -28.456 2.035 15.243 1.00 96.12 235 ASP A O 1
ATOM 1893 N N . GLU A 1 236 ? -27.051 0.277 15.311 1.00 96.62 236 GLU A N 1
ATOM 1894 C CA . GLU A 1 236 ? -27.506 -0.286 16.579 1.00 96.62 236 GLU A CA 1
ATOM 1895 C C . GLU A 1 236 ? -26.396 -0.192 17.628 1.00 96.62 236 GLU A C 1
ATOM 1897 O O . GLU A 1 236 ?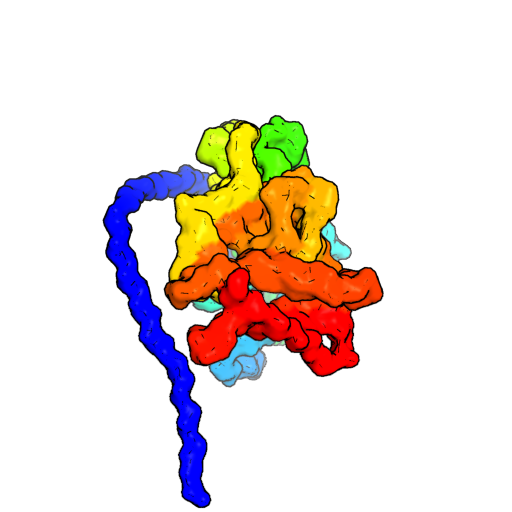 -25.257 -0.590 17.393 1.00 96.62 236 GLU A O 1
ATOM 1902 N N . GLU A 1 237 ? -26.730 0.311 18.816 1.00 96.00 237 GLU A N 1
ATOM 1903 C CA . GLU A 1 237 ? -25.759 0.471 19.906 1.00 96.00 237 GLU A CA 1
ATOM 1904 C C . GLU A 1 237 ? -25.276 -0.874 20.471 1.00 96.00 237 GLU A C 1
ATOM 1906 O O . GLU A 1 237 ? -24.140 -0.973 20.937 1.00 96.00 237 GLU A O 1
ATOM 1911 N N . PHE A 1 238 ? -26.121 -1.908 20.420 1.00 97.19 238 PHE A N 1
ATOM 1912 C CA . PHE A 1 238 ? -25.865 -3.214 21.025 1.00 97.19 238 PHE A CA 1
ATOM 1913 C C . PHE A 1 238 ? -26.126 -4.362 20.051 1.00 97.19 238 PHE A C 1
ATOM 1915 O O . PHE A 1 238 ? -27.009 -4.277 19.206 1.00 97.19 238 PHE A O 1
ATOM 1922 N N . THR A 1 239 ? -25.402 -5.465 20.239 1.00 97.25 239 THR A N 1
ATOM 1923 C CA . THR A 1 239 ? -25.622 -6.755 19.569 1.00 97.25 239 THR A CA 1
ATOM 1924 C C . THR A 1 239 ? -25.567 -7.890 20.591 1.00 97.25 239 THR A C 1
ATOM 1926 O O . THR A 1 239 ? -24.770 -7.844 21.526 1.00 97.25 239 THR A O 1
ATOM 1929 N N . THR A 1 240 ? -26.378 -8.933 20.421 1.00 96.56 240 THR A N 1
ATOM 1930 C CA . THR A 1 240 ? -26.268 -10.175 21.210 1.00 96.56 240 THR A CA 1
ATOM 1931 C C . THR A 1 240 ? -25.305 -11.183 20.584 1.00 96.56 240 THR A C 1
ATOM 1933 O O . THR A 1 240 ? -25.021 -12.214 21.186 1.00 96.56 240 THR A O 1
ATOM 1936 N N . GLU A 1 241 ? -24.795 -10.905 19.384 1.00 95.19 241 GLU A N 1
ATOM 1937 C CA . GLU A 1 241 ? -23.806 -11.740 18.707 1.00 95.19 241 GLU A CA 1
ATOM 1938 C C . GLU A 1 241 ? -22.396 -11.196 18.976 1.00 95.19 241 GLU A C 1
ATOM 1940 O O . GLU A 1 241 ? -22.128 -10.032 18.649 1.00 95.19 241 GLU A O 1
ATOM 1945 N N . PRO A 1 242 ? -21.489 -11.997 19.564 1.00 92.56 242 PRO A N 1
ATOM 1946 C CA . PRO A 1 242 ? -20.122 -11.562 19.809 1.00 92.56 242 PRO A CA 1
ATOM 1947 C C . PRO A 1 242 ? -19.374 -11.360 18.488 1.00 92.56 242 PRO A C 1
ATOM 1949 O O . PRO A 1 242 ? -19.568 -12.105 17.525 1.00 92.56 242 PRO A O 1
ATOM 1952 N N . ARG A 1 243 ? -18.474 -10.374 18.455 1.00 91.25 243 ARG A N 1
ATOM 1953 C CA . ARG A 1 243 ? -17.609 -10.097 17.303 1.00 91.25 243 ARG A CA 1
ATOM 1954 C C . ARG A 1 243 ? -16.150 -10.280 17.679 1.00 91.25 243 ARG A C 1
ATOM 1956 O O . ARG A 1 243 ? -15.702 -9.793 18.710 1.00 91.25 243 ARG A O 1
ATOM 1963 N N . THR A 1 244 ? -15.407 -10.945 16.804 1.00 90.06 244 THR A N 1
ATOM 1964 C CA . THR A 1 244 ? -13.947 -11.072 16.910 1.00 90.06 244 THR A CA 1
ATOM 1965 C C . THR A 1 244 ? -13.211 -10.092 16.003 1.00 90.06 244 THR A C 1
ATOM 1967 O O . THR A 1 244 ? -12.014 -9.898 16.165 1.00 90.06 244 THR A O 1
ATOM 1970 N N . GLU A 1 245 ? -13.911 -9.491 15.041 1.00 92.44 245 GLU A N 1
ATOM 1971 C CA . GLU A 1 245 ? -13.353 -8.489 14.135 1.00 92.44 245 GLU A CA 1
ATOM 1972 C C . GLU A 1 245 ? -13.119 -7.151 14.848 1.00 92.44 245 GLU A C 1
ATOM 1974 O O . GLU A 1 245 ? -13.812 -6.798 15.808 1.00 92.44 245 GLU A O 1
ATOM 1979 N N . GLY A 1 246 ? -12.156 -6.389 14.334 1.00 93.69 246 GLY A N 1
ATOM 1980 C CA . GLY A 1 246 ? -11.767 -5.104 14.898 1.00 93.69 246 GLY A CA 1
ATOM 1981 C C . GLY A 1 246 ? -10.874 -5.209 16.129 1.00 93.69 246 GLY A C 1
ATOM 1982 O O . GLY A 1 246 ? -10.584 -6.282 16.653 1.00 93.69 246 GLY A O 1
ATOM 1983 N N . GLU A 1 247 ? -10.456 -4.044 16.591 1.00 95.00 247 GLU A N 1
ATOM 1984 C CA . GLU A 1 247 ? -9.511 -3.851 17.678 1.00 95.00 247 GLU A CA 1
ATOM 1985 C C . GLU A 1 247 ? -10.220 -3.213 18.873 1.00 95.00 247 GLU A C 1
ATOM 1987 O O . GLU A 1 247 ? -11.144 -2.413 18.708 1.00 95.00 247 GLU A O 1
ATOM 1992 N N . ILE A 1 248 ? -9.786 -3.545 20.090 1.00 95.75 248 ILE A N 1
ATOM 1993 C CA . ILE A 1 248 ? -10.225 -2.828 21.289 1.00 95.75 248 ILE A CA 1
ATOM 1994 C C . ILE A 1 248 ? -9.329 -1.607 21.494 1.00 95.75 248 ILE A C 1
ATOM 1996 O O . ILE A 1 248 ? -8.102 -1.723 21.525 1.00 95.75 248 ILE A O 1
ATOM 2000 N N . LEU A 1 249 ? -9.947 -0.440 21.671 1.00 97.00 249 LEU A N 1
ATOM 2001 C CA . LEU A 1 249 ? -9.250 0.769 22.095 1.00 97.00 249 LEU A CA 1
ATOM 2002 C C . LEU A 1 249 ? -8.775 0.601 23.537 1.00 97.00 249 LEU A C 1
ATOM 2004 O O . LEU A 1 249 ? -9.579 0.618 24.467 1.00 97.00 249 LEU A O 1
ATOM 2008 N N . MET A 1 250 ? -7.471 0.461 23.730 1.00 95.56 250 MET A N 1
ATOM 2009 C CA . MET A 1 250 ? -6.861 0.342 25.052 1.00 95.56 250 MET A CA 1
ATOM 2010 C C . MET A 1 250 ? -6.735 1.714 25.715 1.00 95.56 250 MET A C 1
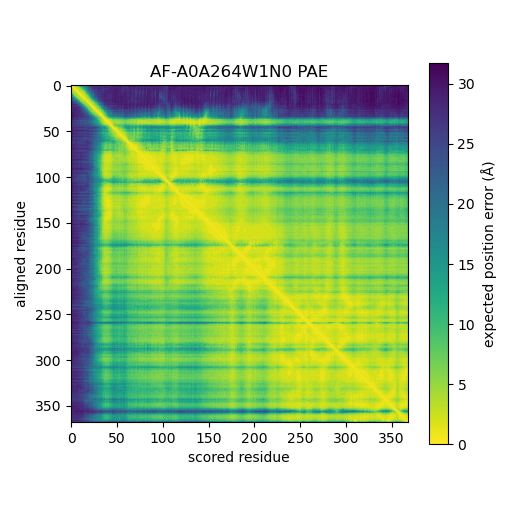ATOM 2012 O O . MET A 1 250 ? -7.111 1.879 26.873 1.00 95.56 250 MET A O 1
ATOM 2016 N N . PHE A 1 251 ? -6.291 2.729 24.965 1.00 94.88 251 PHE A N 1
ATOM 2017 C CA . PHE A 1 251 ? -6.199 4.105 25.458 1.00 94.88 251 PHE A CA 1
ATOM 2018 C C . PHE A 1 251 ? -6.681 5.109 24.417 1.00 94.88 251 PHE A C 1
ATOM 2020 O O . PHE A 1 251 ? -6.547 4.905 23.212 1.00 94.88 251 PHE A O 1
ATOM 2027 N N . VAL A 1 252 ? -7.224 6.222 24.903 1.00 96.44 252 VAL A N 1
ATOM 2028 C CA . VAL A 1 252 ? -7.665 7.353 24.085 1.00 96.44 252 VAL A CA 1
ATOM 2029 C C . VAL A 1 252 ? -7.099 8.623 24.711 1.00 96.44 252 VAL A C 1
ATOM 2031 O O . VAL A 1 252 ? -7.397 8.933 25.864 1.00 96.44 252 VAL A O 1
ATOM 2034 N N . GLY A 1 253 ? -6.242 9.315 23.966 1.00 93.94 253 GLY A N 1
ATOM 2035 C CA . GLY A 1 253 ? -5.689 10.625 24.302 1.00 93.94 253 GLY A CA 1
ATOM 2036 C C . GLY A 1 253 ? -6.366 11.750 23.516 1.00 93.94 253 GLY A C 1
ATOM 2037 O O . GLY A 1 253 ? -7.390 11.543 22.869 1.00 93.94 253 GLY A O 1
ATOM 2038 N N . ASP A 1 254 ? -5.776 12.946 23.556 1.00 92.00 254 ASP A N 1
ATOM 2039 C CA . ASP A 1 254 ? -6.359 14.139 22.922 1.00 92.00 254 ASP A CA 1
ATOM 2040 C C . ASP A 1 254 ? -6.441 14.015 21.389 1.00 92.00 254 ASP A C 1
ATOM 2042 O O . ASP A 1 254 ? -7.472 14.326 20.795 1.00 92.00 254 ASP A O 1
ATOM 2046 N N . GLU A 1 255 ? -5.377 13.509 20.758 1.00 96.25 255 GLU A N 1
ATOM 2047 C CA . GLU A 1 255 ? -5.273 13.314 19.300 1.00 96.25 255 GLU A CA 1
ATOM 2048 C C . GLU A 1 255 ? -4.672 11.946 18.950 1.00 96.25 255 GLU A C 1
ATOM 2050 O O . GLU A 1 255 ? -4.024 11.766 17.920 1.00 96.25 255 GLU A O 1
ATOM 2055 N N . GLN A 1 256 ? -4.792 10.983 19.860 1.00 96.19 256 GLN A N 1
ATOM 2056 C CA . GLN A 1 256 ? -4.166 9.675 19.719 1.00 96.19 256 GLN A CA 1
ATOM 2057 C C . GLN A 1 256 ? -5.107 8.600 20.231 1.00 96.19 256 GLN A C 1
ATOM 2059 O O . GLN A 1 256 ? -5.733 8.761 21.279 1.00 96.19 256 GLN A O 1
ATOM 2064 N N . ILE A 1 257 ? -5.168 7.484 19.523 1.00 97.31 257 ILE A N 1
ATOM 2065 C CA . ILE A 1 257 ? -5.793 6.259 20.008 1.00 97.31 257 ILE A CA 1
ATOM 2066 C C . ILE A 1 257 ? -4.739 5.161 20.043 1.00 97.31 257 ILE A C 1
ATOM 2068 O O . ILE A 1 257 ? -3.872 5.085 19.176 1.00 97.31 257 ILE A O 1
ATOM 2072 N N . HIS A 1 258 ? -4.789 4.332 21.073 1.00 95.12 258 HIS A N 1
ATOM 2073 C CA . HIS A 1 258 ? -3.946 3.158 21.197 1.00 95.12 258 HIS A CA 1
ATOM 2074 C C . HIS A 1 258 ? -4.828 1.930 21.161 1.00 95.12 258 HIS A C 1
ATOM 2076 O O . HIS A 1 258 ? -5.764 1.803 21.958 1.00 95.12 258 HIS A O 1
ATOM 2082 N N . THR A 1 259 ? -4.510 1.036 20.247 1.00 93.31 259 THR A N 1
ATOM 2083 C CA . THR A 1 259 ? -5.057 -0.310 20.227 1.00 93.31 259 THR A CA 1
ATOM 2084 C C . THR A 1 259 ? -3.990 -1.273 20.715 1.00 93.31 259 THR A C 1
ATOM 2086 O O . THR A 1 259 ? -2.885 -0.872 21.061 1.00 93.31 259 THR A O 1
ATOM 2089 N N . GLN A 1 260 ? -4.337 -2.550 20.743 1.00 81.06 260 GLN A N 1
ATOM 2090 C CA . GLN A 1 260 ? -3.507 -3.664 21.184 1.00 81.06 260 GLN A CA 1
ATOM 2091 C C . GLN A 1 260 ? -2.000 -3.553 20.881 1.00 81.06 260 GLN A C 1
ATOM 2093 O O . GLN A 1 260 ? -1.189 -3.822 21.759 1.00 81.06 260 GLN A O 1
ATOM 2098 N N . ASN A 1 261 ? -1.611 -3.161 19.666 1.00 85.75 261 ASN A N 1
ATOM 2099 C CA . ASN A 1 261 ? -0.204 -3.113 19.259 1.00 85.75 261 ASN A CA 1
ATOM 2100 C C . ASN A 1 261 ? 0.192 -1.836 18.509 1.00 85.75 261 ASN A C 1
ATOM 2102 O O . ASN A 1 261 ? 1.336 -1.739 18.066 1.00 85.75 261 ASN A O 1
ATOM 2106 N N . THR A 1 262 ? -0.724 -0.878 18.345 1.00 93.75 262 THR A N 1
ATOM 2107 C CA . THR A 1 262 ? -0.513 0.270 17.460 1.00 93.75 262 THR A CA 1
ATOM 2108 C C . THR A 1 262 ? -0.998 1.564 18.106 1.00 93.75 262 THR A C 1
ATOM 2110 O O . THR A 1 262 ? -2.080 1.636 18.690 1.00 93.75 262 THR A O 1
ATOM 2113 N N . HIS A 1 263 ? -0.189 2.616 18.013 1.00 95.06 263 HIS A N 1
ATOM 2114 C CA . HIS A 1 263 ? -0.622 3.989 18.241 1.00 95.06 263 HIS A CA 1
ATOM 2115 C C . HIS A 1 263 ? -1.032 4.617 16.919 1.00 95.06 263 HIS A C 1
ATOM 2117 O O . HIS A 1 263 ? -0.230 4.686 15.991 1.00 95.06 263 HIS A O 1
ATOM 2123 N N . TYR A 1 264 ? -2.248 5.143 16.863 1.00 96.81 264 TYR A N 1
ATOM 2124 C CA . TYR A 1 264 ? -2.706 5.932 15.734 1.00 96.81 264 TYR A CA 1
ATOM 2125 C C . TYR A 1 264 ? -2.829 7.394 16.137 1.00 96.81 264 TYR A C 1
ATOM 2127 O O . TYR A 1 264 ? -3.508 7.721 17.115 1.00 96.81 264 TYR A O 1
ATOM 2135 N N . TYR A 1 265 ? -2.212 8.283 15.361 1.00 96.56 265 TYR A N 1
ATOM 2136 C CA . TYR A 1 265 ? -2.587 9.690 15.384 1.00 96.56 265 TYR A CA 1
ATOM 2137 C C . TYR A 1 265 ? -3.998 9.838 14.808 1.00 96.56 265 TYR A C 1
ATOM 2139 O O . TYR A 1 265 ? -4.298 9.319 13.732 1.00 96.56 265 TYR A O 1
ATOM 2147 N N . PHE A 1 266 ? -4.878 10.509 15.546 1.00 96.69 266 PHE A N 1
ATOM 2148 C CA . PHE A 1 266 ? -6.265 10.720 15.155 1.00 96.69 266 PHE A CA 1
ATOM 2149 C C . PHE A 1 266 ? -6.854 11.934 15.878 1.00 96.69 266 PHE A C 1
ATOM 2151 O O . PHE A 1 266 ? -7.173 11.877 17.065 1.00 96.69 266 PHE A O 1
ATOM 2158 N N . THR A 1 267 ? -7.054 13.039 15.160 1.00 94.44 267 THR A N 1
ATOM 2159 C CA . THR A 1 267 ? -7.515 14.318 15.735 1.00 94.44 267 THR A CA 1
ATOM 2160 C C . THR A 1 267 ? -8.887 14.253 16.419 1.00 94.44 267 THR A C 1
ATOM 2162 O O . THR A 1 267 ? -9.218 15.088 17.255 1.00 94.44 267 THR A O 1
ATOM 2165 N N . GLU A 1 268 ? -9.712 13.259 16.088 1.00 95.56 268 GLU A N 1
ATOM 2166 C CA . GLU A 1 268 ? -11.044 13.049 16.658 1.00 95.56 268 GLU A CA 1
ATOM 2167 C C . GLU A 1 268 ? -11.060 11.983 17.755 1.00 95.56 268 GLU A C 1
ATOM 2169 O O . GLU A 1 268 ? -12.140 11.531 18.141 1.00 95.56 268 GLU A O 1
ATOM 2174 N N . ALA A 1 269 ? -9.893 11.615 18.294 1.00 97.12 269 ALA A N 1
ATOM 2175 C CA . ALA A 1 269 ? -9.759 10.650 19.383 1.00 97.12 269 ALA A CA 1
ATOM 2176 C C . ALA A 1 269 ? -10.708 10.951 20.555 1.00 97.12 269 ALA A C 1
ATOM 2178 O O . ALA A 1 269 ? -11.351 10.042 21.066 1.00 97.12 269 ALA A O 1
ATOM 2179 N N . SER A 1 270 ? -10.920 12.227 20.896 1.00 96.38 270 SER A N 1
ATOM 2180 C CA . SER A 1 270 ? -11.863 12.660 21.944 1.00 96.38 270 SER A CA 1
ATOM 2181 C C . SER A 1 270 ? -13.327 12.204 21.771 1.00 96.38 270 SER A C 1
ATOM 2183 O O . SER A 1 270 ? -14.104 12.267 22.726 1.00 96.38 270 SER A O 1
ATOM 2185 N N . LYS A 1 271 ? -13.734 11.750 20.577 1.00 96.56 271 LYS A N 1
ATOM 2186 C CA . LYS A 1 271 ? -15.068 11.174 20.318 1.00 96.56 271 LYS A CA 1
ATOM 2187 C C . LYS A 1 271 ? -15.155 9.681 20.651 1.00 96.56 271 LYS A C 1
ATOM 2189 O O . LYS A 1 271 ? -16.252 9.126 20.646 1.00 96.56 271 LYS A O 1
ATOM 2194 N N . LEU A 1 272 ? -14.022 9.040 20.910 1.00 97.94 272 LEU A N 1
ATOM 2195 C CA . LEU A 1 272 ? -13.888 7.622 21.213 1.00 97.94 272 LEU A CA 1
ATOM 2196 C C . LEU A 1 272 ? -13.644 7.416 22.712 1.00 97.94 272 LEU A C 1
ATOM 2198 O O . LEU A 1 272 ? -13.392 8.361 23.462 1.00 97.94 272 LEU A O 1
ATOM 2202 N N . LYS A 1 273 ? -13.749 6.167 23.170 1.00 97.75 273 LYS A N 1
ATOM 2203 C CA . LYS A 1 273 ? -13.494 5.785 24.563 1.00 97.75 273 LYS A CA 1
ATOM 2204 C C . LYS A 1 273 ? -12.745 4.460 24.628 1.00 97.75 273 LYS A C 1
ATOM 2206 O O . LYS A 1 273 ? -12.969 3.579 23.801 1.00 97.75 273 LYS A O 1
ATOM 2211 N N . ALA A 1 274 ? -11.897 4.319 25.644 1.00 96.94 274 ALA A N 1
ATOM 2212 C CA . ALA A 1 274 ? -11.252 3.049 25.953 1.00 96.94 274 ALA A CA 1
ATOM 2213 C C . ALA A 1 274 ? -12.303 1.954 26.213 1.00 96.94 274 ALA A C 1
ATOM 2215 O O . ALA A 1 274 ? -13.358 2.227 26.782 1.00 96.94 274 ALA A O 1
ATOM 2216 N N . GLY A 1 275 ? -12.017 0.736 25.766 1.00 96.62 275 GLY A N 1
ATOM 2217 C CA . GLY A 1 275 ? -12.912 -0.417 25.789 1.00 96.62 275 GLY A CA 1
ATOM 2218 C C . GLY A 1 275 ? -13.774 -0.581 24.535 1.00 96.62 275 GLY A C 1
ATOM 2219 O O . GLY A 1 275 ? -14.312 -1.667 24.327 1.00 96.62 275 GLY A O 1
ATOM 2220 N N . MET A 1 276 ? -13.913 0.451 23.687 1.00 97.38 276 MET A N 1
ATOM 2221 C CA . MET A 1 276 ? -14.706 0.349 22.454 1.00 97.38 276 MET A CA 1
ATOM 2222 C C . MET A 1 276 ? -14.029 -0.583 21.450 1.00 97.38 276 MET A C 1
ATOM 2224 O O . MET A 1 276 ? -12.817 -0.504 21.250 1.00 97.38 276 MET A O 1
ATOM 2228 N N . ARG A 1 277 ? -14.832 -1.410 20.774 1.00 97.31 277 ARG A N 1
ATOM 2229 C CA . ARG A 1 277 ? -14.396 -2.212 19.632 1.00 97.31 277 ARG A CA 1
ATOM 2230 C C . ARG A 1 277 ? -14.549 -1.410 18.348 1.00 97.31 277 ARG A C 1
ATOM 2232 O O . ARG A 1 277 ? -15.638 -0.918 18.047 1.00 97.31 277 ARG A O 1
ATOM 2239 N N . VAL A 1 278 ? -13.470 -1.281 17.589 1.00 97.56 278 VAL A N 1
ATOM 2240 C CA . VAL A 1 278 ? -13.421 -0.430 16.401 1.00 97.56 278 VAL A CA 1
ATOM 2241 C C . VAL A 1 278 ? -12.724 -1.108 15.228 1.00 97.56 278 VAL A C 1
ATOM 2243 O O . VAL A 1 278 ? -11.907 -2.004 15.402 1.00 97.56 278 VAL A O 1
ATOM 2246 N N . HIS A 1 279 ? -13.020 -0.655 14.019 1.00 96.75 279 HIS A N 1
ATOM 2247 C CA . HIS A 1 279 ? -12.181 -0.869 12.850 1.00 96.75 279 HIS A CA 1
ATOM 2248 C C . HIS A 1 279 ? -11.577 0.471 12.437 1.00 96.75 279 HIS A C 1
ATOM 2250 O O . HIS A 1 279 ? -12.308 1.448 12.250 1.00 96.75 279 HIS A O 1
ATOM 2256 N N . ILE A 1 280 ? -10.252 0.516 12.337 1.00 95.88 280 ILE A N 1
ATOM 2257 C CA . ILE A 1 280 ? -9.496 1.723 12.011 1.00 95.88 280 ILE A CA 1
ATOM 2258 C C . ILE A 1 280 ? -9.035 1.602 10.567 1.00 95.88 280 ILE A C 1
ATOM 2260 O O . ILE A 1 280 ? -8.283 0.691 10.234 1.00 95.88 280 ILE A O 1
ATOM 2264 N N . GLU A 1 281 ? -9.482 2.532 9.729 1.00 95.38 281 GLU A N 1
ATOM 2265 C CA . GLU A 1 281 ? -8.907 2.697 8.400 1.00 95.38 281 GLU A CA 1
ATOM 2266 C C . GLU A 1 281 ? -7.631 3.528 8.538 1.00 95.38 281 GLU A C 1
ATOM 2268 O O . GLU A 1 281 ? -7.657 4.622 9.112 1.00 95.38 281 GLU A O 1
ATOM 2273 N N . VAL A 1 282 ? -6.513 3.019 8.029 1.00 92.94 282 VAL A N 1
ATOM 2274 C CA . VAL A 1 282 ? -5.203 3.664 8.171 1.00 92.94 282 VAL A CA 1
ATOM 2275 C C . VAL A 1 282 ? -4.983 4.690 7.057 1.00 92.94 282 VAL A C 1
ATOM 2277 O O . VAL A 1 282 ? -5.263 4.439 5.887 1.00 92.94 282 VAL A O 1
ATOM 2280 N N . ASN A 1 283 ? -4.444 5.851 7.420 1.00 89.69 283 ASN A N 1
ATOM 2281 C CA . ASN A 1 283 ? -3.955 6.863 6.497 1.00 89.69 283 ASN A CA 1
ATOM 2282 C C . ASN A 1 283 ? -2.441 6.683 6.285 1.00 89.69 283 ASN A C 1
ATOM 2284 O O . ASN A 1 283 ? -1.628 7.181 7.060 1.00 89.69 283 ASN A O 1
ATOM 2288 N N . GLY A 1 284 ? -2.059 5.956 5.234 1.00 86.12 284 GLY A N 1
ATOM 2289 C CA . GLY A 1 284 ? -0.656 5.787 4.843 1.00 86.12 284 GLY A CA 1
ATOM 2290 C C . GLY A 1 284 ? 0.068 4.632 5.541 1.00 86.12 284 GLY A C 1
ATOM 2291 O O . GLY A 1 284 ? -0.573 3.677 5.979 1.00 86.12 284 GLY A O 1
ATOM 2292 N N . PRO A 1 285 ? 1.414 4.648 5.562 1.00 86.69 285 PRO A N 1
ATOM 2293 C CA . PRO A 1 285 ? 2.192 3.535 6.089 1.00 86.69 285 PRO A CA 1
ATOM 2294 C C . PRO A 1 285 ? 2.091 3.443 7.615 1.00 86.69 285 PRO A C 1
ATOM 2296 O O . PRO A 1 285 ? 2.114 4.453 8.317 1.00 86.69 285 PRO A O 1
ATOM 2299 N N . VAL A 1 286 ? 2.074 2.212 8.129 1.00 90.75 286 VAL A N 1
ATOM 2300 C CA . VAL A 1 286 ? 2.282 1.931 9.554 1.00 90.75 286 VAL A CA 1
ATOM 2301 C C . VAL A 1 286 ? 3.770 1.679 9.779 1.00 90.75 286 VAL A C 1
ATOM 2303 O O . VAL A 1 286 ? 4.368 0.805 9.154 1.00 90.75 286 VAL A O 1
ATOM 2306 N N . LEU A 1 287 ? 4.384 2.455 10.668 1.00 91.25 287 LEU A N 1
ATOM 2307 C CA . LEU A 1 287 ? 5.778 2.304 11.055 1.00 91.25 287 LEU A CA 1
ATOM 2308 C C . LEU A 1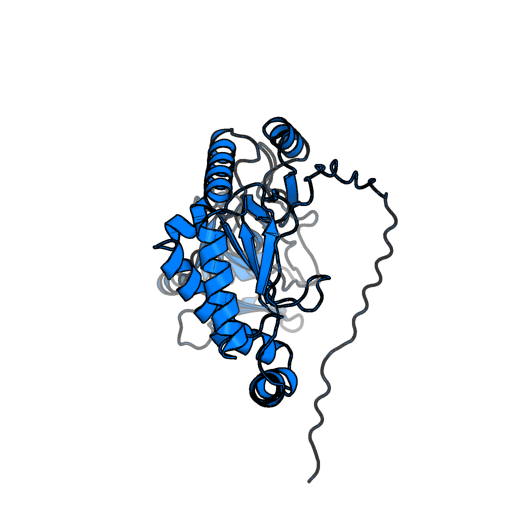 287 ? 5.956 1.035 11.887 1.00 91.25 287 LEU A C 1
ATOM 2310 O O . LEU A 1 287 ? 5.407 0.920 12.988 1.00 91.25 287 LEU A O 1
ATOM 2314 N N . GLU A 1 288 ? 6.790 0.130 11.377 1.00 89.12 288 GLU A N 1
ATOM 2315 C CA . GLU A 1 288 ? 7.212 -1.104 12.041 1.00 89.12 288 GLU A CA 1
ATOM 2316 C C . GLU A 1 288 ? 8.054 -0.778 13.286 1.00 89.12 288 GLU A C 1
ATOM 2318 O O . GLU A 1 288 ? 9.280 -0.680 13.260 1.00 89.12 288 GLU A O 1
ATOM 2323 N N . SER A 1 289 ? 7.365 -0.554 14.399 1.00 87.56 289 SER A N 1
ATOM 2324 C CA . SER A 1 289 ? 7.920 -0.302 15.726 1.00 87.56 289 SER A CA 1
ATOM 2325 C C . SER A 1 289 ? 7.133 -1.117 16.750 1.00 87.56 289 SER A C 1
ATOM 2327 O O . SER A 1 289 ? 6.113 -1.715 16.410 1.00 87.56 289 SER A O 1
ATOM 2329 N N . PHE A 1 290 ? 7.617 -1.196 17.991 1.00 82.19 290 PHE A N 1
ATOM 2330 C CA . PHE A 1 290 ? 6.868 -1.828 19.076 1.00 82.19 290 PHE A CA 1
ATOM 2331 C C . PHE A 1 290 ? 6.647 -0.820 20.215 1.00 82.19 290 PHE A C 1
ATOM 2333 O O . PHE A 1 290 ? 7.613 -0.481 20.907 1.00 82.19 290 PHE A O 1
ATOM 2340 N N . PRO A 1 291 ? 5.417 -0.302 20.393 1.00 87.38 291 PRO A N 1
ATOM 2341 C CA . PRO A 1 291 ? 4.228 -0.533 19.561 1.00 87.38 291 PRO A CA 1
ATOM 2342 C C . PRO A 1 291 ? 4.352 0.153 18.194 1.00 87.38 291 PRO A C 1
ATOM 2344 O O . PRO A 1 291 ? 5.101 1.123 18.051 1.00 87.38 291 PRO A O 1
ATOM 2347 N N . ALA A 1 292 ? 3.618 -0.352 17.203 1.00 93.94 292 ALA A N 1
ATOM 2348 C CA . ALA A 1 292 ? 3.584 0.206 15.858 1.00 93.94 292 ALA A CA 1
ATOM 2349 C C . ALA A 1 292 ? 2.969 1.610 15.873 1.00 93.94 292 ALA A C 1
ATOM 2351 O O . ALA A 1 292 ? 2.270 1.988 16.818 1.00 93.94 292 ALA A O 1
ATOM 2352 N N . GLN A 1 293 ? 3.230 2.406 14.838 1.00 95.62 293 GLN A N 1
ATOM 2353 C CA . GLN A 1 293 ? 2.736 3.784 14.773 1.00 95.62 293 GLN A CA 1
ATOM 2354 C C . GLN A 1 293 ? 2.135 4.080 13.408 1.00 95.62 293 GLN A C 1
ATOM 2356 O O . GLN A 1 293 ? 2.775 3.842 12.392 1.00 95.62 293 GLN A O 1
ATOM 2361 N N . GLY A 1 294 ? 0.926 4.625 13.380 1.00 95.00 294 GLY A N 1
ATOM 2362 C CA . GLY A 1 294 ? 0.239 5.004 12.153 1.00 95.00 294 GLY A CA 1
ATOM 2363 C C . GLY A 1 294 ? -0.609 6.255 12.333 1.00 95.00 294 GLY A C 1
ATOM 2364 O O . GLY A 1 294 ? -0.636 6.881 13.393 1.00 95.00 294 GLY A O 1
ATOM 2365 N N . GLU A 1 295 ? -1.337 6.607 11.287 1.00 95.12 295 GLU A N 1
ATOM 2366 C CA . GLU A 1 295 ? -2.364 7.643 11.312 1.00 95.12 295 GLU A CA 1
ATOM 2367 C C . GLU A 1 295 ? -3.700 6.998 10.944 1.00 95.12 295 GLU A C 1
ATOM 2369 O O . GLU A 1 295 ? -3.746 6.124 10.083 1.00 95.12 295 GLU A O 1
ATOM 2374 N N . ALA A 1 296 ? -4.786 7.380 11.609 1.00 95.38 296 ALA A N 1
ATOM 2375 C CA . ALA A 1 296 ? -6.118 6.896 11.264 1.00 95.38 296 ALA A CA 1
ATOM 2376 C C . ALA A 1 296 ? -6.805 7.876 10.304 1.00 95.38 296 ALA A C 1
ATOM 2378 O O . ALA A 1 296 ? -6.955 9.060 10.611 1.00 95.38 296 ALA A O 1
ATOM 2379 N N . ALA A 1 297 ? -7.290 7.373 9.169 1.00 94.25 297 ALA A N 1
ATOM 2380 C CA . ALA A 1 297 ? -8.140 8.129 8.255 1.00 94.25 297 ALA A CA 1
ATOM 2381 C C . ALA A 1 297 ? -9.523 8.362 8.886 1.00 94.25 297 ALA A C 1
ATOM 2383 O O . ALA A 1 297 ? -10.009 9.496 8.979 1.00 94.25 297 ALA A O 1
ATOM 2384 N N . PHE A 1 298 ? -10.145 7.277 9.355 1.00 96.19 298 PHE A N 1
ATOM 2385 C CA . PHE A 1 298 ? -11.412 7.285 10.079 1.00 96.19 298 PHE A CA 1
ATOM 2386 C C . PHE A 1 298 ? -11.604 5.992 10.881 1.00 96.19 298 PHE A C 1
ATOM 2388 O O . PHE A 1 298 ? -10.886 5.008 10.705 1.00 96.19 298 PHE A O 1
ATOM 2395 N N . VAL A 1 299 ? -12.582 6.006 11.787 1.00 97.62 299 VAL A N 1
ATOM 2396 C CA . VAL A 1 299 ? -12.843 4.917 12.731 1.00 97.62 299 VAL A CA 1
ATOM 2397 C C . VAL A 1 299 ? -14.306 4.499 12.653 1.00 97.62 299 VAL A C 1
ATOM 2399 O O . VAL A 1 299 ? -15.202 5.316 12.868 1.00 97.62 299 VAL A O 1
ATOM 2402 N N . ASN A 1 300 ? -14.552 3.219 12.384 1.00 97.31 300 ASN A N 1
ATOM 2403 C CA . ASN A 1 300 ? -15.873 2.606 12.499 1.00 97.31 300 ASN A CA 1
ATOM 2404 C C . ASN A 1 300 ? -16.002 1.969 13.879 1.00 97.31 300 ASN A C 1
ATOM 2406 O O . ASN A 1 300 ? -15.214 1.095 14.233 1.00 97.31 300 ASN A O 1
ATOM 2410 N N . VAL A 1 301 ? -16.989 2.390 14.659 1.00 98.00 301 VAL A N 1
ATOM 2411 C CA . VAL A 1 301 ? -17.301 1.789 15.957 1.00 98.00 301 VAL A CA 1
ATOM 2412 C C . VAL A 1 301 ? -18.269 0.634 15.729 1.00 98.00 301 VAL A C 1
ATOM 2414 O O . VAL A 1 301 ? -19.282 0.791 15.047 1.00 98.00 301 VAL A O 1
ATOM 2417 N N . TYR A 1 302 ? -17.966 -0.534 16.288 1.00 97.56 302 TYR A N 1
ATOM 2418 C CA . TYR A 1 302 ? -18.870 -1.677 16.215 1.00 97.56 302 TYR A CA 1
ATOM 2419 C C . TYR A 1 302 ? -19.966 -1.597 17.289 1.00 97.56 302 TYR A C 1
ATOM 2421 O O . TYR A 1 302 ? -19.743 -0.997 18.343 1.00 97.56 302 TYR A O 1
ATOM 2429 N N . PRO A 1 303 ? -21.143 -2.218 17.058 1.00 97.75 303 PRO A N 1
ATOM 2430 C CA . PRO A 1 303 ? -22.141 -2.407 18.108 1.00 97.75 303 PRO A CA 1
ATOM 2431 C C . PRO A 1 303 ? -21.524 -3.112 19.316 1.00 97.75 303 PRO A C 1
ATOM 2433 O O . PRO A 1 303 ? -20.755 -4.064 19.161 1.00 97.75 303 PRO A O 1
ATOM 2436 N N . ASN A 1 304 ? -21.890 -2.685 20.520 1.00 97.00 304 ASN A N 1
ATOM 2437 C CA . ASN A 1 304 ? -21.365 -3.276 21.741 1.00 97.00 304 ASN A CA 1
ATOM 2438 C C . ASN A 1 304 ? -21.991 -4.652 21.972 1.00 97.00 304 ASN A C 1
ATOM 2440 O O . ASN A 1 304 ? -23.214 -4.779 22.067 1.00 97.00 304 ASN A O 1
ATOM 2444 N N . TYR A 1 305 ? -21.162 -5.685 22.111 1.00 97.44 305 TYR A N 1
ATOM 2445 C CA . TYR A 1 305 ? -21.659 -7.003 22.482 1.00 97.44 305 TYR A CA 1
ATOM 2446 C C . TYR A 1 305 ? -22.267 -6.960 23.889 1.00 97.44 305 TYR A C 1
ATOM 2448 O O . TYR A 1 305 ? -21.604 -6.586 24.856 1.00 97.44 305 TYR A O 1
ATOM 2456 N N . LYS A 1 306 ? -23.542 -7.326 23.998 1.00 97.62 306 LYS A N 1
ATOM 2457 C CA . LYS A 1 306 ? -24.289 -7.436 25.247 1.00 97.62 306 LYS A CA 1
ATOM 2458 C C . LYS A 1 306 ? -25.138 -8.713 25.195 1.00 97.62 306 LYS A C 1
ATOM 2460 O O . LYS A 1 306 ? -26.214 -8.689 24.593 1.00 97.62 306 LYS A O 1
ATOM 2465 N N . PRO A 1 307 ? -24.646 -9.831 25.758 1.00 96.19 307 PRO A N 1
ATOM 2466 C CA . PRO A 1 307 ? -25.378 -11.090 25.779 1.00 96.19 307 PRO A CA 1
ATOM 2467 C C . PRO A 1 307 ? -26.748 -10.948 26.447 1.00 96.19 307 PRO A C 1
ATOM 2469 O O . PRO A 1 307 ? -26.986 -10.047 27.256 1.00 96.19 307 PRO A O 1
ATOM 2472 N N . GLU A 1 308 ? -27.669 -11.847 26.101 1.00 93.75 308 GLU A N 1
ATOM 2473 C CA . GLU A 1 308 ? -29.010 -11.828 26.679 1.00 93.75 308 GLU A CA 1
ATOM 2474 C C . GLU A 1 308 ? -28.940 -12.018 28.200 1.00 93.75 308 GLU A C 1
ATOM 2476 O O . GLU A 1 308 ? -28.279 -12.920 28.706 1.00 93.75 308 GLU A O 1
ATOM 2481 N N . GLY A 1 309 ? -29.621 -11.141 28.939 1.00 90.44 309 GLY A N 1
ATOM 2482 C CA . GLY A 1 309 ? -29.620 -11.160 30.402 1.00 90.44 309 GLY A CA 1
ATOM 2483 C C . GLY A 1 309 ? -28.436 -10.447 31.059 1.00 90.44 309 GLY A C 1
ATOM 2484 O O . GLY A 1 309 ? -28.529 -10.184 32.256 1.00 90.44 309 GLY A O 1
ATOM 2485 N N . ALA A 1 310 ? -27.399 -10.065 30.305 1.00 96.25 310 ALA A N 1
ATOM 2486 C CA . ALA A 1 310 ? -26.274 -9.323 30.857 1.00 96.25 310 ALA A CA 1
ATOM 2487 C C . ALA A 1 310 ? -26.644 -7.862 31.171 1.00 96.25 310 ALA A C 1
ATOM 2489 O O . ALA A 1 310 ? -27.364 -7.199 30.411 1.00 96.25 310 ALA A O 1
ATOM 2490 N N . THR A 1 311 ? -26.125 -7.331 32.276 1.00 97.25 311 THR A N 1
ATOM 2491 C CA . THR A 1 311 ? -26.303 -5.924 32.668 1.00 97.25 311 THR A CA 1
ATOM 2492 C C . THR A 1 311 ? -25.305 -5.025 31.944 1.00 97.25 311 THR A C 1
ATOM 2494 O O . THR A 1 311 ? -25.697 -3.984 31.406 1.00 97.25 311 THR A O 1
ATOM 2497 N N . LEU A 1 312 ? -24.046 -5.450 31.881 1.00 97.69 312 LEU A N 1
ATOM 2498 C CA . LEU A 1 312 ? -22.931 -4.773 31.235 1.00 97.69 312 LEU A CA 1
ATOM 2499 C C . LEU A 1 312 ? -22.723 -5.276 29.802 1.00 97.69 312 LEU A C 1
ATOM 2501 O O . LEU A 1 312 ? -23.056 -6.405 29.444 1.00 97.69 312 LEU A O 1
ATOM 2505 N N . SER A 1 313 ? -22.146 -4.412 28.981 1.00 97.69 313 SER A N 1
ATOM 2506 C CA . SER A 1 313 ? -21.653 -4.711 27.637 1.00 97.69 313 SER A CA 1
ATOM 2507 C C . SER A 1 313 ? -20.141 -4.965 27.622 1.00 97.69 313 SER A C 1
ATOM 2509 O O . SER A 1 313 ? -19.427 -4.564 28.540 1.00 97.69 313 SER A O 1
ATOM 2511 N N . GLU A 1 314 ? -19.632 -5.555 26.537 1.00 97.12 314 GLU A N 1
ATOM 2512 C CA . GLU A 1 314 ? -18.195 -5.740 26.285 1.00 97.12 314 GLU A CA 1
ATOM 2513 C C . GLU A 1 314 ? -17.416 -4.426 26.449 1.00 97.12 314 GLU A C 1
ATOM 2515 O O . GLU A 1 314 ? -16.366 -4.412 27.085 1.00 97.12 314 GLU A O 1
ATOM 2520 N N . PHE A 1 315 ? -17.955 -3.310 25.951 1.00 97.50 315 PHE A N 1
ATOM 2521 C CA . PHE A 1 315 ? -17.350 -1.988 26.118 1.00 97.50 315 PHE A CA 1
ATOM 2522 C C . PHE A 1 315 ? -17.160 -1.617 27.594 1.00 97.50 315 PHE A C 1
ATOM 2524 O O . PHE A 1 315 ? -16.069 -1.217 27.998 1.00 97.50 315 PHE A O 1
ATOM 2531 N N . GLU A 1 316 ? -18.205 -1.768 28.410 1.00 98.12 316 GLU A N 1
ATOM 2532 C CA . GLU A 1 316 ? -18.166 -1.402 29.830 1.00 98.12 316 GLU A CA 1
ATOM 2533 C C . GLU A 1 316 ? -17.231 -2.314 30.625 1.00 98.12 316 GLU A C 1
ATOM 2535 O O . GLU A 1 316 ? -16.516 -1.857 31.516 1.00 98.12 316 GLU A O 1
ATOM 2540 N N . VAL A 1 317 ? -17.222 -3.601 30.293 1.00 98.06 317 VAL A N 1
ATOM 2541 C CA . VAL A 1 317 ? -16.370 -4.620 30.909 1.00 98.06 317 VAL A CA 1
ATOM 2542 C C . VAL A 1 317 ? -14.902 -4.379 30.569 1.00 98.06 317 VAL A C 1
ATOM 2544 O O . VAL A 1 317 ? -14.064 -4.332 31.469 1.00 98.06 317 VAL A O 1
ATOM 2547 N N . ASN A 1 318 ? -14.588 -4.129 29.298 1.00 97.25 318 ASN A N 1
ATOM 2548 C CA . ASN A 1 318 ? -13.232 -3.807 28.864 1.00 97.25 318 ASN A CA 1
ATOM 2549 C C . ASN A 1 318 ? -12.747 -2.499 29.493 1.00 97.25 318 ASN A C 1
ATOM 2551 O O . ASN A 1 318 ? -11.633 -2.448 30.008 1.00 97.25 318 ASN A O 1
ATOM 2555 N N . ALA A 1 319 ? -13.589 -1.461 29.528 1.00 97.38 319 ALA A N 1
ATOM 2556 C CA . ALA A 1 319 ? -13.258 -0.201 30.186 1.00 97.38 319 ALA A CA 1
ATOM 2557 C C . ALA A 1 319 ? -12.939 -0.407 31.679 1.00 97.38 319 ALA A C 1
ATOM 2559 O O . ALA A 1 319 ? -11.906 0.058 32.158 1.00 97.38 319 ALA A O 1
ATOM 2560 N N . LYS A 1 320 ? -13.763 -1.182 32.400 1.00 97.94 320 LYS A N 1
ATOM 2561 C CA . LYS A 1 320 ? -13.523 -1.538 33.811 1.00 97.94 320 LYS A CA 1
ATOM 2562 C C . LYS A 1 320 ? -12.233 -2.335 34.017 1.00 97.94 320 LYS A C 1
ATOM 2564 O O . LYS A 1 320 ? -11.589 -2.167 35.050 1.00 97.94 320 LYS A O 1
ATOM 2569 N N . ALA A 1 321 ? -11.866 -3.225 33.095 1.00 97.19 321 ALA A N 1
ATOM 2570 C CA . ALA A 1 321 ? -10.608 -3.968 33.173 1.00 97.19 321 ALA A CA 1
ATOM 2571 C C . ALA A 1 321 ? -9.400 -3.041 32.945 1.00 97.19 321 ALA A C 1
ATOM 2573 O O . ALA A 1 321 ? -8.457 -3.052 33.732 1.00 97.19 321 ALA A O 1
ATOM 2574 N N . ILE A 1 322 ? -9.466 -2.162 31.938 1.00 96.12 322 ILE A N 1
ATOM 2575 C CA . ILE A 1 322 ? -8.415 -1.174 31.636 1.00 96.12 322 ILE A CA 1
ATOM 2576 C C . ILE A 1 322 ? -8.205 -0.209 32.816 1.00 96.12 322 ILE A C 1
ATOM 2578 O O . ILE A 1 322 ? -7.071 0.133 33.154 1.00 96.12 322 ILE A O 1
ATOM 2582 N N . GLU A 1 323 ? -9.281 0.216 33.482 1.00 96.38 323 GLU A N 1
ATOM 2583 C CA . GLU A 1 323 ? -9.217 1.081 34.668 1.00 96.38 323 GLU A CA 1
ATOM 2584 C C . GLU A 1 323 ? -8.516 0.427 35.869 1.00 96.38 323 GLU A C 1
ATOM 2586 O O . GLU A 1 323 ? -7.962 1.140 36.709 1.00 96.38 323 GLU A O 1
ATOM 2591 N N . GLN A 1 324 ? -8.514 -0.908 35.953 1.00 96.56 324 GLN A N 1
ATOM 2592 C CA . GLN A 1 324 ? -7.848 -1.654 37.026 1.00 96.56 324 GLN A CA 1
ATOM 2593 C C . GLN A 1 324 ? -6.334 -1.793 36.821 1.00 96.56 324 GLN A C 1
ATOM 2595 O O . GLN A 1 324 ? -5.633 -2.172 37.762 1.00 96.56 324 GLN A O 1
ATOM 2600 N N . LEU A 1 325 ? -5.815 -1.463 35.634 1.00 95.06 325 LEU A N 1
ATOM 2601 C CA . LEU A 1 325 ? -4.379 -1.463 35.374 1.00 95.06 325 LEU A CA 1
ATOM 2602 C C . LEU A 1 325 ? -3.672 -0.355 36.161 1.00 95.06 325 LEU A C 1
ATOM 2604 O O . LEU A 1 325 ? -4.128 0.791 36.229 1.00 95.06 325 LEU A O 1
ATOM 2608 N N . THR A 1 326 ? -2.503 -0.677 36.709 1.00 94.94 326 THR A N 1
ATOM 2609 C CA . THR A 1 326 ? -1.601 0.323 37.286 1.00 94.94 326 THR A CA 1
ATOM 2610 C C . THR A 1 326 ? -0.984 1.190 36.187 1.00 94.94 326 THR A C 1
ATOM 2612 O O . THR A 1 326 ? -0.895 0.788 35.030 1.00 94.94 326 THR A O 1
ATOM 2615 N N . GLU A 1 327 ? -0.495 2.380 36.539 1.00 92.25 327 GLU A N 1
ATOM 2616 C CA . GLU A 1 327 ? 0.198 3.249 35.573 1.00 92.25 327 GLU A CA 1
ATOM 2617 C C . GLU A 1 327 ? 1.444 2.589 34.964 1.00 92.25 327 GLU A C 1
ATOM 2619 O O . GLU A 1 327 ? 1.752 2.821 33.800 1.00 92.25 327 GLU A O 1
ATOM 2624 N N . GLU A 1 328 ? 2.132 1.733 35.723 1.00 91.94 328 GLU A N 1
ATOM 2625 C CA . GLU A 1 328 ? 3.250 0.929 35.218 1.00 91.94 328 GLU A CA 1
ATOM 2626 C C . GLU A 1 328 ? 2.770 -0.094 34.180 1.00 91.94 328 GLU A C 1
ATOM 2628 O O . GLU A 1 328 ? 3.340 -0.177 33.098 1.00 91.94 328 GLU A O 1
ATOM 2633 N N . GLN A 1 329 ? 1.674 -0.807 34.459 1.00 92.06 329 GLN A N 1
ATOM 2634 C CA . GLN A 1 329 ? 1.094 -1.769 33.519 1.00 92.06 329 GLN A CA 1
ATOM 2635 C C . GLN A 1 329 ? 0.602 -1.092 32.236 1.00 92.06 329 GLN A C 1
ATOM 2637 O O . GLN A 1 329 ? 0.795 -1.626 31.150 1.00 92.06 329 GLN A O 1
ATOM 2642 N N . LYS A 1 330 ? 0.024 0.112 32.329 1.00 90.00 330 LYS A N 1
ATOM 2643 C CA . LYS A 1 330 ? -0.398 0.883 31.148 1.00 90.00 330 LYS A CA 1
ATOM 2644 C C . LYS A 1 330 ? 0.778 1.284 30.254 1.00 90.00 330 LYS A C 1
ATOM 2646 O O . LYS A 1 330 ? 0.620 1.335 29.041 1.00 90.00 330 LYS A O 1
ATOM 2651 N N . GLN A 1 331 ? 1.954 1.538 30.834 1.00 88.00 331 GLN A N 1
ATOM 2652 C CA . GLN A 1 331 ? 3.176 1.868 30.086 1.00 88.00 331 GLN A CA 1
ATOM 2653 C C . GLN A 1 331 ? 3.813 0.653 29.396 1.00 88.00 331 GLN A C 1
ATOM 2655 O O . GLN A 1 331 ? 4.669 0.828 28.534 1.00 88.00 331 GLN A O 1
ATOM 2660 N N . MET A 1 332 ? 3.400 -0.564 29.755 1.00 88.56 332 MET A N 1
ATOM 2661 C CA . MET A 1 332 ? 3.893 -1.817 29.176 1.00 88.56 332 MET A CA 1
ATOM 2662 C C . MET A 1 332 ? 3.062 -2.294 27.971 1.00 88.56 332 MET A C 1
ATOM 2664 O O . MET A 1 332 ? 3.158 -3.461 27.612 1.00 88.56 332 MET A O 1
ATOM 2668 N N . ASN A 1 333 ? 2.260 -1.411 27.356 1.00 86.38 333 ASN A N 1
ATOM 2669 C CA . ASN A 1 333 ? 1.410 -1.695 26.187 1.00 86.38 333 ASN A CA 1
ATOM 2670 C C . ASN A 1 333 ? 0.553 -2.960 26.372 1.00 86.38 333 ASN A C 1
ATOM 2672 O O . ASN A 1 333 ? 0.784 -3.970 25.711 1.00 86.38 333 ASN A O 1
ATOM 2676 N N . PRO A 1 334 ? -0.407 -2.931 27.314 1.00 90.31 334 PRO A N 1
ATOM 2677 C CA . PRO A 1 334 ? -1.237 -4.085 27.610 1.00 90.31 334 PRO A CA 1
ATOM 2678 C C . PRO A 1 334 ? -2.034 -4.522 26.377 1.00 90.31 334 PRO A C 1
ATOM 2680 O O . PRO A 1 334 ? -2.639 -3.703 25.682 1.00 90.31 334 PRO A O 1
ATOM 2683 N N . LEU A 1 335 ? -2.096 -5.830 26.167 1.00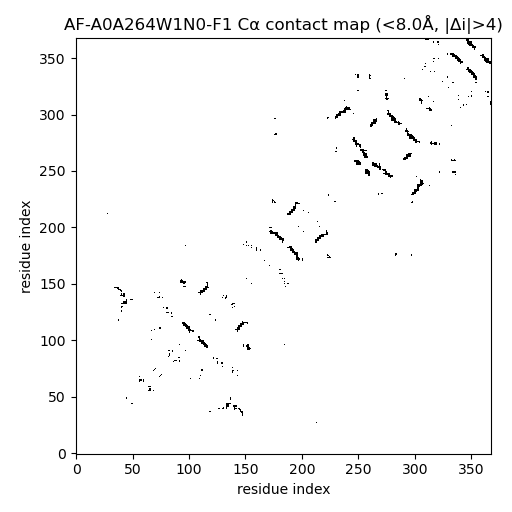 89.88 335 LEU A N 1
ATOM 2684 C CA . LEU A 1 335 ? -2.793 -6.479 25.069 1.00 89.88 335 LEU A CA 1
ATOM 2685 C C . LEU A 1 335 ? -4.033 -7.197 25.605 1.00 89.88 335 LEU A C 1
ATOM 2687 O O . LEU A 1 335 ? -3.916 -8.109 26.418 1.00 89.88 335 LEU A O 1
ATOM 2691 N N . LEU A 1 336 ? -5.229 -6.819 25.147 1.00 92.69 336 LEU A N 1
ATOM 2692 C CA . LEU A 1 336 ? -6.451 -7.558 25.478 1.00 92.69 336 LEU A CA 1
ATOM 2693 C C . LEU A 1 336 ? -6.513 -8.862 24.674 1.00 92.69 336 LEU A C 1
ATOM 2695 O O . LEU A 1 336 ? -6.614 -8.832 23.450 1.00 92.69 336 LEU A O 1
ATOM 2699 N N . ILE A 1 337 ? -6.488 -9.993 25.376 1.00 92.50 337 ILE A N 1
ATOM 2700 C CA . ILE A 1 337 ? -6.478 -11.340 24.794 1.00 92.50 337 ILE A CA 1
ATOM 2701 C C . ILE A 1 337 ? -7.901 -11.847 24.584 1.00 92.50 337 ILE A C 1
ATOM 2703 O O . ILE A 1 337 ? -8.242 -12.343 23.509 1.00 92.50 337 ILE A O 1
ATOM 2707 N N . SER A 1 338 ? -8.747 -11.735 25.609 1.00 94.38 338 SER A N 1
ATOM 2708 C CA . SER A 1 338 ? -10.108 -12.259 25.559 1.00 94.38 338 SER A CA 1
ATOM 2709 C C . SER A 1 338 ? -11.049 -11.522 26.511 1.00 94.38 338 SER A C 1
ATOM 2711 O O . SER A 1 338 ? -10.630 -11.022 27.553 1.00 94.38 338 SER A O 1
ATOM 2713 N N . THR A 1 339 ? -12.333 -11.489 26.143 1.00 96.38 339 THR A N 1
ATOM 2714 C CA . THR A 1 339 ? -13.441 -11.018 26.986 1.00 96.38 339 THR A CA 1
ATOM 2715 C C . THR A 1 339 ? -14.601 -11.995 26.842 1.00 96.38 339 THR A C 1
ATOM 2717 O O . THR A 1 339 ? -15.162 -12.148 25.758 1.00 96.38 339 THR A O 1
ATOM 2720 N N . VAL A 1 340 ? -14.951 -12.691 27.923 1.00 96.25 340 VAL A N 1
ATOM 2721 C CA . VAL A 1 340 ? -15.931 -13.787 27.905 1.00 96.25 340 VAL A CA 1
ATOM 2722 C C . VAL A 1 340 ? -16.967 -13.587 29.002 1.00 96.25 340 VAL A C 1
ATOM 2724 O O . VAL A 1 340 ? -16.617 -13.398 30.162 1.00 96.25 340 VAL A O 1
ATOM 2727 N N . TYR A 1 341 ? -18.247 -13.669 28.642 1.00 97.00 341 TYR A N 1
ATOM 2728 C CA . TYR A 1 341 ? -19.356 -13.679 29.595 1.00 97.00 341 TYR A CA 1
ATOM 2729 C C . TYR A 1 341 ? -19.768 -15.109 29.947 1.00 97.00 341 TYR A C 1
ATOM 2731 O O . TYR A 1 341 ? -19.884 -15.968 29.070 1.00 97.00 341 TYR A O 1
ATOM 2739 N N . SER A 1 342 ? -20.042 -15.351 31.225 1.00 95.88 342 SER A N 1
ATOM 2740 C CA . SER A 1 342 ? -20.591 -16.602 31.740 1.00 95.88 342 SER A CA 1
ATOM 2741 C C . SER A 1 342 ? -21.999 -16.375 32.283 1.00 95.88 342 SER A C 1
ATOM 2743 O O . SER A 1 342 ? -22.176 -15.849 33.381 1.00 95.88 342 SER A O 1
ATOM 2745 N N . GLU A 1 343 ? -23.007 -16.870 31.562 1.00 93.44 343 GLU A N 1
ATOM 2746 C CA . GLU A 1 343 ? -24.411 -16.865 32.011 1.00 93.44 343 GLU A CA 1
ATOM 2747 C C . GLU A 1 343 ? -24.608 -17.630 33.332 1.00 93.44 343 GLU A C 1
ATOM 2749 O O . GLU A 1 343 ? -25.494 -17.320 34.124 1.00 93.44 343 GLU A O 1
ATOM 2754 N N . THR A 1 344 ? -23.779 -18.650 33.592 1.00 94.06 344 THR A N 1
ATOM 2755 C CA . THR A 1 344 ? -23.914 -19.501 34.789 1.00 94.06 344 THR A CA 1
ATOM 2756 C C . THR A 1 344 ? -23.491 -18.772 36.060 1.00 94.06 344 THR A C 1
ATOM 2758 O O . THR A 1 344 ? -24.081 -18.988 37.119 1.00 94.06 344 THR A O 1
ATOM 2761 N N . THR A 1 345 ? -22.456 -17.937 35.969 1.00 94.44 345 THR A N 1
ATOM 2762 C CA . THR A 1 345 ? -21.906 -17.191 37.111 1.00 94.44 345 THR A CA 1
ATOM 2763 C C . THR A 1 345 ? -22.297 -15.717 37.100 1.00 94.44 345 THR A C 1
ATOM 2765 O O . THR A 1 345 ? -22.021 -15.032 38.077 1.00 94.44 345 THR A O 1
ATOM 2768 N N . ASN A 1 346 ? -22.967 -15.252 36.039 1.00 95.00 346 ASN A N 1
ATOM 2769 C CA . ASN A 1 346 ? -23.294 -13.850 35.795 1.00 95.00 346 ASN A CA 1
ATOM 2770 C C . ASN A 1 346 ? -22.060 -12.942 35.938 1.00 95.00 346 ASN A C 1
ATOM 2772 O O . ASN A 1 346 ? -22.030 -11.991 36.722 1.00 95.00 346 ASN A O 1
ATOM 2776 N N . GLN A 1 347 ? -20.994 -13.318 35.237 1.00 96.69 347 GLN A N 1
ATOM 2777 C CA . GLN A 1 347 ? -19.675 -12.721 35.398 1.00 96.69 347 GLN A CA 1
ATOM 2778 C C . GLN A 1 347 ? -18.955 -12.650 34.059 1.00 96.69 347 GLN A C 1
ATOM 2780 O O . GLN A 1 347 ? -19.089 -13.543 33.219 1.00 96.69 347 GLN A O 1
ATOM 2785 N N . TRP A 1 348 ? -18.159 -11.602 33.900 1.00 98.12 348 TRP A N 1
ATOM 2786 C CA . TRP A 1 348 ? -17.230 -11.443 32.799 1.00 98.12 348 TRP A CA 1
ATOM 2787 C C . TRP A 1 348 ? -15.808 -11.783 33.233 1.00 98.12 348 TRP A C 1
ATOM 2789 O O . TRP A 1 348 ? -15.367 -11.401 34.319 1.00 98.12 348 TRP A O 1
ATOM 2799 N N . THR A 1 349 ? -15.078 -12.455 32.353 1.00 98.06 349 THR A N 1
ATOM 2800 C CA . THR A 1 349 ? -13.640 -12.683 32.470 1.00 98.06 349 THR A CA 1
ATOM 2801 C C . THR A 1 349 ? -12.944 -11.918 31.356 1.00 98.06 349 THR A C 1
ATOM 2803 O O . THR A 1 349 ? -13.270 -12.117 30.186 1.00 98.06 349 THR A O 1
ATOM 2806 N N . VAL A 1 350 ? -12.007 -11.043 31.722 1.00 97.69 350 VAL A N 1
ATOM 2807 C CA . VAL A 1 350 ? -11.142 -10.324 30.779 1.00 97.69 350 VAL A CA 1
ATOM 2808 C C . VAL A 1 350 ? -9.704 -10.748 31.015 1.00 97.69 350 VAL A C 1
ATOM 2810 O O . VAL A 1 350 ? -9.210 -10.650 32.137 1.00 97.69 350 VAL A O 1
ATOM 2813 N N . GLU A 1 351 ? -9.030 -11.193 29.964 1.00 96.94 351 GLU A N 1
ATOM 2814 C CA . GLU A 1 351 ? -7.619 -11.567 30.006 1.00 96.94 351 GLU A CA 1
ATOM 2815 C C . GLU A 1 351 ? -6.785 -10.515 29.275 1.00 96.94 351 GLU A C 1
ATOM 2817 O O . GLU A 1 351 ? -7.088 -10.155 28.134 1.00 96.94 351 GLU A O 1
ATOM 2822 N N . MET A 1 352 ? -5.733 -10.020 29.927 1.00 95.12 352 MET A N 1
ATOM 2823 C CA . MET A 1 352 ? -4.787 -9.071 29.340 1.00 95.12 352 MET A CA 1
ATOM 2824 C C . MET A 1 352 ? -3.348 -9.530 29.544 1.00 95.12 352 MET A C 1
ATOM 2826 O O . MET A 1 352 ? -2.952 -9.874 30.654 1.00 95.12 352 MET A O 1
ATOM 2830 N N . GLU A 1 353 ? -2.544 -9.472 28.496 1.00 92.94 353 GLU A N 1
ATOM 2831 C CA . GLU A 1 353 ? -1.095 -9.628 28.578 1.00 92.94 353 GLU A CA 1
ATOM 2832 C C . GLU A 1 353 ? -0.447 -8.259 28.813 1.00 92.94 353 GLU A C 1
ATOM 2834 O O . GLU A 1 353 ? -0.902 -7.249 28.278 1.00 92.94 353 GLU A O 1
ATOM 2839 N N . VAL A 1 354 ? 0.578 -8.199 29.663 1.00 88.50 354 VAL A N 1
ATOM 2840 C CA . VAL A 1 354 ? 1.275 -6.953 30.006 1.00 88.50 354 VAL A CA 1
ATOM 2841 C C . VAL A 1 354 ? 2.779 -7.205 29.983 1.00 88.50 354 VAL A C 1
ATOM 2843 O O . VAL A 1 354 ? 3.290 -7.940 30.828 1.00 88.50 354 VAL A O 1
ATOM 2846 N N . GLY A 1 355 ? 3.482 -6.562 29.048 1.00 82.44 355 GLY A N 1
ATOM 2847 C CA . GLY A 1 355 ? 4.901 -6.824 28.788 1.00 82.44 355 GLY A CA 1
ATOM 2848 C C . GLY A 1 355 ? 5.159 -8.183 28.120 1.00 82.44 355 GLY A C 1
ATOM 2849 O O . GLY A 1 355 ? 4.229 -8.912 27.801 1.00 82.44 355 GLY A O 1
ATOM 2850 N N . ASP A 1 356 ? 6.438 -8.514 27.916 1.00 73.00 356 ASP A N 1
ATOM 2851 C CA . ASP A 1 356 ? 6.849 -9.637 27.051 1.00 73.00 356 ASP A CA 1
ATOM 2852 C C . ASP A 1 356 ? 6.992 -10.993 27.779 1.00 73.00 356 ASP A C 1
ATOM 2854 O O . ASP A 1 356 ? 7.173 -12.029 27.140 1.00 73.00 356 ASP A O 1
ATOM 2858 N N . GLU A 1 357 ? 6.970 -11.014 29.118 1.00 66.06 357 GLU A N 1
ATOM 2859 C CA . GLU A 1 357 ? 7.240 -12.219 29.918 1.00 66.06 357 GLU A CA 1
ATOM 2860 C C . GLU A 1 357 ? 6.371 -12.260 31.191 1.00 66.06 357 GLU A C 1
ATOM 2862 O O . GLU A 1 357 ? 6.799 -11.858 32.276 1.00 66.06 357 GLU A O 1
ATOM 2867 N N . GLY A 1 358 ? 5.136 -12.763 31.083 1.00 74.88 358 GLY A N 1
ATOM 2868 C CA . GLY A 1 358 ? 4.241 -12.918 32.232 1.00 74.88 358 GLY A CA 1
ATOM 2869 C C . GLY A 1 358 ? 3.030 -13.811 31.968 1.00 74.88 358 GLY A C 1
ATOM 2870 O O . GLY A 1 358 ? 2.635 -14.028 30.828 1.00 74.88 358 GLY A O 1
ATOM 2871 N N . GLU A 1 359 ? 2.435 -14.336 33.042 1.00 87.56 359 GLU A N 1
ATOM 2872 C CA . GLU A 1 359 ? 1.084 -14.905 32.966 1.00 87.56 359 GLU A CA 1
ATOM 2873 C C . GLU A 1 359 ? 0.084 -13.763 32.713 1.00 87.56 359 GLU A C 1
ATOM 2875 O O . GLU A 1 359 ? 0.227 -12.704 33.343 1.00 87.56 359 GLU A O 1
ATOM 2880 N N . PRO A 1 360 ? -0.930 -13.953 31.850 1.00 93.56 360 PRO A N 1
ATOM 2881 C CA . PRO A 1 360 ? -1.959 -12.949 31.628 1.00 93.56 360 PRO A CA 1
ATOM 2882 C C . PRO A 1 360 ? -2.621 -12.515 32.939 1.00 93.56 360 PRO A C 1
ATOM 2884 O O . PRO A 1 360 ? -2.928 -13.325 33.819 1.00 93.56 360 PRO A O 1
ATOM 2887 N N . LEU A 1 361 ? -2.879 -11.217 33.059 1.00 95.12 361 LEU A N 1
ATOM 2888 C CA . LEU A 1 361 ? -3.751 -10.683 34.091 1.00 95.12 361 LEU A CA 1
ATOM 2889 C C . LEU A 1 361 ? -5.181 -11.119 33.786 1.00 95.12 361 LEU A C 1
ATOM 2891 O O . LEU A 1 361 ? -5.689 -10.879 32.692 1.00 95.12 361 LEU A O 1
ATOM 2895 N N . VAL A 1 362 ? -5.831 -11.728 34.773 1.00 96.88 362 VAL A N 1
ATOM 2896 C CA . VAL A 1 362 ? -7.230 -12.147 34.681 1.00 96.88 362 VAL A CA 1
ATOM 2897 C C . VAL A 1 362 ? -8.070 -11.235 35.562 1.00 96.88 362 VAL A C 1
ATOM 2899 O O . VAL A 1 362 ? -7.885 -11.189 36.781 1.00 96.88 362 VAL A O 1
ATOM 2902 N N . PHE A 1 363 ? -9.000 -10.517 34.943 1.00 97.12 363 PHE A N 1
ATOM 2903 C CA . PHE A 1 363 ? -9.965 -9.665 35.622 1.00 97.12 363 PHE A CA 1
ATOM 2904 C C . PHE A 1 363 ? -11.326 -10.342 35.639 1.00 97.12 363 PHE A C 1
ATOM 2906 O O . PHE A 1 363 ? -11.909 -10.656 34.603 1.00 97.12 363 PHE A O 1
ATOM 2913 N N . GLU A 1 364 ? -11.841 -10.525 36.844 1.00 97.25 364 GLU A N 1
ATOM 2914 C CA . GLU A 1 364 ? -13.166 -11.057 37.109 1.00 97.25 364 GLU A CA 1
ATOM 2915 C C . GLU A 1 364 ? -14.117 -9.895 37.426 1.00 97.25 364 GLU A C 1
ATOM 2917 O O . GLU A 1 364 ? -13.974 -9.223 38.448 1.00 97.25 364 GLU A O 1
ATOM 2922 N N . ILE A 1 365 ? -15.075 -9.629 36.535 1.00 96.94 365 ILE A N 1
ATOM 2923 C CA . ILE A 1 365 ? -15.986 -8.481 36.623 1.00 96.94 365 ILE A CA 1
ATOM 2924 C C . ILE A 1 365 ? -17.412 -8.991 36.829 1.00 96.94 365 ILE A C 1
ATOM 2926 O O . ILE A 1 365 ? -17.994 -9.624 35.949 1.00 96.94 365 ILE A O 1
ATOM 2930 N N . GLU A 1 366 ? -17.977 -8.720 38.006 1.00 94.88 366 GLU A N 1
ATOM 2931 C CA . GLU A 1 366 ? -19.369 -9.062 38.321 1.00 94.88 366 GLU A CA 1
ATOM 2932 C C . GLU A 1 366 ? -20.356 -8.237 37.480 1.00 94.88 366 GLU A C 1
ATOM 2934 O O . GLU A 1 366 ? -20.200 -7.021 37.331 1.00 94.88 366 GLU A O 1
ATOM 2939 N N . ASP A 1 367 ? -21.395 -8.900 36.971 1.00 92.69 367 ASP A N 1
ATOM 2940 C CA . ASP A 1 367 ? -22.416 -8.312 36.101 1.00 92.69 367 ASP A CA 1
ATOM 2941 C C . ASP A 1 367 ? -23.688 -7.921 36.885 1.00 92.69 367 ASP A C 1
ATOM 2943 O O . ASP A 1 367 ? -24.762 -8.498 36.704 1.00 92.69 367 ASP A O 1
ATOM 2947 N N . ASN A 1 368 ? -23.546 -6.979 37.826 1.00 85.31 368 ASN A N 1
ATOM 2948 C CA . ASN A 1 368 ? -24.597 -6.585 38.785 1.00 85.31 368 ASN A CA 1
ATOM 2949 C C . ASN A 1 368 ? -25.355 -5.301 38.436 1.00 85.31 368 ASN A C 1
ATOM 2951 O O . ASN A 1 368 ? -24.725 -4.361 37.895 1.00 85.31 368 ASN A O 1
#

Solvent-accessible surface area (backbone atoms only — not comparable to full-atom values): 21220 Å² total; per-residue (Å²): 139,87,80,92,80,90,84,82,80,85,89,78,84,82,89,77,93,77,91,80,78,87,74,79,80,73,75,71,82,78,74,84,68,80,83,62,82,54,79,72,59,64,76,69,41,56,67,71,68,48,44,59,54,48,46,65,42,70,68,42,96,41,72,70,53,36,47,48,50,44,53,70,47,48,46,50,54,51,51,52,49,49,30,70,66,52,70,34,70,73,52,40,27,62,53,20,38,78,52,72,44,79,56,78,88,48,98,53,77,51,30,39,38,44,26,30,66,67,92,45,75,60,48,54,51,45,51,54,52,52,38,49,34,18,45,72,54,77,39,64,33,88,37,50,42,55,40,68,35,94,61,22,43,46,54,50,51,54,48,50,53,48,52,51,55,49,47,73,71,63,70,67,48,35,94,45,40,42,69,50,78,50,64,42,80,84,80,55,34,34,38,36,40,24,20,24,63,49,74,71,38,50,51,52,52,48,65,76,41,70,90,49,56,72,47,80,42,77,56,73,72,72,44,59,47,95,90,51,71,49,66,39,72,46,98,47,74,61,30,67,63,82,76,84,77,60,43,48,27,64,41,59,44,74,42,27,36,26,38,52,57,34,39,27,43,26,80,64,21,71,80,57,56,44,22,37,43,28,42,73,44,66,34,65,75,67,46,95,49,92,62,21,41,36,32,44,40,34,36,40,38,55,46,32,33,32,48,88,91,54,72,56,31,49,32,57,52,41,30,55,51,59,69,69,51,48,75,68,45,60,73,38,58,45,28,80,76,47,77,45,79,37,85,90,75,45,30,35,42,36,33,30,39,54,56,97,80,68,81,59,49,77,41,80,43,79,50,119

InterPro domains:
  IPR021598 Protein of unknown function DUF3221 [PF11518] (257-301)

Mean predicted aligned error: 9.67 Å

Sequence (368 aa):
MKKIVVALV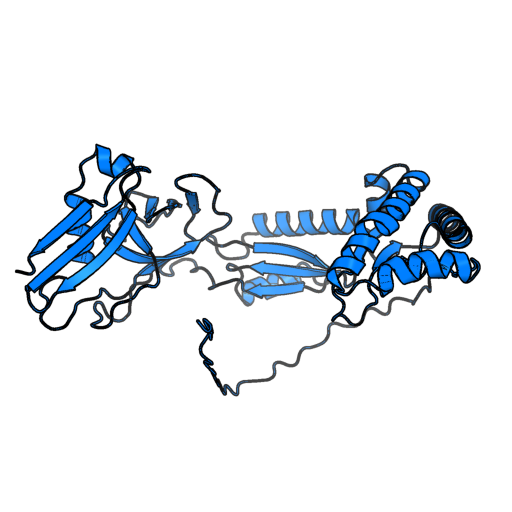SLLLLVGCGTGDQTASQNPPKVQVTEVEFPQLEQTVSEDLRNERVNLIEEMPDASLEIQEIQAHEIMIVQETMVEVWGSYEEIEKDSIVYFQSNPEEEKPLGFYIGLKEQNEKFEELFATLQKKVDDGEILAKYIHFYPITYSQSELNAFQEKIYTELEQSGIGRQRGTFSLSINPITSTVHIDHNMFTEEDQEKIKELYQKWPIEFILTGPLVPGPGEPVVILPDEEFTTEPRTEGEILMFVGDEQIHTQNTHYYFTEASKLKAGMRVHIEVNGPVLESFPAQGEAAFVNVYPNYKPEGATLSEFEVNAKAIEQLTEEQKQMNPLLISTVYSETTNQWTVEMEVGDEGEPLVFEIEDN

Foldseek 3Di:
DDDDDDDDDDDDDDDDDDDDDDPPPPDPPPDPDPFPDDDAADQQADPVLLCVVVCVLVVPPDLVVNLVVLVVAVVVVLVVLLCVLQVDPVSLQQFWDWDFDSDPPDPDDGAIEIEGQDCDPSNVSSSVVVNVCSRVSSHPRSRYYYGYFPGGNVRQVVVLVVLVVCCVPVPQWAPQKDWDWDADRHQREIEIEILTHDPVSVVVSCVVCVVHHYDYHDDDHRQDHVPDALEAEDPAQEDQDDDPDAFFFLDADCQWTDTQQEIAGHNVSVVDDGQWGKDFDFHDDWDPDGSIYTYGSGIYTDRWHDHPPFQDTSSRVRNVVSVPDDPQQVVQRKHWDDWDADPVQQWIWTWIDGHDDDDTDIDIGHRD

Radius of gyration: 29.39 Å; Cα contacts (8 Å, |Δi|>4): 592; chains: 1; bounding box: 59×70×75 Å

pLDDT: mean 85.89, std 19.11, range [24.3, 98.19]

Organism: NCBI:txid2020506